Protein AF-0000000081049269 (afdb_homodimer)

Radius of gyration: 29.62 Å; Cα contacts (8 Å, |Δi|>4): 828; chains: 2; bounding box: 110×77×44 Å

pLDDT: mean 88.41, std 15.61, range [24.98, 98.69]

Nearest PDB structures (foldseek):
  3eb7-assembly3_C  TM=2.448E-01  e=5.607E+00  Bacillus thuringiensis
  3eb7-assembly3_C  TM=2.448E-01  e=5.613E+00  Bacillus thuringiensis

Structure (mmCIF, N/CA/C/O backbone):
data_AF-0000000081049269-model_v1
#
loop_
_entity.id
_entity.type
_entity.pdbx_description
1 polymer 'Uncharacterized protein'
#
loop_
_atom_site.group_PDB
_atom_site.id
_atom_site.type_symbol
_atom_site.label_atom_id
_atom_site.label_alt_id
_atom_site.label_comp_id
_atom_site.label_asym_id
_atom_site.label_entity_id
_atom_site.label_seq_id
_atom_site.pdbx_PDB_ins_code
_atom_site.Cartn_x
_atom_site.Cartn_y
_atom_site.Cartn_z
_atom_site.occupancy
_atom_site.B_iso_or_equiv
_atom_site.auth_seq_id
_atom_site.auth_comp_id
_atom_site.auth_asym_id
_atom_site.auth_atom_id
_atom_site.pdbx_PDB_model_num
ATOM 1 N N . MET A 1 1 ? 17.234 39.75 19.969 1 51.28 1 MET A N 1
ATOM 2 C CA . MET A 1 1 ? 16.5 38.5 19.844 1 51.28 1 MET A CA 1
ATOM 3 C C . MET A 1 1 ? 15.938 38.312 18.438 1 51.28 1 MET A C 1
ATOM 5 O O . MET A 1 1 ? 15.086 39.094 18.016 1 51.28 1 MET A O 1
ATOM 9 N N . GLU A 1 2 ? 16.766 37.875 17.453 1 75.81 2 GLU A N 1
ATOM 10 C CA . GLU A 1 2 ? 16.422 38.25 16.094 1 75.81 2 GLU A CA 1
ATOM 11 C C . GLU A 1 2 ? 15.281 37.375 15.547 1 75.81 2 GLU A C 1
ATOM 13 O O . GLU A 1 2 ? 15.414 36.156 15.453 1 75.81 2 GLU A O 1
ATOM 18 N N . ILE A 1 3 ? 14.07 37.875 15.867 1 86.31 3 ILE A N 1
ATOM 19 C CA . ILE A 1 3 ? 12.875 37.344 15.219 1 86.31 3 ILE A CA 1
ATOM 20 C C . ILE A 1 3 ? 12.922 37.656 13.727 1 86.31 3 ILE A C 1
ATOM 22 O O . ILE A 1 3 ? 13.211 38.781 13.32 1 86.31 3 ILE A O 1
ATOM 26 N N . ASN A 1 4 ? 12.781 36.625 13 1 89.5 4 ASN A N 1
ATOM 27 C CA . ASN A 1 4 ? 12.789 36.75 11.547 1 89.5 4 ASN A CA 1
ATOM 28 C C . ASN A 1 4 ? 11.375 36.875 10.984 1 89.5 4 ASN A C 1
ATOM 30 O O . ASN A 1 4 ? 10.398 36.656 11.695 1 89.5 4 ASN A O 1
ATOM 34 N N . LEU A 1 5 ? 11.273 37.375 9.781 1 90.94 5 LEU A N 1
ATOM 35 C CA . LEU A 1 5 ? 9.992 37.562 9.109 1 90.94 5 LEU A CA 1
ATOM 36 C C . LEU A 1 5 ? 9.188 36.25 9.109 1 90.94 5 LEU A C 1
ATOM 38 O O . LEU A 1 5 ? 7.977 36.281 9.312 1 90.94 5 LEU A O 1
ATOM 42 N N . ILE A 1 6 ? 9.812 35.156 8.914 1 93 6 ILE A N 1
ATOM 43 C CA . ILE A 1 6 ? 9.133 33.875 8.82 1 93 6 ILE A CA 1
ATOM 44 C C . ILE A 1 6 ? 8.453 33.531 10.141 1 93 6 ILE A C 1
ATOM 46 O O . ILE A 1 6 ? 7.367 32.969 10.164 1 93 6 ILE A O 1
ATOM 50 N N . ASN A 1 7 ? 9.062 33.906 11.211 1 95.25 7 ASN A N 1
ATOM 51 C CA . ASN A 1 7 ? 8.484 33.656 12.531 1 95.25 7 ASN A CA 1
ATOM 52 C C . ASN A 1 7 ? 7.18 34.438 12.719 1 95.25 7 ASN A C 1
ATOM 54 O O . ASN A 1 7 ? 6.203 33.875 13.234 1 95.25 7 ASN A O 1
ATOM 58 N N . ILE A 1 8 ? 7.223 35.625 12.281 1 95 8 ILE A N 1
ATOM 59 C CA . ILE A 1 8 ? 6.062 36.5 12.414 1 95 8 ILE A CA 1
ATOM 60 C C . ILE A 1 8 ? 4.934 36 11.508 1 95 8 ILE A C 1
ATOM 62 O O . ILE A 1 8 ? 3.777 35.906 11.938 1 95 8 ILE A O 1
ATOM 66 N N . LEU A 1 9 ? 5.266 35.656 10.305 1 95.81 9 LEU A N 1
ATOM 67 C CA . LEU A 1 9 ? 4.27 35.188 9.359 1 95.81 9 LEU A CA 1
ATOM 68 C C . LEU A 1 9 ? 3.637 33.875 9.859 1 95.81 9 LEU A C 1
ATOM 70 O O . LEU A 1 9 ? 2.422 33.688 9.758 1 95.81 9 LEU A O 1
ATOM 74 N N . ASN A 1 10 ? 4.441 33.031 10.367 1 96.19 10 ASN A N 1
ATOM 75 C CA . ASN A 1 10 ? 3.926 31.781 10.93 1 96.19 10 ASN A CA 1
ATOM 76 C C . ASN A 1 10 ? 2.879 32.062 12.008 1 96.19 10 ASN A C 1
ATOM 78 O O . ASN A 1 10 ? 1.81 31.438 12 1 96.19 10 ASN A O 1
ATOM 82 N N . PHE A 1 11 ? 3.215 32.906 12.852 1 96.44 11 PHE A N 1
ATOM 83 C CA . PHE A 1 11 ? 2.314 33.219 13.953 1 96.44 11 PHE A CA 1
ATOM 84 C C . PHE A 1 11 ? 1.029 33.875 13.445 1 96.44 11 PHE A C 1
ATOM 86 O O . PHE A 1 11 ? -0.069 33.469 13.828 1 96.44 11 PHE A O 1
ATOM 93 N N . ILE A 1 12 ? 1.147 34.812 12.594 1 97.19 12 ILE A N 1
ATOM 94 C CA . ILE A 1 12 ? 0.002 35.562 12.086 1 97.19 12 ILE A CA 1
ATOM 95 C C . ILE A 1 12 ? -0.929 34.625 11.328 1 97.19 12 ILE A C 1
ATOM 97 O O . ILE A 1 12 ? -2.141 34.625 11.547 1 97.19 12 ILE A O 1
ATOM 101 N N . PHE A 1 13 ? -0.384 33.844 10.484 1 97.25 13 PHE A N 1
ATOM 102 C CA . PHE A 1 13 ? -1.217 33 9.641 1 97.25 13 PHE A CA 1
ATOM 103 C C . PHE A 1 13 ? -1.801 31.828 10.445 1 97.25 13 PHE A C 1
ATOM 105 O O . PHE A 1 13 ? -2.887 31.344 10.133 1 97.25 13 PHE A O 1
ATOM 112 N N . TYR A 1 14 ? -1.098 31.406 11.5 1 97.5 14 TYR A N 1
ATOM 113 C CA . TYR A 1 14 ? -1.711 30.453 12.414 1 97.5 14 TYR A CA 1
ATOM 114 C C . TYR A 1 14 ? -2.959 31.031 13.062 1 97.5 14 TYR A C 1
ATOM 116 O O . TYR A 1 14 ? -3.998 30.375 13.125 1 97.5 14 TYR A O 1
ATOM 124 N N . VAL A 1 15 ? -2.832 32.25 13.531 1 96.56 15 VAL A N 1
ATOM 125 C CA . VAL A 1 15 ? -3.939 32.906 14.203 1 96.56 15 VAL A CA 1
ATOM 126 C C . VAL A 1 15 ? -5.102 33.094 13.234 1 96.56 15 VAL A C 1
ATOM 128 O O . VAL A 1 15 ? -6.254 32.812 13.57 1 96.56 15 VAL A O 1
ATOM 131 N N . ILE A 1 16 ? -4.84 33.531 12.062 1 96.19 16 ILE A N 1
ATOM 132 C CA . ILE A 1 16 ? -5.867 33.719 11.039 1 96.19 16 ILE A CA 1
ATOM 133 C C . ILE A 1 16 ? -6.551 32.375 10.766 1 96.19 16 ILE A C 1
ATOM 135 O O . ILE A 1 16 ? -7.781 32.312 10.656 1 96.19 16 ILE A O 1
ATOM 139 N N . ASN A 1 17 ? -5.758 31.328 10.641 1 95.94 17 ASN A N 1
ATOM 140 C CA . ASN A 1 17 ? -6.289 30 10.375 1 95.94 17 ASN A CA 1
ATOM 141 C C . ASN A 1 17 ? -7.234 29.547 11.484 1 95.94 17 ASN A C 1
ATOM 143 O O . ASN A 1 17 ? -8.305 29 11.211 1 95.94 17 ASN A O 1
ATOM 147 N N . ILE A 1 18 ? -6.855 29.781 12.711 1 94.62 18 ILE A N 1
ATOM 148 C CA . ILE A 1 18 ? -7.672 29.375 13.852 1 94.62 18 ILE A CA 1
ATOM 149 C C . ILE A 1 18 ? -8.992 30.141 13.836 1 94.62 18 ILE A C 1
ATOM 151 O O . ILE A 1 18 ? -10.055 29.562 14.07 1 94.62 18 ILE A O 1
ATOM 155 N N . ILE A 1 19 ? -8.914 31.375 13.578 1 93.5 19 ILE A N 1
ATOM 156 C CA . ILE A 1 19 ? -10.094 32.219 13.578 1 93.5 19 ILE A CA 1
ATOM 157 C C . ILE A 1 19 ? -11.062 31.766 12.484 1 93.5 19 ILE A C 1
ATOM 159 O O . ILE A 1 19 ? -12.258 31.594 12.734 1 93.5 19 ILE A O 1
ATOM 163 N N . ILE A 1 20 ? -10.57 31.5 11.359 1 91.62 20 ILE A N 1
ATOM 164 C CA . ILE A 1 20 ? -11.414 31.125 10.227 1 91.62 20 ILE A CA 1
ATOM 165 C C . ILE A 1 20 ? -11.945 29.703 10.422 1 91.62 20 ILE A C 1
ATOM 167 O O . ILE A 1 20 ? -13.133 29.453 10.227 1 91.62 20 ILE A O 1
ATOM 171 N N . THR A 1 21 ? -11.086 28.797 10.805 1 90.38 21 THR A N 1
ATOM 172 C CA . THR A 1 21 ? -11.469 27.406 10.961 1 90.38 21 THR A CA 1
ATOM 173 C C . THR A 1 21 ? -12.484 27.25 12.094 1 90.38 21 THR A C 1
ATOM 175 O O . THR A 1 21 ? -13.477 26.531 11.953 1 90.38 21 THR A O 1
ATOM 178 N N . TYR A 1 22 ? -12.242 27.906 13.148 1 86.62 22 TYR A N 1
ATOM 179 C CA . TYR A 1 22 ? -13.172 27.828 14.266 1 86.62 22 TYR A CA 1
ATOM 180 C C . TYR A 1 22 ? -14.43 28.641 13.992 1 86.62 22 TYR A C 1
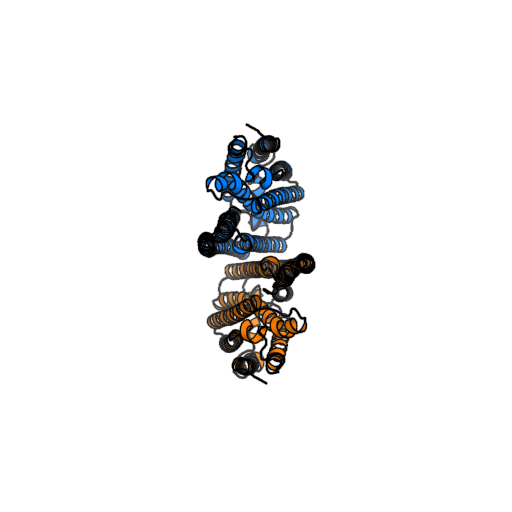ATOM 182 O O . TYR A 1 22 ? -15.547 28.172 14.242 1 86.62 22 TYR A O 1
ATOM 190 N N . GLY A 1 23 ? -14.266 29.812 13.539 1 85.88 23 GLY A N 1
ATOM 191 C CA . GLY A 1 23 ? -15.398 30.688 13.297 1 85.88 23 GLY A CA 1
ATOM 192 C C . GLY A 1 23 ? -16.359 30.141 12.266 1 85.88 23 GLY A C 1
ATOM 193 O O . GLY A 1 23 ? -17.562 30.031 12.531 1 85.88 23 GLY A O 1
ATOM 194 N N . ILE A 1 24 ? -15.844 29.703 11.211 1 80.25 24 ILE A N 1
ATOM 195 C CA . ILE A 1 24 ? -16.672 29.25 10.102 1 80.25 24 ILE A CA 1
ATOM 196 C C . ILE A 1 24 ? -16.906 27.75 10.211 1 80.25 24 ILE A C 1
ATOM 198 O O . ILE A 1 24 ? -18.031 27.266 9.992 1 80.25 24 ILE A O 1
ATOM 202 N N . GLY A 1 25 ? -16 27.047 10.625 1 77.44 25 GLY A N 1
ATOM 203 C CA . GLY A 1 25 ? -16.062 25.594 10.609 1 77.44 25 GLY A CA 1
ATOM 204 C C . GLY A 1 25 ? -16.797 25.016 11.805 1 77.44 25 GLY A C 1
ATOM 205 O O . GLY A 1 25 ? -17.297 23.875 11.75 1 77.44 25 GLY A O 1
ATOM 206 N N . ASN A 1 26 ? -16.859 25.781 12.906 1 79.06 26 ASN A N 1
ATOM 207 C CA . ASN A 1 26 ? -17.406 25.188 14.125 1 79.06 26 ASN A CA 1
ATOM 208 C C . ASN A 1 26 ? -18.422 26.109 14.781 1 79.06 26 ASN A C 1
ATOM 210 O O . ASN A 1 26 ? -19.469 25.656 15.258 1 79.06 26 ASN A O 1
ATOM 214 N N . ALA A 1 27 ? -18.141 27.469 14.758 1 78.94 27 ALA A N 1
ATOM 215 C CA . ALA A 1 27 ? -18.953 28.406 15.531 1 78.94 27 ALA A CA 1
ATOM 216 C C . ALA A 1 27 ? -20.125 28.922 14.711 1 78.94 27 ALA A C 1
ATOM 218 O O . ALA A 1 27 ? -20.969 29.672 15.219 1 78.94 27 ALA A O 1
ATOM 219 N N . GLY A 1 28 ? -20.219 28.641 13.438 1 78.5 28 GLY A N 1
ATOM 220 C CA . GLY A 1 28 ? -21.375 28.969 12.617 1 78.5 28 GLY A CA 1
ATOM 221 C C . GLY A 1 28 ? -21.406 30.422 12.188 1 78.5 28 GLY A C 1
ATOM 222 O O . GLY A 1 28 ? -22.484 30.969 11.922 1 78.5 28 GLY A O 1
ATOM 223 N N . TRP A 1 29 ? -20.266 31.031 12.172 1 82.75 29 TRP A N 1
ATOM 224 C CA . TRP A 1 29 ? -20.203 32.469 11.867 1 82.75 29 TRP A CA 1
ATOM 225 C C . TRP A 1 29 ? -20.75 32.75 10.477 1 82.75 29 TRP A C 1
ATOM 227 O O . TRP A 1 29 ? -21.281 33.844 10.227 1 82.75 29 TRP A O 1
ATOM 237 N N . ALA A 1 30 ? -20.734 31.828 9.562 1 82.31 30 ALA A N 1
ATOM 238 C CA . ALA A 1 30 ? -21.188 32.062 8.195 1 82.31 30 ALA A CA 1
ATOM 239 C C . ALA A 1 30 ? -22.578 31.438 7.973 1 82.31 30 ALA A C 1
ATOM 241 O O . ALA A 1 30 ? -23.062 31.375 6.84 1 82.31 30 ALA A O 1
ATOM 242 N N . ASN A 1 31 ? -23.266 31.016 9.008 1 85.12 31 ASN A N 1
ATOM 243 C CA . ASN A 1 31 ? -24.562 30.375 8.93 1 85.12 31 ASN A CA 1
ATOM 244 C C . ASN A 1 31 ? -24.531 29.141 8.047 1 85.12 31 ASN A C 1
ATOM 246 O O . ASN A 1 31 ? -25.422 28.922 7.227 1 85.12 31 ASN A O 1
ATOM 250 N N . THR A 1 32 ? -23.453 28.562 8.047 1 82.5 32 THR A N 1
ATOM 251 C CA . THR A 1 32 ? -23.25 27.297 7.348 1 82.5 32 THR A CA 1
ATOM 252 C C . THR A 1 32 ? -23.125 26.141 8.336 1 82.5 32 THR A C 1
ATOM 254 O O . THR A 1 32 ? -22.859 26.359 9.523 1 82.5 32 THR A O 1
ATOM 257 N N . PRO A 1 33 ? -23.453 24.922 7.945 1 79.75 33 PRO A N 1
ATOM 258 C CA . PRO A 1 33 ? -23.25 23.781 8.844 1 79.75 33 PRO A CA 1
ATOM 259 C C . PRO A 1 33 ? -21.797 23.625 9.281 1 79.75 33 PRO A C 1
ATOM 261 O O . PRO A 1 33 ? -20.891 24.062 8.57 1 79.75 33 PRO A O 1
ATOM 264 N N . ASP A 1 34 ? -21.609 23.078 10.398 1 78.69 34 ASP A N 1
ATOM 265 C CA . ASP A 1 34 ? -20.25 22.859 10.875 1 78.69 34 ASP A CA 1
ATOM 266 C C . ASP A 1 34 ? -19.641 21.625 10.211 1 78.69 34 ASP A C 1
ATOM 268 O O . ASP A 1 34 ? -20.312 20.906 9.469 1 78.69 34 ASP A O 1
ATOM 272 N N . ASN A 1 35 ? -18.328 21.391 10.414 1 76.88 35 ASN A N 1
ATOM 273 C CA . ASN A 1 35 ? -17.578 20.328 9.75 1 76.88 35 ASN A CA 1
ATOM 274 C C . ASN A 1 35 ? -18.141 18.953 10.086 1 76.88 35 ASN A C 1
ATOM 276 O O . ASN A 1 35 ? -18.188 18.078 9.227 1 76.88 35 ASN A O 1
ATOM 280 N N . GLY A 1 36 ? -18.531 18.766 11.266 1 75.25 36 GLY A N 1
ATOM 281 C CA . GLY A 1 36 ? -19.109 17.5 11.664 1 75.25 36 GLY A CA 1
ATOM 282 C C . GLY A 1 36 ? -20.422 17.188 10.961 1 75.25 36 GLY A C 1
ATOM 283 O O . GLY A 1 36 ? -20.641 16.078 10.5 1 75.25 36 GLY A O 1
ATOM 284 N N . GLU A 1 37 ? -21.297 18.203 10.852 1 79 37 GLU A N 1
ATOM 285 C CA . GLU A 1 37 ? -22.578 18.078 10.172 1 79 37 GLU A CA 1
ATOM 286 C C . GLU A 1 37 ? -22.391 17.75 8.688 1 79 37 GLU A C 1
ATOM 288 O O . GLU A 1 37 ? -23.109 16.922 8.133 1 79 37 GLU A O 1
ATOM 293 N N . LEU A 1 38 ? -21.438 18.438 8.172 1 80.69 38 LEU A N 1
ATOM 294 C CA . LEU A 1 38 ? -21.188 18.219 6.754 1 80.69 38 LEU A CA 1
ATOM 295 C C . LEU A 1 38 ? -20.594 16.844 6.512 1 80.69 38 LEU A C 1
ATOM 297 O O . LEU A 1 38 ? -20.891 16.203 5.5 1 80.69 38 LEU A O 1
ATOM 301 N N . SER A 1 39 ? -19.797 16.406 7.414 1 78.88 39 SER A N 1
ATOM 302 C CA . SER A 1 39 ? -19.234 15.055 7.32 1 78.88 39 SER A CA 1
ATOM 303 C C . SER A 1 39 ? -20.328 13.992 7.41 1 78.88 39 SER A C 1
ATOM 305 O O . SER A 1 39 ? -20.25 12.961 6.746 1 78.88 39 SER A O 1
ATOM 307 N N . GLU A 1 40 ? -21.344 14.289 8.148 1 79.31 40 GLU A N 1
ATOM 308 C CA . GLU A 1 40 ? -22.484 13.375 8.281 1 79.31 40 GLU A CA 1
ATOM 309 C C . GLU A 1 40 ? -23.359 13.406 7.039 1 79.31 40 GLU A C 1
ATOM 311 O O . GLU A 1 40 ? -23.953 12.383 6.668 1 79.31 40 GLU A O 1
ATOM 316 N N . LYS A 1 41 ? -23.438 14.531 6.48 1 84.62 41 LYS A N 1
ATOM 317 C CA . LYS A 1 41 ? -24.25 14.688 5.277 1 84.62 41 LYS A CA 1
ATOM 318 C C . LYS A 1 41 ? -23.641 13.922 4.102 1 84.62 41 LYS A C 1
ATOM 320 O O . LYS A 1 41 ? -24.375 13.32 3.311 1 84.62 41 LYS A O 1
ATOM 325 N N . TYR A 1 42 ? -22.328 13.906 4.008 1 90.06 42 TYR A N 1
ATOM 326 C CA . TYR A 1 42 ? -21.625 13.266 2.896 1 90.06 42 TYR A CA 1
ATOM 327 C C . TYR A 1 42 ? -20.938 11.984 3.35 1 90.06 42 TYR A C 1
ATOM 329 O O . TYR A 1 42 ? -19.75 11.781 3.068 1 90.06 42 TYR A O 1
ATOM 337 N N . GLN A 1 43 ? -21.719 11.148 3.949 1 92.19 43 GLN A N 1
ATOM 338 C CA . GLN A 1 43 ? -21.172 9.906 4.488 1 92.19 43 GLN A CA 1
ATOM 339 C C . GLN A 1 43 ? -20.609 9.023 3.379 1 92.19 43 GLN A C 1
ATOM 341 O O . GLN A 1 43 ? -21.203 8.906 2.309 1 92.19 43 GLN A O 1
ATOM 346 N N . THR A 1 44 ? -19.469 8.508 3.643 1 95.38 44 THR A N 1
ATOM 347 C CA . THR A 1 44 ? -18.828 7.562 2.73 1 95.38 44 THR A CA 1
ATOM 348 C C . THR A 1 44 ? -18.484 6.258 3.449 1 95.38 44 THR A C 1
ATOM 350 O O . THR A 1 44 ? -18.625 6.164 4.672 1 95.38 44 THR A O 1
ATOM 353 N N . LEU A 1 45 ? -18 5.301 2.713 1 95.81 45 LEU A N 1
ATOM 354 C CA . LEU A 1 45 ? -17.609 4.012 3.275 1 95.81 45 LEU A CA 1
ATOM 355 C C . LEU A 1 45 ? -16.391 4.148 4.168 1 95.81 45 LEU A C 1
ATOM 357 O O . LEU A 1 45 ? -16.109 3.268 4.984 1 95.81 45 LEU A O 1
ATOM 361 N N . ILE A 1 46 ? -15.672 5.281 3.979 1 96.94 46 ILE A N 1
ATOM 362 C CA . ILE A 1 46 ? -14.438 5.375 4.758 1 96.94 46 ILE A CA 1
ATOM 363 C C . ILE A 1 46 ? -14.492 6.609 5.652 1 96.94 46 ILE A C 1
ATOM 365 O O . ILE A 1 46 ? -13.445 7.133 6.055 1 96.94 46 ILE A O 1
ATOM 369 N N . THR A 1 47 ? -15.656 7.16 5.926 1 95.31 47 THR A N 1
ATOM 370 C CA . THR A 1 47 ? -15.805 8.242 6.898 1 95.31 47 THR A CA 1
ATOM 371 C C . THR A 1 47 ? -15.555 7.73 8.312 1 95.31 47 THR A C 1
ATOM 373 O O . THR A 1 47 ? -16.219 6.801 8.773 1 95.31 47 THR A O 1
ATOM 376 N N . PRO A 1 48 ? -14.617 8.312 8.953 1 94.5 48 PRO A N 1
ATOM 377 C CA . PRO A 1 48 ? -14.398 7.895 10.344 1 94.5 48 PRO A CA 1
ATOM 378 C C . PRO A 1 48 ? -15.484 8.406 11.289 1 94.5 48 PRO A C 1
ATOM 380 O O . PRO A 1 48 ? -16.172 9.375 10.977 1 94.5 48 PRO A O 1
ATOM 383 N N . ASN A 1 49 ? -15.547 7.699 12.383 1 93.38 49 ASN A N 1
ATOM 384 C CA . ASN A 1 49 ? -16.438 8.141 13.461 1 93.38 49 ASN A CA 1
ATOM 385 C C . ASN A 1 49 ? -16.109 9.57 13.883 1 93.38 49 ASN A C 1
ATOM 387 O O . ASN A 1 49 ? -14.969 10.016 13.805 1 93.38 49 ASN A O 1
ATOM 391 N N . GLY A 1 50 ? -17.125 10.305 14.391 1 89.56 50 GLY A N 1
ATOM 392 C CA . GLY A 1 50 ? -16.969 11.688 14.805 1 89.56 50 GLY A CA 1
ATOM 393 C C . GLY A 1 50 ? -15.852 11.883 15.812 1 89.56 50 GLY A C 1
ATOM 394 O O . GLY A 1 50 ? -15.164 12.906 15.805 1 89.56 50 GLY A O 1
ATOM 395 N N . SER A 1 51 ? -15.57 10.914 16.594 1 91.25 51 SER A N 1
ATOM 396 C CA . SER A 1 51 ? -14.531 10.984 17.609 1 91.25 51 SER A CA 1
ATOM 397 C C . SER A 1 51 ? -13.148 11.117 16.984 1 91.25 51 SER A C 1
ATOM 399 O O . SER A 1 51 ? -12.219 11.641 17.609 1 91.25 51 SER A O 1
ATOM 401 N N . ALA A 1 52 ? -13.016 10.641 15.773 1 92.38 52 ALA A N 1
ATOM 402 C CA . ALA A 1 52 ? -11.727 10.719 15.086 1 92.38 52 ALA A CA 1
ATOM 403 C C . ALA A 1 52 ? -11.312 12.172 14.859 1 92.38 52 ALA A C 1
ATOM 405 O O . ALA A 1 52 ? -10.117 12.484 14.836 1 92.38 52 ALA A O 1
ATOM 406 N N . PHE A 1 53 ? -12.242 13.086 14.812 1 89.31 53 PHE A N 1
ATOM 407 C CA . PHE A 1 53 ? -11.984 14.477 14.469 1 89.31 53 PHE A CA 1
ATOM 408 C C . PHE A 1 53 ? -11.469 15.25 15.68 1 89.31 53 PHE A C 1
ATOM 410 O O . PHE A 1 53 ? -10.961 16.359 15.539 1 89.31 53 PHE A O 1
ATOM 417 N N . SER A 1 54 ? -11.508 14.633 16.812 1 91.12 54 SER A N 1
ATOM 418 C CA . SER A 1 54 ? -10.883 15.242 17.984 1 91.12 54 SER A CA 1
ATOM 419 C C . SER A 1 54 ? -9.391 15.461 17.766 1 91.12 54 SER A C 1
ATOM 421 O O . SER A 1 54 ? -8.766 16.25 18.469 1 91.12 54 SER A O 1
ATOM 423 N N . ILE A 1 55 ? -8.859 14.781 16.781 1 94 55 ILE A N 1
ATOM 424 C CA . ILE A 1 55 ? -7.438 14.898 16.469 1 94 55 ILE A CA 1
ATOM 425 C C . ILE A 1 55 ? -7.117 16.344 16.062 1 94 55 ILE A C 1
ATOM 427 O O . ILE A 1 55 ? -5.984 16.797 16.219 1 94 55 ILE A O 1
ATOM 431 N N . TRP A 1 56 ? -8.086 17.094 15.547 1 92.94 56 TRP A N 1
ATOM 432 C CA . TRP A 1 56 ? -7.891 18.5 15.188 1 92.94 56 TRP A CA 1
ATOM 433 C C . TRP A 1 56 ? -7.496 19.312 16.406 1 92.94 56 TRP A C 1
ATOM 435 O O . TRP A 1 56 ? -6.688 20.234 16.312 1 92.94 56 TRP A O 1
ATOM 445 N N . GLY A 1 57 ? -8.125 18.969 17.531 1 93.44 57 GLY A N 1
ATOM 446 C CA . GLY A 1 57 ? -7.727 19.641 18.75 1 93.44 57 GLY A CA 1
ATOM 447 C C . GLY A 1 57 ? -6.25 19.469 19.062 1 93.44 57 GLY A C 1
ATOM 448 O O . GLY A 1 57 ? -5.57 20.438 19.406 1 93.44 57 GLY A O 1
ATOM 449 N N . LEU A 1 58 ? -5.773 18.219 18.953 1 96.38 58 LEU A N 1
ATOM 450 C CA . LEU A 1 58 ? -4.363 17.922 19.172 1 96.38 58 LEU A CA 1
ATOM 451 C C . LEU A 1 58 ? -3.488 18.688 18.188 1 96.38 58 LEU A C 1
ATOM 453 O O . LEU A 1 58 ? -2.463 19.266 18.562 1 96.38 58 LEU A O 1
ATOM 457 N N . ILE A 1 59 ? -3.902 18.719 16.938 1 97.25 59 ILE A N 1
ATOM 458 C CA . ILE A 1 59 ? -3.143 19.359 15.875 1 97.25 59 ILE A CA 1
ATOM 459 C C . ILE A 1 59 ? -3.047 20.859 16.141 1 97.25 59 ILE A C 1
ATOM 461 O O . ILE A 1 59 ? -1.95 21.422 16.156 1 97.25 59 ILE A O 1
ATOM 465 N N . PHE A 1 60 ? -4.121 21.516 16.484 1 96.38 60 PHE A N 1
ATOM 466 C CA . PHE A 1 60 ? -4.145 22.969 16.641 1 96.38 60 PHE A CA 1
ATOM 467 C C . PHE A 1 60 ? -3.406 23.391 17.906 1 96.38 60 PHE A C 1
ATOM 469 O O . PHE A 1 60 ? -2.742 24.422 17.938 1 96.38 60 PHE A O 1
ATOM 476 N N . VAL A 1 61 ? -3.535 22.578 18.938 1 97.19 61 VAL A N 1
ATOM 477 C CA . VAL A 1 61 ? -2.812 22.891 20.172 1 97.19 61 VAL A CA 1
ATOM 478 C C . VAL A 1 61 ? -1.311 22.75 19.938 1 97.19 61 VAL A C 1
ATOM 480 O O . VAL A 1 61 ? -0.532 23.641 20.312 1 97.19 61 VAL A O 1
ATOM 483 N N . ALA A 1 62 ? -0.888 21.641 19.312 1 97.94 62 ALA A N 1
ATOM 484 C CA . ALA A 1 62 ? 0.528 21.422 19.031 1 97.94 62 ALA A CA 1
ATOM 485 C C . ALA A 1 62 ? 1.088 22.531 18.141 1 97.94 62 ALA A C 1
ATOM 487 O O . ALA A 1 62 ? 2.182 23.031 18.391 1 97.94 62 ALA A O 1
ATOM 488 N N . GLU A 1 63 ? 0.353 22.891 17.172 1 98 63 GLU A N 1
ATOM 489 C CA . GLU A 1 63 ? 0.787 23.953 16.25 1 98 63 GLU A CA 1
ATOM 490 C C . GLU A 1 63 ? 0.795 25.312 16.938 1 98 63 GLU A C 1
ATOM 492 O O . GLU A 1 63 ? 1.622 26.172 16.625 1 98 63 GLU A O 1
ATOM 497 N N . GLY A 1 64 ? -0.121 25.516 17.844 1 97.88 64 GLY A N 1
ATOM 498 C CA . GLY A 1 64 ? -0.113 26.75 18.609 1 97.88 64 GLY A CA 1
ATOM 499 C C . GLY A 1 64 ? 1.121 26.891 19.484 1 97.88 64 GLY A C 1
ATOM 500 O O . GLY A 1 64 ? 1.717 27.969 19.547 1 97.88 64 GLY A O 1
ATOM 501 N N . ILE A 1 65 ? 1.463 25.797 20.125 1 97.62 65 ILE A N 1
ATOM 502 C CA . ILE A 1 65 ? 2.668 25.797 20.953 1 97.62 65 ILE A CA 1
ATOM 503 C C . ILE A 1 65 ? 3.887 26.094 20.078 1 97.62 65 ILE A C 1
ATOM 505 O O . ILE A 1 65 ? 4.754 26.891 20.469 1 97.62 65 ILE A O 1
ATOM 509 N N . PHE A 1 66 ? 3.918 25.547 18.906 1 97.56 66 PHE A N 1
ATOM 510 C CA . PHE A 1 66 ? 4.996 25.844 17.969 1 97.56 66 PHE A CA 1
ATOM 511 C C . PHE A 1 66 ? 5.016 27.312 17.594 1 97.56 66 PHE A C 1
ATOM 513 O O . PHE A 1 66 ? 6.078 27.938 17.578 1 97.56 66 PHE A O 1
ATOM 520 N N . ALA A 1 67 ? 3.805 27.812 17.25 1 96.94 67 ALA A N 1
ATOM 521 C CA . ALA A 1 67 ? 3.682 29.188 16.812 1 96.94 67 ALA A CA 1
ATOM 522 C C . ALA A 1 67 ? 4.238 30.156 17.844 1 96.94 67 ALA A C 1
ATOM 524 O O . ALA A 1 67 ? 4.875 31.156 17.5 1 96.94 67 ALA A O 1
ATOM 525 N N . VAL A 1 68 ? 4.074 29.875 19.078 1 96.19 68 VAL A N 1
ATOM 526 C CA . VAL A 1 68 ? 4.555 30.719 20.156 1 96.19 68 VAL A CA 1
ATOM 527 C C . VAL A 1 68 ? 6.035 30.453 20.406 1 96.19 68 VAL A C 1
ATOM 529 O O . VAL A 1 68 ? 6.832 31.375 20.547 1 96.19 68 VAL A O 1
ATOM 532 N N . ALA A 1 69 ? 6.426 29.219 20.406 1 94.19 69 ALA A N 1
ATOM 533 C CA . ALA A 1 69 ? 7.785 28.812 20.734 1 94.19 69 ALA A CA 1
ATOM 534 C C . ALA A 1 69 ? 8.797 29.391 19.766 1 94.19 69 ALA A C 1
ATOM 536 O O . ALA A 1 69 ? 9.883 29.812 20.156 1 94.19 69 ALA A O 1
ATOM 537 N N . GLN A 1 70 ? 8.414 29.375 18.562 1 93.69 70 GLN A N 1
ATOM 538 C CA . GLN A 1 70 ? 9.383 29.797 17.547 1 93.69 70 GLN A CA 1
ATOM 539 C C . GLN A 1 70 ? 9.602 31.297 17.594 1 93.69 70 GLN A C 1
ATOM 541 O O . GLN A 1 70 ? 10.484 31.828 16.906 1 93.69 70 GLN A O 1
ATOM 546 N N . LEU A 1 71 ? 8.82 32.062 18.438 1 93 71 LEU A N 1
ATOM 547 C CA . LEU A 1 71 ? 9.023 33.5 18.641 1 93 71 LEU A CA 1
ATOM 548 C C . LEU A 1 71 ? 10.117 33.75 19.672 1 93 71 LEU A C 1
ATOM 550 O O . LEU A 1 71 ? 10.625 34.875 19.781 1 93 71 LEU A O 1
ATOM 554 N N . PHE A 1 72 ? 10.516 32.75 20.391 1 91.88 72 PHE A N 1
ATOM 555 C CA . PHE A 1 72 ? 11.547 32.906 21.406 1 91.88 72 PHE A CA 1
ATOM 556 C C . PHE A 1 72 ? 12.93 32.688 20.797 1 91.88 72 PHE A C 1
ATOM 558 O O . PHE A 1 72 ? 13.102 31.891 19.875 1 91.88 72 PHE A O 1
ATOM 565 N N . PRO A 1 73 ? 13.938 33.312 21.391 1 88.69 73 PRO A N 1
ATOM 566 C CA . PRO A 1 73 ? 15.297 33.281 20.844 1 88.69 73 PRO A CA 1
ATOM 567 C C . PRO A 1 73 ? 15.859 31.859 20.766 1 88.69 73 PRO A C 1
ATOM 569 O O . PRO A 1 73 ? 16.672 31.562 19.875 1 88.69 73 PRO A O 1
ATOM 572 N N . LYS A 1 74 ? 15.414 31.062 21.562 1 87.31 74 LYS A N 1
ATOM 573 C CA . LYS A 1 74 ? 15.906 29.688 21.594 1 87.31 74 LYS A CA 1
ATOM 574 C C . LYS A 1 74 ? 15.555 28.938 20.312 1 87.31 74 LYS A C 1
ATOM 576 O O . LYS A 1 74 ? 16.297 28.047 19.891 1 87.31 74 LYS A O 1
ATOM 581 N N . PHE A 1 75 ? 14.453 29.359 19.719 1 90.75 75 PHE A N 1
ATOM 582 C CA . PHE A 1 75 ? 13.961 28.562 18.609 1 90.75 75 PHE A CA 1
ATOM 583 C C . PHE A 1 75 ? 13.828 29.406 17.344 1 90.75 75 PHE A C 1
ATOM 585 O O . PHE A 1 75 ? 13.711 28.859 16.25 1 90.75 75 PHE A O 1
ATOM 592 N N . SER A 1 76 ? 13.883 30.703 17.469 1 89.88 76 SER A N 1
ATOM 593 C CA . SER A 1 76 ? 13.578 31.609 16.375 1 89.88 76 SER A CA 1
ATOM 594 C C . SER A 1 76 ? 14.555 31.438 15.219 1 89.88 76 SER A C 1
ATOM 596 O O . SER A 1 76 ? 14.18 31.578 14.055 1 89.88 76 SER A O 1
ATOM 598 N N . ASN A 1 77 ? 15.758 30.969 15.531 1 90.88 77 ASN A N 1
ATOM 599 C CA . ASN A 1 77 ? 16.766 30.859 14.484 1 90.88 77 ASN A CA 1
ATOM 600 C C . ASN A 1 77 ? 17.203 29.422 14.281 1 90.88 77 ASN A C 1
ATOM 602 O O . ASN A 1 77 ? 18.219 29.156 13.625 1 90.88 77 ASN A O 1
ATOM 606 N N . GLU A 1 78 ? 16.422 28.578 14.805 1 91.88 78 GLU A N 1
ATOM 607 C CA . GLU A 1 78 ? 16.75 27.172 14.641 1 91.88 78 GLU A CA 1
ATOM 608 C C . GLU A 1 78 ? 16.625 26.734 13.188 1 91.88 78 GLU A C 1
ATOM 610 O O . GLU A 1 78 ? 15.688 27.125 12.5 1 91.88 78 GLU A O 1
ATOM 615 N N . LYS A 1 79 ? 17.578 25.922 12.781 1 93 79 LYS A N 1
ATOM 616 C CA . LYS A 1 79 ? 17.594 25.438 11.406 1 93 79 LYS A CA 1
ATOM 617 C C . LYS A 1 79 ? 16.297 24.688 11.086 1 93 79 LYS A C 1
ATOM 619 O O . LYS A 1 79 ? 15.773 24.797 9.969 1 93 79 LYS A O 1
ATOM 624 N N . MET A 1 80 ? 15.844 24.031 12.031 1 93.56 80 MET A N 1
ATOM 625 C CA . MET A 1 80 ? 14.625 23.25 11.852 1 93.56 80 MET A CA 1
ATOM 626 C C . MET A 1 80 ? 13.438 24.156 11.531 1 93.56 80 MET A C 1
ATOM 628 O O . MET A 1 80 ? 12.484 23.719 10.883 1 93.56 80 MET A O 1
ATOM 632 N N . VAL A 1 81 ? 13.508 25.328 11.961 1 93.25 81 VAL A N 1
ATOM 633 C CA . VAL A 1 81 ? 12.445 26.297 11.688 1 93.25 81 VAL A CA 1
ATOM 634 C C . VAL A 1 81 ? 12.75 27.062 10.398 1 93.25 81 VAL A C 1
ATOM 636 O O . VAL A 1 81 ? 11.953 27.047 9.461 1 93.25 81 VAL A O 1
ATOM 639 N N . MET A 1 82 ? 13.938 27.594 10.297 1 92.56 82 MET A N 1
ATOM 640 C CA . MET A 1 82 ? 14.312 28.5 9.211 1 92.56 82 MET A CA 1
ATOM 641 C C . MET A 1 82 ? 14.484 27.734 7.906 1 92.56 82 MET A C 1
ATOM 643 O O . MET A 1 82 ? 14.102 28.219 6.84 1 92.56 82 MET A O 1
ATOM 647 N N . GLU A 1 83 ? 14.945 26.516 7.996 1 93.12 83 GLU A N 1
ATOM 648 C CA . GLU A 1 83 ? 15.203 25.734 6.801 1 93.12 83 GLU A CA 1
ATOM 649 C C . GLU A 1 83 ? 14.227 24.562 6.688 1 93.12 83 GLU A C 1
ATOM 651 O O . GLU A 1 83 ? 14.016 24.031 5.598 1 93.12 83 GLU A O 1
ATOM 656 N N . GLY A 1 84 ? 13.68 24.188 7.797 1 94.06 84 GLY A N 1
ATOM 657 C CA . GLY A 1 84 ? 12.758 23.078 7.824 1 94.06 84 GLY A CA 1
ATOM 658 C C . GLY A 1 84 ? 11.328 23.469 7.52 1 94.06 84 GLY A C 1
ATOM 659 O O . GLY A 1 84 ? 10.742 23.016 6.535 1 94.06 84 GLY A O 1
ATOM 660 N N . VAL A 1 85 ? 10.859 24.328 8.258 1 94.25 85 VAL A N 1
ATOM 661 C CA . VAL A 1 85 ? 9.469 24.766 8.117 1 94.25 85 VAL A CA 1
ATOM 662 C C . VAL A 1 85 ? 9.344 25.703 6.922 1 94.25 85 VAL A C 1
ATOM 664 O O . VAL A 1 85 ? 8.477 25.516 6.059 1 94.25 85 VAL A O 1
ATOM 667 N N . LYS A 1 86 ? 10.25 26.625 6.789 1 92.56 86 LYS A N 1
ATOM 668 C CA . LYS A 1 86 ? 10.234 27.641 5.73 1 92.56 86 LYS A CA 1
ATOM 669 C C . LYS A 1 86 ? 8.859 28.297 5.613 1 92.56 86 LYS A C 1
ATOM 671 O O . LYS A 1 86 ? 8.234 28.625 6.621 1 92.56 86 LYS A O 1
ATOM 676 N N . TYR A 1 87 ? 8.43 28.578 4.375 1 96 87 TYR A N 1
ATOM 677 C CA . TYR A 1 87 ? 7.145 29.234 4.172 1 96 87 TYR A CA 1
ATOM 678 C C . TYR A 1 87 ? 6.043 28.219 3.928 1 96 87 TYR A C 1
ATOM 680 O O . TYR A 1 87 ? 4.902 28.578 3.625 1 96 87 TYR A O 1
ATOM 688 N N . TRP A 1 88 ? 6.316 27 4.129 1 97.81 88 TRP A N 1
ATOM 689 C CA . TRP A 1 88 ? 5.363 25.938 3.818 1 97.81 88 TRP A CA 1
ATOM 690 C C . TRP A 1 88 ? 4.18 25.969 4.777 1 97.81 88 TRP A C 1
ATOM 692 O O . TRP A 1 88 ? 3.043 25.688 4.383 1 97.81 88 TRP A O 1
ATOM 702 N N . TRP A 1 89 ? 4.492 26.281 6.039 1 98 89 TRP A N 1
ATOM 703 C CA . TRP A 1 89 ? 3.412 26.281 7.023 1 98 89 TRP A CA 1
ATOM 704 C C . TRP A 1 89 ? 2.461 27.453 6.785 1 98 89 TRP A C 1
ATOM 706 O O . TRP A 1 89 ? 1.251 27.328 6.984 1 98 89 TRP A O 1
ATOM 716 N N . VAL A 1 90 ? 3.012 28.531 6.332 1 97.88 90 VAL A N 1
ATOM 717 C CA . VAL A 1 90 ? 2.191 29.688 5.965 1 97.88 90 VAL A CA 1
ATOM 718 C C . VAL A 1 90 ? 1.233 29.297 4.84 1 97.88 90 VAL A C 1
ATOM 720 O O . VAL A 1 90 ? 0.036 29.578 4.91 1 97.88 90 VAL A O 1
ATOM 723 N N . LEU A 1 91 ? 1.736 28.625 3.873 1 98.19 91 LEU A N 1
ATOM 724 C CA . LEU A 1 91 ? 0.911 28.172 2.76 1 98.19 91 LEU A CA 1
ATOM 725 C C . LEU A 1 91 ? -0.167 27.203 3.242 1 98.19 91 LEU A C 1
ATOM 727 O O . LEU A 1 91 ? -1.319 27.297 2.812 1 98.19 91 LEU A O 1
ATOM 731 N N . ALA A 1 92 ? 0.191 26.297 4.098 1 98.38 92 ALA A N 1
ATOM 732 C CA . ALA A 1 92 ? -0.769 25.344 4.641 1 98.38 92 ALA A CA 1
ATOM 733 C C . ALA A 1 92 ? -1.92 26.062 5.344 1 98.38 92 ALA A C 1
ATOM 735 O O . ALA A 1 92 ? -3.084 25.672 5.184 1 98.38 92 ALA A O 1
ATOM 736 N N . CYS A 1 93 ? -1.567 27.094 6.066 1 98.19 93 CYS A N 1
ATOM 737 C CA . CYS A 1 93 ? -2.584 27.859 6.785 1 98.19 93 CYS A CA 1
ATOM 738 C C . CYS A 1 93 ? -3.514 28.578 5.809 1 98.19 93 CYS A C 1
ATOM 740 O O . CYS A 1 93 ? -4.73 28.594 6.004 1 98.19 93 CYS A O 1
ATOM 742 N N . ILE A 1 94 ? -2.941 29.125 4.789 1 97.94 94 ILE A N 1
ATOM 743 C CA . ILE A 1 94 ? -3.734 29.844 3.793 1 97.94 94 ILE A CA 1
ATOM 744 C C . ILE A 1 94 ? -4.695 28.875 3.109 1 97.94 94 ILE A C 1
ATOM 746 O O . ILE A 1 94 ? -5.887 29.141 2.986 1 97.94 94 ILE A O 1
ATOM 750 N N . PHE A 1 95 ? -4.184 27.734 2.719 1 98.38 95 PHE A N 1
ATOM 751 C CA . PHE A 1 95 ? -5.004 26.75 2.025 1 98.38 95 PHE A CA 1
ATOM 752 C C . PHE A 1 95 ? -6.043 26.156 2.967 1 98.38 95 PHE A C 1
ATOM 754 O O . PHE A 1 95 ? -7.145 25.797 2.541 1 98.38 95 PHE A O 1
ATOM 761 N N . GLN A 1 96 ? -5.727 26.062 4.223 1 97.56 96 GLN A N 1
ATOM 762 C CA . GLN A 1 96 ? -6.691 25.547 5.188 1 97.56 96 GLN A CA 1
ATOM 763 C C . GLN A 1 96 ? -7.875 26.5 5.348 1 97.56 96 GLN A C 1
ATOM 765 O O . GLN A 1 96 ? -9.016 26.047 5.5 1 97.56 96 GLN A O 1
ATOM 770 N N . CYS A 1 97 ? -7.551 27.766 5.316 1 96.38 97 CYS A N 1
ATOM 771 C CA . CYS A 1 97 ? -8.633 28.75 5.305 1 96.38 97 CYS A CA 1
ATOM 772 C C . CYS A 1 97 ? -9.516 28.562 4.078 1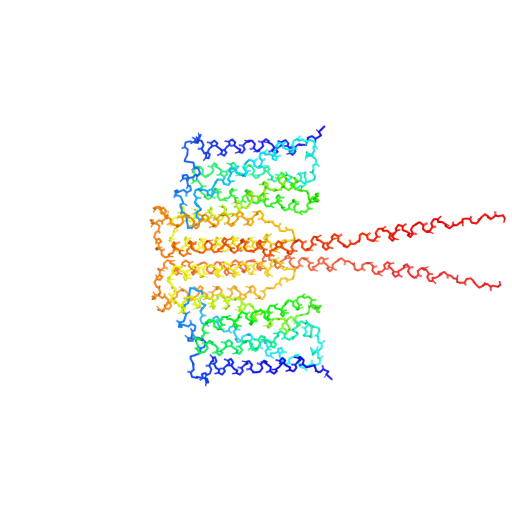 96.38 97 CYS A C 1
ATOM 774 O O . CYS A 1 97 ? -10.742 28.562 4.188 1 96.38 97 CYS A O 1
ATOM 776 N N . GLY A 1 98 ? -8.883 28.406 2.988 1 96.69 98 GLY A N 1
ATOM 777 C CA . GLY A 1 98 ? -9.625 28.156 1.764 1 96.69 98 GLY A CA 1
ATOM 778 C C . GLY A 1 98 ? -10.477 26.906 1.825 1 96.69 98 GLY A C 1
ATOM 779 O O . GLY A 1 98 ? -11.625 26.906 1.369 1 96.69 98 GLY A O 1
ATOM 780 N N . TRP A 1 99 ? -9.945 25.828 2.355 1 96.38 99 TRP A N 1
ATOM 781 C CA . TRP A 1 99 ? -10.688 24.578 2.498 1 96.38 99 TRP A CA 1
ATOM 782 C C . TRP A 1 99 ? -11.922 24.781 3.365 1 96.38 99 TRP A C 1
ATOM 784 O O . TRP A 1 99 ? -13.008 24.312 3.02 1 96.38 99 TRP A O 1
ATOM 794 N N . THR A 1 100 ? -11.727 25.469 4.48 1 93.88 100 THR A N 1
ATOM 795 C CA . THR A 1 100 ? -12.812 25.719 5.422 1 93.88 100 THR A CA 1
ATOM 796 C C . THR A 1 100 ? -13.969 26.438 4.738 1 93.88 100 THR A C 1
ATOM 798 O O . THR A 1 100 ? -15.133 26.062 4.898 1 93.88 100 THR A O 1
ATOM 801 N N . ILE A 1 101 ? -13.664 27.391 3.969 1 93.19 101 ILE A N 1
ATOM 802 C CA . ILE A 1 101 ? -14.68 28.188 3.279 1 93.19 101 ILE A CA 1
ATOM 803 C C . ILE A 1 101 ? -15.352 27.328 2.207 1 93.19 101 ILE A C 1
ATOM 805 O O . ILE A 1 101 ? -16.578 27.281 2.137 1 93.19 101 ILE A O 1
ATOM 809 N N . ALA A 1 102 ? -14.578 26.641 1.47 1 94.31 102 ALA A N 1
ATOM 810 C CA . ALA A 1 102 ? -15.125 25.812 0.391 1 94.31 102 ALA A CA 1
ATOM 811 C C . ALA A 1 102 ? -16.016 24.719 0.942 1 94.31 102 ALA A C 1
ATOM 813 O O . ALA A 1 102 ? -17.094 24.438 0.391 1 94.31 102 ALA A O 1
ATOM 814 N N . PHE A 1 103 ? -15.625 24.109 1.99 1 91.31 103 PHE A N 1
ATOM 815 C CA . PHE A 1 103 ? -16.375 23 2.574 1 91.31 103 PHE A CA 1
ATOM 816 C C . PHE A 1 103 ? -17.656 23.516 3.24 1 91.31 103 PHE A C 1
ATOM 818 O O . PHE A 1 103 ? -18.719 22.906 3.107 1 91.31 103 PHE A O 1
ATOM 825 N N . ALA A 1 104 ? -17.547 24.625 3.91 1 89.62 104 ALA A N 1
ATOM 826 C CA . ALA A 1 104 ? -18.703 25.219 4.586 1 89.62 104 ALA A CA 1
ATOM 827 C C . ALA A 1 104 ? -19.781 25.594 3.584 1 89.62 104 ALA A C 1
ATOM 829 O O . ALA A 1 104 ? -20.984 25.453 3.873 1 89.62 104 ALA A O 1
ATOM 830 N N . PHE A 1 105 ? -19.391 26 2.398 1 91.88 105 PHE A N 1
ATOM 831 C CA . PHE A 1 105 ? -20.359 26.391 1.383 1 91.88 105 PHE A CA 1
ATOM 832 C C . PHE A 1 105 ? -20.672 25.234 0.444 1 91.88 105 PHE A C 1
ATOM 834 O O . PHE A 1 105 ? -21.297 25.422 -0.604 1 91.88 105 PHE A O 1
ATOM 841 N N . GLU A 1 106 ? -20.156 24.078 0.741 1 92.81 106 GLU A N 1
ATOM 842 C CA . GLU A 1 106 ? -20.453 22.797 0.108 1 92.81 106 GLU A CA 1
ATOM 843 C C . GLU A 1 106 ? -20 22.797 -1.352 1 92.81 106 GLU A C 1
ATOM 845 O O . GLU A 1 106 ? -20.688 22.234 -2.213 1 92.81 106 GLU A O 1
ATOM 850 N N . VAL A 1 107 ? -18.969 23.547 -1.601 1 94.81 107 VAL A N 1
ATOM 851 C CA . VAL A 1 107 ? -18.266 23.375 -2.867 1 94.81 107 VAL A CA 1
ATOM 852 C C . VAL A 1 107 ? -17.219 22.266 -2.736 1 94.81 107 VAL A C 1
ATOM 854 O O . VAL A 1 107 ? -16.031 22.547 -2.58 1 94.81 107 VAL A O 1
ATOM 857 N N . ILE A 1 108 ? -17.625 21.078 -2.922 1 94.75 108 ILE A N 1
ATOM 858 C CA . ILE A 1 108 ? -16.906 19.891 -2.48 1 94.75 108 ILE A CA 1
ATOM 859 C C . ILE A 1 108 ? -15.672 19.688 -3.357 1 94.75 108 ILE A C 1
ATOM 861 O O . ILE A 1 108 ? -14.594 19.375 -2.852 1 94.75 108 ILE A O 1
ATOM 865 N N . TRP A 1 109 ? -15.828 19.828 -4.688 1 95.81 109 TRP A N 1
ATOM 866 C CA . TRP A 1 109 ? -14.672 19.641 -5.559 1 95.81 109 TRP A CA 1
ATOM 867 C C . TRP A 1 109 ? -13.578 20.641 -5.242 1 95.81 109 TRP A C 1
ATOM 869 O O . TRP A 1 109 ? -12.391 20.328 -5.297 1 95.81 109 TRP A O 1
ATOM 879 N N . LEU A 1 110 ? -13.93 21.891 -4.902 1 96.75 110 LEU A N 1
ATOM 880 C CA . LEU A 1 110 ? -12.969 22.922 -4.543 1 96.75 110 LEU A CA 1
ATOM 881 C C . LEU A 1 110 ? -12.328 22.625 -3.189 1 96.75 110 LEU A C 1
ATOM 883 O O . LEU A 1 110 ? -11.141 22.891 -2.99 1 96.75 110 LEU A O 1
ATOM 887 N N . SER A 1 111 ? -13.109 22.078 -2.266 1 96.25 111 SER A N 1
ATOM 888 C CA . SER A 1 111 ? -12.555 21.672 -0.976 1 96.25 111 SER A CA 1
ATOM 889 C C . SER A 1 111 ? -11.477 20.609 -1.143 1 96.25 111 SER A C 1
ATOM 891 O O . SER A 1 111 ? -10.477 20.609 -0.422 1 96.25 111 SER A O 1
ATOM 893 N N . LEU A 1 112 ? -11.672 19.719 -2.111 1 97.5 112 LEU A N 1
ATOM 894 C CA . LEU A 1 112 ? -10.672 18.688 -2.385 1 97.5 112 LEU A CA 1
ATOM 895 C C . LEU A 1 112 ? -9.375 19.328 -2.893 1 97.5 112 LEU A C 1
ATOM 897 O O . LEU A 1 112 ? -8.281 18.922 -2.479 1 97.5 112 LEU A O 1
ATOM 901 N N . VAL A 1 113 ? -9.516 20.25 -3.764 1 98.25 113 VAL A N 1
ATOM 902 C CA . VAL A 1 113 ? -8.344 20.938 -4.301 1 98.25 113 VAL A CA 1
ATOM 903 C C . VAL A 1 113 ? -7.559 21.594 -3.16 1 98.25 113 VAL A C 1
ATOM 905 O O . VAL A 1 113 ? -6.344 21.406 -3.053 1 98.25 113 VAL A O 1
ATOM 908 N N . PHE A 1 114 ? -8.227 22.297 -2.275 1 97.94 114 PHE A N 1
ATOM 909 C CA . PHE A 1 114 ? -7.566 22.938 -1.147 1 97.94 114 PHE A CA 1
ATOM 910 C C . PHE A 1 114 ? -6.965 21.906 -0.205 1 97.94 114 PHE A C 1
ATOM 912 O O . PHE A 1 114 ? -5.875 22.094 0.334 1 97.94 114 PHE A O 1
ATOM 919 N N . MET A 1 115 ? -7.672 20.828 -0.03 1 97.62 115 MET A N 1
ATOM 920 C CA . MET A 1 115 ? -7.176 19.734 0.806 1 97.62 115 MET A CA 1
ATOM 921 C C . MET A 1 115 ? -5.832 19.219 0.296 1 97.62 115 MET A C 1
ATOM 923 O O . MET A 1 115 ? -4.898 19.031 1.077 1 97.62 115 MET A O 1
ATOM 927 N N . LEU A 1 116 ? -5.73 19.062 -0.972 1 98.31 116 LEU A N 1
ATOM 928 C CA . LEU A 1 116 ? -4.504 18.562 -1.577 1 98.31 116 LEU A CA 1
ATOM 929 C C . LEU A 1 116 ? -3.391 19.594 -1.504 1 98.31 116 LEU A C 1
ATOM 931 O O . LEU A 1 116 ? -2.217 19.25 -1.368 1 98.31 116 LEU A O 1
ATOM 935 N N . LEU A 1 117 ? -3.789 20.828 -1.582 1 98.56 117 LEU A N 1
ATOM 936 C CA . LEU A 1 117 ? -2.805 21.906 -1.469 1 98.56 117 LEU A CA 1
ATOM 937 C C . LEU A 1 117 ? -2.254 21.984 -0.049 1 98.56 117 LEU A C 1
ATOM 939 O O . LEU A 1 117 ? -1.059 22.219 0.145 1 98.56 117 LEU A O 1
ATOM 943 N N . ILE A 1 118 ? -3.148 21.859 1 1 98.5 118 ILE A N 1
ATOM 944 C CA . ILE A 1 118 ? -2.678 21.781 2.379 1 98.5 118 ILE A CA 1
ATOM 945 C C . ILE A 1 118 ? -1.708 20.625 2.539 1 98.5 118 ILE A C 1
ATOM 947 O O . ILE A 1 118 ? -0.594 20.797 3.039 1 98.5 118 ILE A O 1
ATOM 951 N N . TRP A 1 119 ? -2.146 19.469 2.02 1 98.5 119 TRP A N 1
ATOM 952 C CA . TRP A 1 119 ? -1.354 18.25 2.139 1 98.5 119 TRP A CA 1
ATOM 953 C C . TRP A 1 119 ? 0.01 18.422 1.479 1 98.5 119 TRP A C 1
ATOM 955 O O . TRP A 1 119 ? 1.037 18.062 2.062 1 98.5 119 TRP A O 1
ATOM 965 N N . SER A 1 120 ? 0.022 19 0.282 1 98.44 120 SER A N 1
ATOM 966 C CA . SER A 1 120 ? 1.271 19.203 -0.444 1 98.44 120 SER A CA 1
ATOM 967 C C . SER A 1 120 ? 2.199 20.156 0.3 1 98.44 120 SER A C 1
ATOM 969 O O . SER A 1 120 ? 3.414 19.953 0.327 1 98.44 120 SER A O 1
ATOM 971 N N . SER A 1 121 ? 1.668 21.188 0.915 1 98.5 121 SER A N 1
ATOM 972 C CA . SER A 1 121 ? 2.453 22.141 1.691 1 98.5 121 SER A CA 1
ATOM 973 C C . SER A 1 121 ? 3.088 21.469 2.908 1 98.5 121 SER A C 1
ATOM 975 O O . SER A 1 121 ? 4.273 21.672 3.186 1 98.5 121 SER A O 1
ATOM 977 N N . LEU A 1 122 ? 2.307 20.656 3.562 1 98.62 122 LEU A N 1
ATOM 978 C CA . LEU A 1 122 ? 2.814 19.969 4.742 1 98.62 122 LEU A CA 1
ATOM 979 C C . LEU A 1 122 ? 3.83 18.906 4.355 1 98.62 122 LEU A C 1
ATOM 981 O O . LEU A 1 122 ? 4.832 18.703 5.051 1 98.62 122 LEU A O 1
ATOM 985 N N . ALA A 1 123 ? 3.568 18.25 3.238 1 97.88 123 ALA A N 1
ATOM 986 C CA . ALA A 1 123 ? 4.523 17.25 2.744 1 97.88 123 ALA A CA 1
ATOM 987 C C . ALA A 1 123 ? 5.855 17.906 2.389 1 97.88 123 ALA A C 1
ATOM 989 O O . ALA A 1 123 ? 6.922 17.375 2.689 1 97.88 123 ALA A O 1
ATOM 990 N N . ALA A 1 124 ? 5.766 19.047 1.766 1 97.75 124 ALA A N 1
ATOM 991 C CA . ALA A 1 124 ? 6.973 19.781 1.427 1 97.75 124 ALA A CA 1
ATOM 992 C C . ALA A 1 124 ? 7.719 20.219 2.684 1 97.75 124 ALA A C 1
ATOM 994 O O . ALA A 1 124 ? 8.953 20.188 2.727 1 97.75 124 ALA A O 1
ATOM 995 N N . LEU A 1 125 ? 6.977 20.609 3.658 1 98.19 125 LEU A N 1
ATOM 996 C CA . LEU A 1 125 ? 7.559 21 4.941 1 98.19 125 LEU A CA 1
ATOM 997 C C . LEU A 1 125 ? 8.305 19.828 5.57 1 98.19 125 LEU A C 1
ATOM 999 O O . LEU A 1 125 ? 9.469 19.969 5.957 1 98.19 125 LEU A O 1
ATOM 1003 N N . LEU A 1 126 ? 7.68 18.688 5.602 1 97.56 126 LEU A N 1
ATOM 1004 C CA . LEU A 1 126 ? 8.297 17.516 6.199 1 97.56 126 LEU A CA 1
ATOM 1005 C C . LEU A 1 126 ? 9.5 17.062 5.387 1 97.56 126 LEU A C 1
ATOM 1007 O O . LEU A 1 126 ? 10.477 16.547 5.949 1 97.56 126 LEU A O 1
ATOM 1011 N N . TYR A 1 127 ? 9.383 17.266 4.137 1 96 127 TYR A N 1
ATOM 1012 C CA . TYR A 1 127 ? 10.508 16.953 3.26 1 96 127 TYR A CA 1
ATOM 1013 C C . TYR A 1 127 ? 11.703 17.844 3.584 1 96 127 TYR A C 1
ATOM 1015 O O . TYR A 1 127 ? 12.836 17.375 3.678 1 96 127 TYR A O 1
ATOM 1023 N N . SER A 1 128 ? 11.445 19.109 3.689 1 96.62 128 SER A N 1
ATOM 1024 C CA . SER A 1 128 ? 12.492 20.062 4.055 1 96.62 128 SER A CA 1
ATOM 1025 C C . SER A 1 128 ? 13.109 19.703 5.406 1 96.62 128 SER A C 1
ATOM 1027 O O . SER A 1 128 ? 14.328 19.719 5.559 1 96.62 128 SER A O 1
ATOM 1029 N N . GLN A 1 129 ? 12.297 19.375 6.344 1 96.5 129 GLN A N 1
ATOM 1030 C CA . GLN A 1 129 ? 12.781 19.031 7.672 1 96.5 129 GLN A CA 1
ATOM 1031 C C . GLN A 1 129 ? 13.602 17.734 7.645 1 96.5 129 GLN A C 1
ATOM 1033 O O . GLN A 1 129 ? 14.555 17.578 8.406 1 96.5 129 GLN A O 1
ATOM 1038 N N . TYR A 1 130 ? 13.164 16.859 6.766 1 94.12 130 TYR A N 1
ATOM 1039 C CA . TYR A 1 130 ? 13.82 15.562 6.637 1 94.12 130 TYR A CA 1
ATOM 1040 C C . TYR A 1 130 ? 15.289 15.727 6.27 1 94.12 130 TYR A C 1
ATOM 1042 O O . TYR A 1 130 ? 16.141 14.961 6.73 1 94.12 130 TYR A O 1
ATOM 1050 N N . TYR A 1 131 ? 15.633 16.75 5.555 1 93.69 131 TYR A N 1
ATOM 1051 C CA . TYR A 1 131 ? 17 16.938 5.07 1 93.69 131 TYR A CA 1
ATOM 1052 C C . TYR A 1 131 ? 17.703 18.031 5.852 1 93.69 131 TYR A C 1
ATOM 1054 O O . TYR A 1 131 ? 18.844 18.406 5.527 1 93.69 131 TYR A O 1
ATOM 1062 N N . THR A 1 132 ? 16.984 18.547 6.82 1 94.38 132 THR A N 1
ATOM 1063 C CA . THR A 1 132 ? 17.609 19.531 7.695 1 94.38 132 THR A CA 1
ATOM 1064 C C . THR A 1 132 ? 18.297 18.859 8.883 1 94.38 132 THR A C 1
ATOM 1066 O O . THR A 1 132 ? 17.75 17.922 9.469 1 94.38 132 THR A O 1
ATOM 1069 N N . GLU A 1 133 ? 19.453 19.328 9.234 1 90.38 133 GLU A N 1
ATOM 1070 C CA . GLU A 1 133 ? 20.203 18.766 10.352 1 90.38 133 GLU A CA 1
ATOM 1071 C C . GLU A 1 133 ? 19.422 18.891 11.656 1 90.38 133 GLU A C 1
ATOM 1073 O O . GLU A 1 133 ? 18.922 19.969 11.992 1 90.38 133 GLU A O 1
ATOM 1078 N N . SER A 1 134 ? 19.359 17.781 12.375 1 89.62 134 SER A N 1
ATOM 1079 C CA . SER A 1 134 ? 18.578 17.734 13.609 1 89.62 134 SER A CA 1
ATOM 1080 C C . SER A 1 134 ? 19.469 17.562 14.82 1 89.62 134 SER A C 1
ATOM 1082 O O . SER A 1 134 ? 20.484 16.859 14.75 1 89.62 134 SER A O 1
ATOM 1084 N N . LYS A 1 135 ? 19.156 18.219 15.867 1 86.75 135 LYS A N 1
ATOM 1085 C CA . LYS A 1 135 ? 19.859 18.031 17.141 1 86.75 135 LYS A CA 1
ATOM 1086 C C . LYS A 1 135 ? 19.469 16.703 17.781 1 86.75 135 LYS A C 1
ATOM 1088 O O . LYS A 1 135 ? 20.156 16.234 18.688 1 86.75 135 LYS A O 1
ATOM 1093 N N . GLY A 1 136 ? 18.391 16.125 17.375 1 86.19 136 GLY A N 1
ATOM 1094 C CA . GLY A 1 136 ? 17.984 14.789 17.797 1 86.19 136 GLY A CA 1
ATOM 1095 C C . GLY A 1 136 ? 17.391 14.766 19.188 1 86.19 136 GLY A C 1
ATOM 1096 O O . GLY A 1 136 ? 17.375 13.727 19.844 1 86.19 136 GLY A O 1
ATOM 1097 N N . THR A 1 137 ? 16.922 15.938 19.672 1 89.81 137 THR A N 1
ATOM 1098 C CA . THR A 1 137 ? 16.359 15.992 21.016 1 89.81 137 THR A CA 1
ATOM 1099 C C . THR A 1 137 ? 14.844 15.773 20.984 1 89.81 137 THR A C 1
ATOM 1101 O O . THR A 1 137 ? 14.203 16.016 19.953 1 89.81 137 THR A O 1
ATOM 1104 N N . LEU A 1 138 ? 14.328 15.336 22.125 1 92.44 138 LEU A N 1
ATOM 1105 C CA . LEU A 1 138 ? 12.891 15.133 22.234 1 92.44 138 LEU A CA 1
ATOM 1106 C C . LEU A 1 138 ? 12.141 16.453 22.125 1 92.44 138 LEU A C 1
ATOM 1108 O O . LEU A 1 138 ? 11.047 16.516 21.562 1 92.44 138 LEU A O 1
ATOM 1112 N N . LEU A 1 139 ? 12.703 17.422 22.672 1 91.31 139 LEU A N 1
ATOM 1113 C CA . LEU A 1 139 ? 12.086 18.734 22.641 1 91.31 139 LEU A CA 1
ATOM 1114 C C . LEU A 1 139 ? 11.945 19.234 21.203 1 91.31 139 LEU A C 1
ATOM 1116 O O . LEU A 1 139 ? 10.914 19.797 20.828 1 91.31 139 LEU A O 1
ATOM 1120 N N . GLU A 1 140 ? 12.992 19.062 20.484 1 91.81 140 GLU A N 1
ATOM 1121 C CA . GLU A 1 140 ? 12.953 19.453 19.078 1 91.81 140 GLU A CA 1
ATOM 1122 C C . GLU A 1 140 ? 11.859 18.688 18.328 1 91.81 140 GLU A C 1
ATOM 1124 O O . GLU A 1 140 ? 11.125 19.281 17.531 1 91.81 140 GLU A O 1
ATOM 1129 N N . PHE A 1 141 ? 11.797 17.438 18.656 1 94.38 141 PHE A N 1
ATOM 1130 C CA . PHE A 1 141 ? 10.805 16.609 17.969 1 94.38 141 PHE A CA 1
ATOM 1131 C C . PHE A 1 141 ? 9.391 17.078 18.297 1 94.38 141 PHE A C 1
ATOM 1133 O O . PHE A 1 141 ? 8.594 17.359 17.406 1 94.38 141 PHE A O 1
ATOM 1140 N N . TRP A 1 142 ? 9.078 17.203 19.516 1 95.38 142 TRP A N 1
ATOM 1141 C CA . TRP A 1 142 ? 7.719 17.484 19.969 1 95.38 142 TRP A CA 1
ATOM 1142 C C . TRP A 1 142 ? 7.305 18.906 19.609 1 95.38 142 TRP A C 1
ATOM 1144 O O . TRP A 1 142 ? 6.137 19.156 19.312 1 95.38 142 TRP A O 1
ATOM 1154 N N . LEU A 1 143 ? 8.242 19.766 19.547 1 94.81 143 LEU A N 1
ATOM 1155 C CA . LEU A 1 143 ? 7.91 21.172 19.359 1 94.81 143 LEU A CA 1
ATOM 1156 C C . LEU A 1 143 ? 7.992 21.578 17.891 1 94.81 143 LEU A C 1
ATOM 1158 O O . LEU A 1 143 ? 7.195 22.391 17.422 1 94.81 143 LEU A O 1
ATOM 1162 N N . LEU A 1 144 ? 9 20.938 17.203 1 94.56 144 LEU A N 1
ATOM 1163 C CA . LEU A 1 144 ? 9.297 21.516 15.898 1 94.56 144 LEU A CA 1
ATOM 1164 C C . LEU A 1 144 ? 8.945 20.547 14.766 1 94.56 144 LEU A C 1
ATOM 1166 O O . LEU A 1 144 ? 8.867 20.953 13.602 1 94.56 144 LEU A O 1
ATOM 1170 N N . ARG A 1 145 ? 8.602 19.281 15.086 1 96.12 145 ARG A N 1
ATOM 1171 C CA . ARG A 1 145 ? 8.359 18.312 14.016 1 96.12 145 ARG A CA 1
ATOM 1172 C C . ARG A 1 145 ? 6.988 17.672 14.164 1 96.12 145 ARG A C 1
ATOM 1174 O O . ARG A 1 145 ? 6.234 17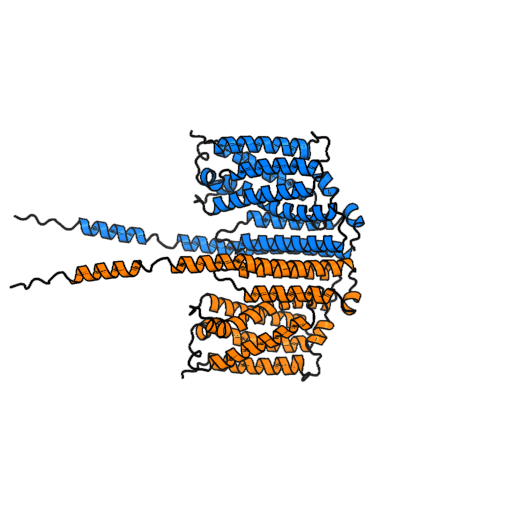.578 13.188 1 96.12 145 ARG A O 1
ATOM 1181 N N . PHE A 1 146 ? 6.656 17.375 15.352 1 97.75 146 PHE A N 1
ATOM 1182 C CA . PHE A 1 146 ? 5.453 16.609 15.656 1 97.75 146 PHE A CA 1
ATOM 1183 C C . PHE A 1 146 ? 4.207 17.328 15.156 1 97.75 146 PHE A C 1
ATOM 1185 O O . PHE A 1 146 ? 3.324 16.719 14.562 1 97.75 146 PHE A O 1
ATOM 1192 N N . PRO A 1 147 ? 4.047 18.594 15.352 1 98.25 147 PRO A N 1
ATOM 1193 C CA . PRO A 1 147 ? 2.811 19.266 14.961 1 98.25 147 PRO A CA 1
ATOM 1194 C C . PRO A 1 147 ? 2.51 19.125 13.469 1 98.25 147 PRO A C 1
ATOM 1196 O O . PRO A 1 147 ? 1.352 18.938 13.086 1 98.25 147 PRO A O 1
ATOM 1199 N N . PHE A 1 148 ? 3.564 19.109 12.719 1 98.44 148 PHE A N 1
ATOM 1200 C CA . PHE A 1 148 ? 3.383 19.078 11.273 1 98.44 148 PHE A CA 1
ATOM 1201 C C . PHE A 1 148 ? 3.217 17.641 10.781 1 98.44 148 PHE A C 1
ATOM 1203 O O . PHE A 1 148 ? 2.469 17.391 9.836 1 98.44 148 PHE A O 1
ATOM 1210 N N . ALA A 1 149 ? 3.828 16.734 11.492 1 98.5 149 ALA A N 1
ATOM 1211 C CA . ALA A 1 149 ? 3.691 15.328 11.133 1 98.5 149 ALA A CA 1
ATOM 1212 C C . ALA A 1 149 ? 2.277 14.828 11.414 1 98.5 149 ALA A C 1
ATOM 1214 O O . ALA A 1 149 ? 1.692 14.117 10.594 1 98.5 149 ALA A O 1
ATOM 1215 N N . VAL A 1 150 ? 1.783 15.18 12.555 1 98.62 150 VAL A N 1
ATOM 1216 C CA . VAL A 1 150 ? 0.439 14.734 12.914 1 98.62 150 VAL A CA 1
ATOM 1217 C C . VAL A 1 150 ? -0.583 15.375 11.977 1 98.62 150 VAL A C 1
ATOM 1219 O O . VAL A 1 150 ? -1.538 14.727 11.555 1 98.62 150 VAL A O 1
ATOM 1222 N N . HIS A 1 151 ? -0.367 16.641 11.672 1 98.69 151 HIS A N 1
ATOM 1223 C CA . HIS A 1 151 ? -1.243 17.344 10.742 1 98.69 151 HIS A CA 1
ATOM 1224 C C . HIS A 1 151 ? -1.197 16.719 9.352 1 98.69 151 HIS A C 1
ATOM 1226 O O . HIS A 1 151 ? -2.24 16.469 8.742 1 98.69 151 HIS A O 1
ATOM 1232 N N . CYS A 1 152 ? -0.04 16.453 8.875 1 98.62 152 CYS A N 1
ATOM 1233 C CA . CYS A 1 152 ? 0.119 15.852 7.559 1 98.62 152 CYS A CA 1
ATOM 1234 C C . CYS A 1 152 ? -0.489 14.453 7.527 1 98.62 152 CYS A C 1
ATOM 1236 O O . CYS A 1 152 ? -1.112 14.062 6.539 1 98.62 152 CYS A O 1
ATOM 1238 N N . GLY A 1 153 ? -0.291 13.695 8.562 1 98.62 153 GLY A N 1
ATOM 1239 C CA . GLY A 1 153 ? -0.906 12.383 8.664 1 98.62 153 GLY A CA 1
ATOM 1240 C C . GLY A 1 153 ? -2.418 12.422 8.555 1 98.62 153 GLY A C 1
ATOM 1241 O O . GLY A 1 153 ? -3.012 11.664 7.785 1 98.62 153 GLY A O 1
ATOM 1242 N N . TRP A 1 154 ? -2.963 13.297 9.242 1 98 154 TRP A N 1
ATOM 1243 C CA . TRP A 1 154 ? -4.418 13.422 9.211 1 98 154 TRP A CA 1
ATOM 1244 C C . TRP A 1 154 ? -4.898 13.883 7.844 1 98 154 TRP A C 1
ATOM 1246 O O . TRP A 1 154 ? -5.91 13.391 7.336 1 98 154 TRP A O 1
ATOM 1256 N N . LEU A 1 155 ? -4.164 14.805 7.27 1 98.19 155 LEU A N 1
ATOM 1257 C CA . LEU A 1 155 ? -4.555 15.289 5.953 1 98.19 155 LEU A CA 1
ATOM 1258 C C . LEU A 1 155 ? -4.41 14.203 4.898 1 98.19 155 LEU A C 1
ATOM 1260 O O . LEU A 1 155 ? -5.121 14.203 3.893 1 98.19 155 LEU A O 1
ATOM 1264 N N . THR A 1 156 ? -3.525 13.281 5.121 1 98.25 156 THR A N 1
ATOM 1265 C CA . THR A 1 156 ? -3.432 12.133 4.234 1 98.25 156 THR A CA 1
ATOM 1266 C C . THR A 1 156 ? -4.727 11.32 4.258 1 98.25 156 THR A C 1
ATOM 1268 O O . THR A 1 156 ? -5.297 11.023 3.209 1 98.25 156 THR A O 1
ATOM 1271 N N . ALA A 1 157 ? -5.191 11.039 5.418 1 97.56 157 ALA A N 1
ATOM 1272 C CA . ALA A 1 157 ? -6.449 10.312 5.57 1 97.56 157 ALA A CA 1
ATOM 1273 C C . ALA A 1 157 ? -7.633 11.148 5.094 1 97.56 157 ALA A C 1
ATOM 1275 O O . ALA A 1 157 ? -8.516 10.648 4.398 1 97.56 157 ALA A O 1
ATOM 1276 N N . ALA A 1 158 ? -7.594 12.406 5.43 1 95.56 158 ALA A N 1
ATOM 1277 C CA . ALA A 1 158 ? -8.688 13.312 5.086 1 95.56 158 ALA A CA 1
ATOM 1278 C C . ALA A 1 158 ? -8.773 13.516 3.578 1 95.56 158 ALA A C 1
ATOM 1280 O O . ALA A 1 158 ? -9.867 13.68 3.029 1 95.56 158 ALA A O 1
ATOM 1281 N N . SER A 1 159 ? -7.629 13.594 2.961 1 97.19 159 SER A N 1
ATOM 1282 C CA . SER A 1 159 ? -7.637 13.742 1.51 1 97.19 159 SER A CA 1
ATOM 1283 C C . SER A 1 159 ? -8.289 12.539 0.836 1 97.19 159 SER A C 1
ATOM 1285 O O . SER A 1 159 ? -9.07 12.695 -0.106 1 97.19 159 SER A O 1
ATOM 1287 N N . ALA A 1 160 ? -7.918 11.336 1.291 1 96.94 160 ALA A N 1
ATOM 1288 C CA . ALA A 1 160 ? -8.586 10.141 0.776 1 96.94 160 ALA A CA 1
ATOM 1289 C C . ALA A 1 160 ? -10.094 10.219 1.007 1 96.94 160 ALA A C 1
ATOM 1291 O O . ALA A 1 160 ? -10.883 9.891 0.116 1 96.94 160 ALA A O 1
ATOM 1292 N N . LEU A 1 161 ? -10.484 10.664 2.186 1 95.5 161 LEU A N 1
ATOM 1293 C CA . LEU A 1 161 ? -11.898 10.82 2.521 1 95.5 161 LEU A CA 1
ATOM 1294 C C . LEU A 1 161 ? -12.57 11.82 1.59 1 95.5 161 LEU A C 1
ATOM 1296 O O . LEU A 1 161 ? -13.672 11.57 1.094 1 95.5 161 LEU A O 1
ATOM 1300 N N . ASN A 1 162 ? -11.883 12.969 1.39 1 96.31 162 ASN A N 1
ATOM 1301 C CA . ASN A 1 162 ? -12.469 14.016 0.563 1 96.31 162 ASN A CA 1
ATOM 1302 C C . ASN A 1 162 ? -12.68 13.547 -0.873 1 96.31 162 ASN A C 1
ATOM 1304 O O . ASN A 1 162 ? -13.641 13.945 -1.529 1 96.31 162 ASN A O 1
ATOM 1308 N N . VAL A 1 163 ? -11.867 12.672 -1.413 1 96.81 163 VAL A N 1
ATOM 1309 C CA . VAL A 1 163 ? -12.07 12.07 -2.725 1 96.81 163 VAL A CA 1
ATOM 1310 C C . VAL A 1 163 ? -13.375 11.281 -2.734 1 96.81 163 VAL A C 1
ATOM 1312 O O . VAL A 1 163 ? -14.172 11.398 -3.67 1 96.81 163 VAL A O 1
ATOM 1315 N N . ASN A 1 164 ? -13.633 10.5 -1.705 1 97.25 164 ASN A N 1
ATOM 1316 C CA . ASN A 1 164 ? -14.859 9.727 -1.597 1 97.25 164 ASN A CA 1
ATOM 1317 C C . ASN A 1 164 ? -16.078 10.625 -1.463 1 97.25 164 ASN A C 1
ATOM 1319 O O . ASN A 1 164 ? -17.156 10.32 -1.998 1 97.25 164 ASN A O 1
ATOM 1323 N N . VAL A 1 165 ? -15.906 11.742 -0.753 1 95.25 165 VAL A N 1
ATOM 1324 C CA . VAL A 1 165 ? -17.016 12.688 -0.573 1 95.25 165 VAL A CA 1
ATOM 1325 C C . VAL A 1 165 ? -17.406 13.289 -1.922 1 95.25 165 VAL A C 1
ATOM 1327 O O . VAL A 1 165 ? -18.594 13.484 -2.197 1 95.25 165 VAL A O 1
ATOM 1330 N N . VAL A 1 166 ? -16.438 13.594 -2.762 1 96.5 166 VAL A N 1
ATOM 1331 C CA . VAL A 1 166 ? -16.719 14.102 -4.098 1 96.5 166 VAL A CA 1
ATOM 1332 C C . VAL A 1 166 ? -17.547 13.078 -4.875 1 96.5 166 VAL A C 1
ATOM 1334 O O . VAL A 1 166 ? -18.5 13.43 -5.559 1 96.5 166 VAL A O 1
ATOM 1337 N N . VAL A 1 167 ? -17.188 11.797 -4.734 1 95.69 167 VAL A N 1
ATOM 1338 C CA . VAL A 1 167 ? -17.859 10.711 -5.434 1 95.69 167 VAL A CA 1
ATOM 1339 C C . VAL A 1 167 ? -19.312 10.617 -4.957 1 95.69 167 VAL A C 1
ATOM 1341 O O . VAL A 1 167 ? -20.219 10.422 -5.766 1 95.69 167 VAL A O 1
ATOM 1344 N N . VAL A 1 168 ? -19.531 10.797 -3.693 1 94 168 VAL A N 1
ATOM 1345 C CA . VAL A 1 168 ? -20.875 10.789 -3.117 1 94 168 VAL A CA 1
ATOM 1346 C C . VAL A 1 168 ? -21.641 12.039 -3.562 1 94 168 VAL A C 1
ATOM 1348 O O . VAL A 1 168 ? -22.812 11.961 -3.916 1 94 168 VAL A O 1
ATOM 1351 N N . ASP A 1 169 ? -20.953 13.156 -3.549 1 93.44 169 ASP A N 1
ATOM 1352 C CA . ASP A 1 169 ? -21.562 14.445 -3.885 1 93.44 169 ASP A CA 1
ATOM 1353 C C . ASP A 1 169 ? -22.109 14.438 -5.309 1 93.44 169 ASP A C 1
ATOM 1355 O O . ASP A 1 169 ? -23.156 15.039 -5.582 1 93.44 169 ASP A O 1
ATOM 1359 N N . ILE A 1 170 ? -21.422 13.742 -6.211 1 95.06 170 ILE A N 1
ATOM 1360 C CA . ILE A 1 170 ? -21.875 13.727 -7.602 1 95.06 170 ILE A CA 1
ATOM 1361 C C . ILE A 1 170 ? -22.75 12.5 -7.852 1 95.06 170 ILE A C 1
ATOM 1363 O O . ILE A 1 170 ? -22.938 12.094 -9 1 95.06 170 ILE A O 1
ATOM 1367 N N . ASP A 1 171 ? -23.141 11.789 -6.832 1 93.44 171 ASP A N 1
ATOM 1368 C CA . ASP A 1 171 ? -24.172 10.758 -6.797 1 93.44 171 ASP A CA 1
ATOM 1369 C C . ASP A 1 171 ? -23.734 9.523 -7.59 1 93.44 171 ASP A C 1
ATOM 1371 O O . ASP A 1 171 ? -24.5 9 -8.406 1 93.44 171 ASP A O 1
ATOM 1375 N N . GLN A 1 172 ? -22.5 9.164 -7.461 1 94.12 172 GLN A N 1
ATOM 1376 C CA . GLN A 1 172 ? -22.047 7.934 -8.102 1 94.12 172 GLN A CA 1
ATOM 1377 C C . GLN A 1 172 ? -22.703 6.715 -7.465 1 94.12 172 GLN A C 1
ATOM 1379 O O . GLN A 1 172 ? -23.047 6.734 -6.281 1 94.12 172 GLN A O 1
ATOM 1384 N N . PRO A 1 173 ? -22.969 5.676 -8.258 1 94.81 173 PRO A N 1
ATOM 1385 C CA . PRO A 1 173 ? -23.609 4.477 -7.715 1 94.81 173 PRO A CA 1
ATOM 1386 C C . PRO A 1 173 ? -22.766 3.771 -6.668 1 94.81 173 PRO A C 1
ATOM 1388 O O . PRO A 1 173 ? -21.578 4.105 -6.5 1 94.81 173 PRO A O 1
ATOM 1391 N N . ALA A 1 174 ? -23.312 2.818 -6 1 94.25 174 ALA A N 1
ATOM 1392 C CA . ALA A 1 174 ? -22.719 2.145 -4.852 1 94.25 174 ALA A CA 1
ATOM 1393 C C . ALA A 1 174 ? -21.438 1.409 -5.25 1 94.25 174 ALA A C 1
ATOM 1395 O O . ALA A 1 174 ? -20.484 1.34 -4.469 1 94.25 174 ALA A O 1
ATOM 1396 N N . ASP A 1 175 ? -21.375 0.844 -6.418 1 94.81 175 ASP A N 1
ATOM 1397 C CA . ASP A 1 175 ? -20.203 0.088 -6.852 1 94.81 175 ASP A CA 1
ATOM 1398 C C . ASP A 1 175 ? -19 1.001 -7.023 1 94.81 175 ASP A C 1
ATOM 1400 O O . ASP A 1 175 ? -17.891 0.662 -6.594 1 94.81 175 ASP A O 1
ATOM 1404 N N . ILE A 1 176 ? -19.203 2.193 -7.582 1 96.06 176 ILE A N 1
ATOM 1405 C CA . ILE A 1 176 ? -18.125 3.16 -7.758 1 96.06 176 ILE A CA 1
ATOM 1406 C C . ILE A 1 176 ? -17.672 3.684 -6.398 1 96.06 176 ILE A C 1
ATOM 1408 O O . ILE A 1 176 ? -16.484 3.867 -6.164 1 96.06 176 ILE A O 1
ATOM 1412 N N . GLN A 1 177 ? -18.625 3.93 -5.5 1 96.44 177 GLN A N 1
ATOM 1413 C CA . GLN A 1 177 ? -18.297 4.379 -4.152 1 96.44 177 GLN A CA 1
ATOM 1414 C C . GLN A 1 177 ? -17.484 3.33 -3.406 1 96.44 177 GLN A C 1
ATOM 1416 O O . GLN A 1 177 ? -16.516 3.666 -2.707 1 96.44 177 GLN A O 1
ATOM 1421 N N . LEU A 1 178 ? -17.875 2.092 -3.6 1 96.88 178 LEU A N 1
ATOM 1422 C CA . LEU A 1 178 ? -17.125 1.009 -2.979 1 96.88 178 LEU A CA 1
ATOM 1423 C C . LEU A 1 178 ? -15.703 0.938 -3.543 1 96.88 178 LEU A C 1
ATOM 1425 O O . LEU A 1 178 ? -14.734 0.818 -2.789 1 96.88 178 LEU A O 1
ATOM 1429 N N . ALA A 1 179 ? -15.594 1.003 -4.863 1 97.69 179 ALA A N 1
ATOM 1430 C CA . ALA A 1 179 ? -14.273 0.992 -5.488 1 97.69 179 ALA A CA 1
ATOM 1431 C C . ALA A 1 179 ? -13.391 2.096 -4.918 1 97.69 179 ALA A C 1
ATOM 1433 O O . ALA A 1 179 ? -12.227 1.858 -4.594 1 97.69 179 ALA A O 1
ATOM 1434 N N . CYS A 1 180 ? -13.93 3.277 -4.777 1 97.44 180 CYS A N 1
ATOM 1435 C CA . CYS A 1 180 ? -13.188 4.414 -4.246 1 97.44 180 CYS A CA 1
ATOM 1436 C C . CYS A 1 180 ? -12.758 4.16 -2.807 1 97.44 180 CYS A C 1
ATOM 1438 O O . CYS A 1 180 ? -11.633 4.5 -2.42 1 97.44 180 CYS A O 1
ATOM 1440 N N . GLY A 1 181 ? -13.664 3.572 -2.039 1 97.88 181 GLY A N 1
ATOM 1441 C CA . GLY A 1 181 ? -13.32 3.211 -0.674 1 97.88 181 GLY A CA 1
ATOM 1442 C C . GLY A 1 181 ? -12.172 2.223 -0.592 1 97.88 181 GLY A C 1
ATOM 1443 O O . GLY A 1 181 ? -11.242 2.408 0.194 1 97.88 181 GLY A O 1
ATOM 1444 N N . ILE A 1 182 ? -12.195 1.215 -1.411 1 97.88 182 ILE A N 1
ATOM 1445 C CA . ILE A 1 182 ? -11.18 0.173 -1.433 1 97.88 182 ILE A CA 1
ATOM 1446 C C . ILE A 1 182 ? -9.836 0.776 -1.829 1 97.88 182 ILE A C 1
ATOM 1448 O O . ILE A 1 182 ? -8.812 0.513 -1.186 1 97.88 182 ILE A O 1
ATOM 1452 N N . ILE A 1 183 ? -9.859 1.608 -2.834 1 97.5 183 ILE A N 1
ATOM 1453 C CA . ILE A 1 183 ? -8.641 2.256 -3.305 1 97.5 183 ILE A CA 1
ATOM 1454 C C . ILE A 1 183 ? -8.062 3.137 -2.199 1 97.5 183 ILE A C 1
ATOM 1456 O O . ILE A 1 183 ? -6.844 3.182 -2.004 1 97.5 183 ILE A O 1
ATOM 1460 N N . SER A 1 184 ? -8.914 3.82 -1.519 1 98.19 184 SER A N 1
ATOM 1461 C CA . SER A 1 184 ? -8.469 4.688 -0.433 1 98.19 184 SER A CA 1
ATOM 1462 C C . SER A 1 184 ? -7.746 3.893 0.649 1 98.19 184 SER A C 1
ATOM 1464 O O . SER A 1 184 ? -6.676 4.293 1.112 1 98.19 184 SER A O 1
ATOM 1466 N N . LEU A 1 185 ? -8.336 2.723 1.007 1 97.56 185 LEU A N 1
ATOM 1467 C CA . LEU A 1 185 ? -7.688 1.877 2.004 1 97.56 185 LEU A CA 1
ATOM 1468 C C . LEU A 1 185 ? -6.34 1.373 1.5 1 97.56 185 LEU A C 1
ATOM 1470 O O . LEU A 1 185 ? -5.367 1.333 2.254 1 97.56 185 LEU A O 1
ATOM 1474 N N . ALA A 1 186 ? -6.293 1.049 0.239 1 96.88 186 ALA A N 1
ATOM 1475 C CA . ALA A 1 186 ? -5.055 0.561 -0.361 1 96.88 186 ALA A CA 1
ATOM 1476 C C . ALA A 1 186 ? -3.982 1.647 -0.369 1 96.88 186 ALA A C 1
ATOM 1478 O O . ALA A 1 186 ? -2.822 1.387 -0.044 1 96.88 186 ALA A O 1
ATOM 1479 N N . VAL A 1 187 ? -4.367 2.824 -0.675 1 97 187 VAL A N 1
ATOM 1480 C CA . VAL A 1 187 ? -3.434 3.941 -0.761 1 97 187 VAL A CA 1
ATOM 1481 C C . VAL A 1 187 ? -2.93 4.305 0.634 1 97 187 VAL A C 1
ATOM 1483 O O . VAL A 1 187 ? -1.734 4.535 0.83 1 97 187 VAL A O 1
ATOM 1486 N N . LEU A 1 188 ? -3.855 4.355 1.595 1 97.81 188 LEU A N 1
ATOM 1487 C CA . LEU A 1 188 ? -3.455 4.668 2.963 1 97.81 188 LEU A CA 1
ATOM 1488 C C . LEU A 1 188 ? -2.467 3.631 3.488 1 97.81 188 LEU A C 1
ATOM 1490 O O . LEU A 1 188 ? -1.485 3.98 4.148 1 97.81 188 LEU A O 1
ATOM 1494 N N . HIS A 1 189 ? -2.748 2.412 3.133 1 97.5 189 HIS A N 1
ATOM 1495 C CA . HIS A 1 189 ? -1.827 1.356 3.537 1 97.5 189 HIS A CA 1
ATOM 1496 C C . HIS A 1 189 ? -0.469 1.524 2.863 1 97.5 189 HIS A C 1
ATOM 1498 O O . HIS A 1 189 ? 0.571 1.405 3.516 1 97.5 189 HIS A O 1
ATOM 1504 N N . ALA A 1 190 ? -0.451 1.796 1.602 1 97.06 190 ALA A N 1
ATOM 1505 C CA . ALA A 1 190 ? 0.795 1.967 0.859 1 97.06 190 ALA A CA 1
ATOM 1506 C C . ALA A 1 190 ? 1.619 3.119 1.427 1 97.06 190 ALA A C 1
ATOM 1508 O O . ALA A 1 190 ? 2.842 3.014 1.553 1 97.06 190 ALA A O 1
ATOM 1509 N N . ILE A 1 191 ? 0.952 4.184 1.793 1 97.12 191 ILE A N 1
ATOM 1510 C CA . ILE A 1 191 ? 1.642 5.336 2.361 1 97.12 191 ILE A CA 1
ATOM 1511 C C . ILE A 1 191 ? 2.254 4.961 3.709 1 97.12 191 ILE A C 1
ATOM 1513 O O . ILE A 1 191 ? 3.377 5.363 4.02 1 97.12 191 ILE A O 1
ATOM 1517 N N . SER A 1 192 ? 1.519 4.164 4.5 1 97.5 192 SER A N 1
ATOM 1518 C CA . SER A 1 192 ? 2.053 3.729 5.785 1 97.5 192 SER A CA 1
ATOM 1519 C C . SER A 1 192 ? 3.314 2.891 5.605 1 97.5 192 SER A C 1
ATOM 1521 O O . SER A 1 192 ? 4.273 3.031 6.363 1 97.5 192 SER A O 1
ATOM 1523 N N . VAL A 1 193 ? 3.326 2.043 4.605 1 95.38 193 VAL A N 1
ATOM 1524 C CA . VAL A 1 193 ? 4.5 1.224 4.324 1 95.38 193 VAL A CA 1
ATOM 1525 C C . VAL A 1 193 ? 5.676 2.119 3.934 1 95.38 193 VAL A C 1
ATOM 1527 O O . VAL A 1 193 ? 6.801 1.914 4.395 1 95.38 193 VAL A O 1
ATOM 1530 N N . TRP A 1 194 ? 5.395 3.131 3.199 1 94.62 194 TRP A N 1
ATOM 1531 C CA . TRP A 1 194 ? 6.438 4.039 2.729 1 94.62 194 TRP A CA 1
ATOM 1532 C C . TRP A 1 194 ? 7.051 4.812 3.889 1 94.62 194 TRP A C 1
ATOM 1534 O O . TRP A 1 194 ? 8.273 4.863 4.035 1 94.62 194 TRP A O 1
ATOM 1544 N N . VAL A 1 195 ? 6.25 5.316 4.77 1 96.31 195 VAL A N 1
ATOM 1545 C CA . VAL A 1 195 ? 6.766 6.211 5.801 1 96.31 195 VAL A CA 1
ATOM 1546 C C . VAL A 1 195 ? 7.465 5.398 6.887 1 96.31 195 VAL A C 1
ATOM 1548 O O . VAL A 1 195 ? 8.328 5.918 7.602 1 96.31 195 VAL A O 1
ATOM 1551 N N . VAL A 1 196 ? 7.121 4.125 6.988 1 96.19 196 VAL A N 1
ATOM 1552 C CA . VAL A 1 196 ? 7.695 3.303 8.047 1 96.19 196 VAL A CA 1
ATOM 1553 C C . VAL A 1 196 ? 8.953 2.6 7.531 1 96.19 196 VAL A C 1
ATOM 1555 O O . VAL A 1 196 ? 9.961 2.539 8.227 1 96.19 196 VAL A O 1
ATOM 1558 N N . PHE A 1 197 ? 8.891 2.156 6.266 1 92.44 197 PHE A N 1
ATOM 1559 C CA . PHE A 1 197 ? 9.977 1.306 5.793 1 92.44 197 PHE A CA 1
ATOM 1560 C C . PHE A 1 197 ? 10.734 1.975 4.652 1 92.44 197 PHE A C 1
ATOM 1562 O O . PHE A 1 197 ? 11.898 1.66 4.406 1 92.44 197 PHE A O 1
ATOM 1569 N N . GLY A 1 198 ? 10.117 2.811 3.943 1 90.25 198 GLY A N 1
ATOM 1570 C CA . GLY A 1 198 ? 10.719 3.406 2.764 1 90.25 198 GLY A CA 1
ATOM 1571 C C . GLY A 1 198 ? 11.711 4.512 3.09 1 90.25 198 GLY A C 1
ATOM 1572 O O . GLY A 1 198 ? 12.648 4.754 2.332 1 90.25 198 GLY A O 1
ATOM 1573 N N . LEU A 1 199 ? 11.469 5.137 4.18 1 90.56 199 LEU A N 1
ATOM 1574 C CA . LEU A 1 199 ? 12.336 6.238 4.594 1 90.56 199 LEU A CA 1
ATOM 1575 C C . LEU A 1 199 ? 13.477 5.73 5.473 1 90.56 199 LEU A C 1
ATOM 1577 O O . LEU A 1 199 ? 13.297 4.793 6.25 1 90.56 199 LEU A O 1
ATOM 1581 N N . GLN A 1 200 ? 14.625 6.359 5.289 1 88.38 200 GLN A N 1
ATOM 1582 C CA . GLN A 1 200 ? 15.734 6.047 6.184 1 88.38 200 GLN A CA 1
ATOM 1583 C C . GLN A 1 200 ? 15.383 6.379 7.633 1 88.38 200 GLN A C 1
ATOM 1585 O O . GLN A 1 200 ? 15.609 5.57 8.531 1 88.38 200 GLN A O 1
ATOM 1590 N N . LYS A 1 201 ? 14.875 7.578 7.852 1 91.88 201 LYS A N 1
ATOM 1591 C CA . LYS A 1 201 ? 14.297 7.973 9.133 1 91.88 201 LYS A CA 1
ATOM 1592 C C . LYS A 1 201 ? 12.773 7.852 9.102 1 91.88 201 LYS A C 1
ATOM 1594 O O . LYS A 1 201 ? 12.086 8.719 8.547 1 91.88 201 LYS A O 1
ATOM 1599 N N . PRO A 1 202 ? 12.266 6.836 9.672 1 94.56 202 PRO A N 1
ATOM 1600 C CA . PRO A 1 202 ? 10.82 6.598 9.594 1 94.56 202 PRO A CA 1
ATOM 1601 C C . PRO A 1 202 ? 10 7.703 10.25 1 94.56 202 PRO A C 1
ATOM 1603 O O . PRO A 1 202 ? 10.484 8.367 11.172 1 94.56 202 PRO A O 1
ATOM 1606 N N . ASN A 1 203 ? 8.828 7.914 9.766 1 96.81 203 ASN A N 1
ATOM 1607 C CA . ASN A 1 203 ? 7.863 8.805 10.391 1 96.81 203 ASN A CA 1
ATOM 1608 C C . ASN A 1 203 ? 6.738 8.023 11.07 1 96.81 203 ASN A C 1
ATOM 1610 O O . ASN A 1 203 ? 5.684 7.805 10.469 1 96.81 203 ASN A O 1
ATOM 1614 N N . TYR A 1 204 ? 6.863 7.691 12.25 1 97 204 TYR A N 1
ATOM 1615 C CA . TYR A 1 204 ? 5.91 6.867 12.984 1 97 204 TYR A CA 1
ATOM 1616 C C . TYR A 1 204 ? 4.641 7.652 13.297 1 97 204 TYR A C 1
ATOM 1618 O O . TYR A 1 204 ? 3.561 7.07 13.422 1 97 204 TYR A O 1
ATOM 1626 N N . THR A 1 205 ? 4.797 8.977 13.383 1 98.19 205 THR A N 1
ATOM 1627 C CA . THR A 1 205 ? 3.646 9.82 13.688 1 98.19 205 THR A CA 1
ATOM 1628 C C . THR A 1 205 ? 2.578 9.688 12.602 1 98.19 205 THR A C 1
ATOM 1630 O O . THR A 1 205 ? 1.41 9.438 12.906 1 98.19 205 THR A O 1
ATOM 1633 N N . ILE A 1 206 ? 3.008 9.797 11.367 1 98.56 206 ILE A N 1
ATOM 1634 C CA . ILE A 1 206 ? 2.068 9.688 10.25 1 98.56 206 ILE A CA 1
ATOM 1635 C C . ILE A 1 206 ? 1.43 8.305 10.25 1 98.56 206 ILE A C 1
ATOM 1637 O O . ILE A 1 206 ? 0.217 8.172 10.062 1 98.56 206 ILE A O 1
ATOM 1641 N N . ALA A 1 207 ? 2.18 7.312 10.492 1 98.44 207 ALA A N 1
ATOM 1642 C CA . ALA A 1 207 ? 1.676 5.941 10.5 1 98.44 207 ALA A CA 1
ATOM 1643 C C . ALA A 1 207 ? 0.626 5.746 11.594 1 98.44 207 ALA A C 1
ATOM 1645 O O . ALA A 1 207 ? -0.413 5.125 11.359 1 98.44 207 ALA A O 1
ATOM 1646 N N . VAL A 1 208 ? 0.848 6.273 12.719 1 98.56 208 VAL A N 1
ATOM 1647 C CA . VAL A 1 208 ? -0.085 6.141 13.828 1 98.56 208 VAL A CA 1
ATOM 1648 C C . VAL A 1 208 ? -1.395 6.852 13.492 1 98.56 208 VAL A C 1
ATOM 1650 O O . VAL A 1 208 ? -2.477 6.34 13.797 1 98.56 208 VAL A O 1
ATOM 1653 N N . VAL A 1 209 ? -1.269 7.996 12.883 1 98.69 209 VAL A N 1
ATOM 1654 C CA . VAL A 1 209 ? -2.457 8.758 12.516 1 98.69 209 VAL A CA 1
ATOM 1655 C C . VAL A 1 209 ? -3.273 7.98 11.492 1 98.69 209 VAL A C 1
ATOM 1657 O O . VAL A 1 209 ? -4.504 7.961 11.555 1 98.69 209 VAL A O 1
ATOM 1660 N N . LEU A 1 210 ? -2.586 7.324 10.555 1 98.69 210 LEU A N 1
ATOM 1661 C CA . LEU A 1 210 ? -3.285 6.531 9.555 1 98.69 210 LEU A CA 1
ATOM 1662 C C . LEU A 1 210 ? -3.973 5.328 10.195 1 98.69 210 LEU A C 1
ATOM 1664 O O . LEU A 1 210 ? -5.082 4.961 9.805 1 98.69 210 LEU A O 1
ATOM 1668 N N . ALA A 1 211 ? -3.32 4.75 11.188 1 98.69 211 ALA A N 1
ATOM 1669 C CA . ALA A 1 211 ? -3.953 3.67 11.938 1 98.69 211 ALA A CA 1
ATOM 1670 C C . ALA A 1 211 ? -5.176 4.176 12.695 1 98.69 211 ALA A C 1
ATOM 1672 O O . ALA A 1 211 ? -6.215 3.51 12.727 1 98.69 211 ALA A O 1
ATOM 1673 N N . TRP A 1 212 ? -5.047 5.359 13.266 1 98.19 212 TRP A N 1
ATOM 1674 C CA . TRP A 1 212 ? -6.137 6.035 13.969 1 98.19 212 TRP A CA 1
ATOM 1675 C C . TRP A 1 212 ? -7.336 6.23 13.047 1 98.19 212 TRP A C 1
ATOM 1677 O O . TRP A 1 212 ? -8.469 5.895 13.406 1 98.19 212 TRP A O 1
ATOM 1687 N N . ALA A 1 213 ? -7.094 6.738 11.883 1 97.88 213 ALA A N 1
ATOM 1688 C CA . ALA A 1 213 ? -8.164 6.996 10.922 1 97.88 213 ALA A CA 1
ATOM 1689 C C . ALA A 1 213 ? -8.883 5.707 10.539 1 97.88 213 ALA A C 1
ATOM 1691 O O . ALA A 1 213 ? -10.109 5.648 10.547 1 97.88 213 ALA A O 1
ATOM 1692 N N . ASN A 1 214 ? -8.117 4.652 10.281 1 98.56 214 ASN A N 1
ATOM 1693 C CA . ASN A 1 214 ? -8.703 3.371 9.891 1 98.56 214 ASN A CA 1
ATOM 1694 C C . ASN A 1 214 ? -9.5 2.748 11.031 1 98.56 214 ASN A C 1
ATOM 1696 O O . ASN A 1 214 ? -10.555 2.148 10.805 1 98.56 214 ASN A O 1
ATOM 1700 N N . TYR A 1 215 ? -9 2.883 12.203 1 98.44 215 TYR A N 1
ATOM 1701 C CA . TYR A 1 215 ? -9.711 2.359 13.367 1 98.44 215 TYR A CA 1
ATOM 1702 C C . TYR A 1 215 ? -11.078 3.016 13.508 1 98.44 215 TYR A C 1
ATOM 1704 O O . TYR A 1 215 ? -12.07 2.34 13.789 1 98.44 215 TYR A O 1
ATOM 1712 N N . PHE A 1 216 ? -11.125 4.258 13.258 1 97.31 216 PHE A N 1
ATOM 1713 C CA . PHE A 1 216 ? -12.383 4.957 13.484 1 97.31 216 PHE A CA 1
ATOM 1714 C C . PHE A 1 216 ? -13.32 4.785 12.289 1 97.31 216 PHE A C 1
ATOM 1716 O O . PHE A 1 216 ? -14.516 5.062 12.391 1 97.31 216 PHE A O 1
ATOM 1723 N N . ILE A 1 217 ? -12.789 4.391 11.117 1 97.5 217 ILE A N 1
ATOM 1724 C CA . ILE A 1 217 ? -13.664 3.908 10.047 1 97.5 217 ILE A CA 1
ATOM 1725 C C . ILE A 1 217 ? -14.383 2.643 10.508 1 97.5 217 ILE A C 1
ATOM 1727 O O . ILE A 1 217 ? -15.602 2.512 10.32 1 97.5 217 ILE A O 1
ATOM 1731 N N . TYR A 1 218 ? -13.648 1.761 11.125 1 98.25 218 TYR A N 1
ATOM 1732 C CA . TYR A 1 218 ? -14.195 0.532 11.68 1 98.25 218 TYR A CA 1
ATOM 1733 C C . TYR A 1 218 ? -15.297 0.838 12.695 1 98.25 218 TYR A C 1
ATOM 1735 O O . TYR A 1 218 ? -16.359 0.214 12.672 1 98.25 218 TYR A O 1
ATOM 1743 N N . VAL A 1 219 ? -15.039 1.816 13.57 1 97.31 219 VAL A N 1
ATOM 1744 C CA . VAL A 1 219 ? -15.992 2.178 14.609 1 97.31 219 VAL A CA 1
ATOM 1745 C C . VAL A 1 219 ? -17.266 2.746 13.977 1 97.31 219 VAL A C 1
ATOM 1747 O O . VAL A 1 219 ? -18.375 2.41 14.391 1 97.31 219 VAL A O 1
ATOM 1750 N N . GLU A 1 220 ? -17.125 3.559 12.969 1 95.5 220 GLU A N 1
ATOM 1751 C CA . GLU A 1 220 ? -18.266 4.195 12.32 1 95.5 220 GLU A CA 1
ATOM 1752 C C . GLU A 1 220 ? -19.172 3.162 11.648 1 95.5 220 GLU A C 1
ATOM 1754 O O . GLU A 1 220 ? -20.391 3.254 11.719 1 95.5 220 GLU A O 1
ATOM 1759 N N . LEU A 1 221 ? -18.594 2.143 11.039 1 96.31 221 LEU A N 1
ATOM 1760 C CA . LEU A 1 221 ? -19.344 1.181 10.227 1 96.31 221 LEU A CA 1
ATOM 1761 C C . LEU A 1 221 ? -19.984 0.118 11.109 1 96.31 221 LEU A C 1
ATOM 1763 O O . LEU A 1 221 ? -20.734 -0.737 10.617 1 96.31 221 LEU A O 1
ATOM 1767 N N . GLU A 1 222 ? -19.734 0.177 12.43 1 94.75 222 GLU A N 1
ATOM 1768 C CA . GLU A 1 222 ? -20.453 -0.685 13.359 1 94.75 222 GLU A CA 1
ATOM 1769 C C . GLU A 1 222 ? -21.922 -0.294 13.453 1 94.75 222 GLU A C 1
ATOM 1771 O O . GLU A 1 222 ? -22.797 -1.159 13.57 1 94.75 222 GLU A O 1
ATOM 1776 N N . GLU A 1 223 ? -22.188 1 13.398 1 92.44 223 GLU A N 1
ATOM 1777 C CA . GLU A 1 223 ? -23.531 1.572 13.344 1 92.44 223 GLU A CA 1
ATOM 1778 C C . GLU A 1 223 ? -23.625 2.633 12.25 1 92.44 223 GLU A C 1
ATOM 1780 O O . GLU A 1 223 ? -23.703 3.828 12.539 1 92.44 223 GLU A O 1
ATOM 1785 N N . PRO A 1 224 ? -23.75 2.057 11.031 1 89.25 224 PRO A N 1
ATOM 1786 C CA . PRO A 1 224 ? -23.766 3.016 9.922 1 89.25 224 PRO A CA 1
ATOM 1787 C C . PRO A 1 224 ? -24.969 3.965 9.984 1 89.25 224 PRO A C 1
ATOM 1789 O O . PRO A 1 224 ? -26.047 3.566 10.406 1 89.25 224 PRO A O 1
ATOM 1792 N N . LYS A 1 225 ? -24.75 5.164 9.633 1 86.75 225 LYS A N 1
ATOM 1793 C CA . LYS A 1 225 ? -25.797 6.168 9.586 1 86.75 225 LYS A CA 1
ATOM 1794 C C . LYS A 1 225 ? -26.797 5.867 8.469 1 86.75 225 LYS A C 1
ATOM 1796 O O . LYS A 1 225 ? -26.469 5.164 7.512 1 86.75 225 LYS A O 1
ATOM 1801 N N . GLN A 1 226 ? -27.938 6.453 8.625 1 84.75 226 GLN A N 1
ATOM 1802 C CA . GLN A 1 226 ? -29.016 6.211 7.68 1 84.75 226 GLN A CA 1
ATOM 1803 C C . GLN A 1 226 ? -28.625 6.676 6.277 1 84.75 226 GLN A C 1
ATOM 1805 O O . GLN A 1 226 ? -29 6.043 5.285 1 84.75 226 GLN A O 1
ATOM 1810 N N . THR A 1 227 ? -27.859 7.738 6.238 1 82.31 227 THR A N 1
ATOM 1811 C CA . THR A 1 227 ? -27.438 8.281 4.949 1 82.31 227 THR A CA 1
ATOM 1812 C C . THR A 1 227 ? -26.609 7.254 4.176 1 82.31 227 THR A C 1
ATOM 1814 O O . THR A 1 227 ? -26.719 7.16 2.951 1 82.31 227 THR A O 1
ATOM 1817 N N . LEU A 1 228 ? -25.844 6.48 4.832 1 85.56 228 LEU A N 1
ATOM 1818 C CA . LEU A 1 228 ? -25.031 5.449 4.203 1 85.56 228 LEU A CA 1
ATOM 1819 C C . LEU A 1 228 ? -25.875 4.246 3.814 1 85.56 228 LEU A C 1
ATOM 1821 O O . LEU A 1 228 ? -25.703 3.674 2.736 1 85.56 228 LEU A O 1
ATOM 1825 N N . LEU A 1 229 ? -26.812 3.975 4.621 1 83.5 229 LEU A N 1
ATOM 1826 C CA . LEU A 1 229 ? -27.688 2.844 4.363 1 83.5 229 LEU A CA 1
ATOM 1827 C C . LEU A 1 229 ? -28.578 3.107 3.146 1 83.5 229 LEU A C 1
ATOM 1829 O O . LEU A 1 229 ? -28.891 2.184 2.395 1 83.5 229 LEU A O 1
ATOM 1833 N N . ASP A 1 230 ? -28.859 4.34 2.934 1 83.75 230 ASP A N 1
ATOM 1834 C CA . ASP A 1 230 ? -29.719 4.727 1.824 1 83.75 230 ASP A CA 1
ATOM 1835 C C . ASP A 1 230 ? -28.969 4.676 0.496 1 83.75 230 ASP A C 1
ATOM 1837 O O . ASP A 1 230 ? -29.578 4.734 -0.572 1 83.75 230 ASP A O 1
ATOM 1841 N N . SER A 1 231 ? -27.656 4.52 0.587 1 82.94 231 SER A N 1
ATOM 1842 C CA . SER A 1 231 ? -26.844 4.531 -0.622 1 82.94 231 SER A CA 1
ATOM 1843 C C . SER A 1 231 ? -26.891 3.182 -1.333 1 82.94 231 SER A C 1
ATOM 1845 O O . SER A 1 231 ? -26.375 3.043 -2.443 1 82.94 231 SER A O 1
ATOM 1847 N N . GLY A 1 232 ? -27.5 2.135 -0.737 1 84.81 232 GLY A N 1
ATOM 1848 C CA . GLY A 1 232 ? -27.734 0.887 -1.445 1 84.81 232 GLY A CA 1
ATOM 1849 C C . GLY A 1 232 ? -26.703 -0.185 -1.129 1 84.81 232 GLY A C 1
ATOM 1850 O O . GLY A 1 232 ? -26.641 -1.209 -1.812 1 84.81 232 GLY A O 1
ATOM 1851 N N . PHE A 1 233 ? -25.906 0.07 -0.127 1 90.44 233 PHE A N 1
ATOM 1852 C CA . PHE A 1 233 ? -24.922 -0.937 0.229 1 90.44 233 PHE A CA 1
ATOM 1853 C C . PHE A 1 233 ? -25.562 -2.104 0.961 1 90.44 233 PHE A C 1
ATOM 1855 O O . PHE A 1 233 ? -26.469 -1.906 1.781 1 90.44 233 PHE A O 1
ATOM 1862 N N . SER A 1 234 ? -25.109 -3.311 0.569 1 90.88 234 SER A N 1
ATOM 1863 C CA . SER A 1 234 ? -25.531 -4.477 1.334 1 90.88 234 SER A CA 1
ATOM 1864 C C . SER A 1 234 ? -24.891 -4.504 2.713 1 90.88 234 SER A C 1
ATOM 1866 O O . SER A 1 234 ? -23.844 -3.869 2.932 1 90.88 234 SER A O 1
ATOM 1868 N N . SER A 1 235 ? -25.484 -5.195 3.65 1 90.94 235 SER A N 1
ATOM 1869 C CA . SER A 1 235 ? -24.922 -5.355 4.988 1 90.94 235 SER A CA 1
ATOM 1870 C C . SER A 1 235 ? -23.547 -6.016 4.934 1 90.94 235 SER A C 1
ATOM 1872 O O . SER A 1 235 ? -22.656 -5.656 5.699 1 90.94 235 SER A O 1
ATOM 1874 N N . ASP A 1 236 ? -23.359 -6.902 3.982 1 91.94 236 ASP A N 1
ATOM 1875 C CA . ASP A 1 236 ? -22.078 -7.594 3.834 1 91.94 236 ASP A CA 1
ATOM 1876 C C . ASP A 1 236 ? -21 -6.641 3.342 1 91.94 236 ASP A C 1
ATOM 1878 O O . ASP A 1 236 ? -19.828 -6.758 3.738 1 91.94 236 ASP A O 1
ATOM 1882 N N . THR A 1 237 ? -21.406 -5.73 2.496 1 94.44 237 THR A N 1
ATOM 1883 C CA . THR A 1 237 ? -20.453 -4.754 1.999 1 94.44 237 THR A CA 1
ATOM 1884 C C . THR A 1 237 ? -19.969 -3.854 3.129 1 94.44 237 THR A C 1
ATOM 1886 O O . THR A 1 237 ? -18.75 -3.643 3.285 1 94.44 237 THR A O 1
ATOM 1889 N N . LEU A 1 238 ? -20.891 -3.389 3.941 1 95.56 238 LEU A N 1
ATOM 1890 C CA . LEU A 1 238 ? -20.531 -2.51 5.051 1 95.56 238 LEU A CA 1
ATOM 1891 C C . LEU A 1 238 ? -19.641 -3.232 6.059 1 95.56 238 LEU A C 1
ATOM 1893 O O . LEU A 1 238 ? -18.609 -2.705 6.473 1 95.56 238 LEU A O 1
ATOM 1897 N N . SER A 1 239 ? -20.031 -4.445 6.336 1 95.69 239 SER A N 1
ATOM 1898 C CA . SER A 1 239 ? -19.234 -5.223 7.289 1 95.69 239 SER A CA 1
ATOM 1899 C C . SER A 1 239 ? -17.875 -5.594 6.711 1 95.69 239 SER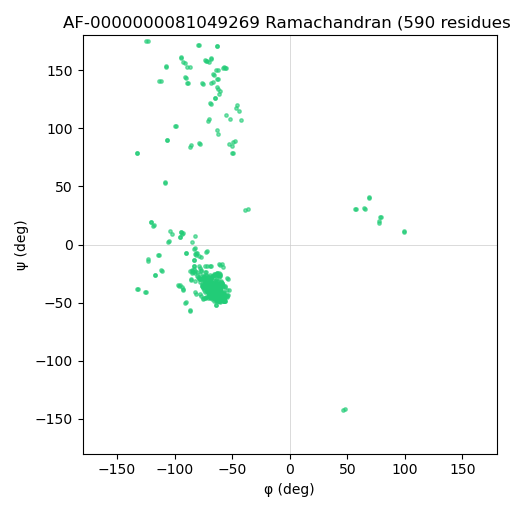 A C 1
ATOM 1901 O O . SER A 1 239 ? -16.875 -5.625 7.43 1 95.69 239 SER A O 1
ATOM 1903 N N . GLY A 1 240 ? -17.828 -5.918 5.438 1 96.44 240 GLY A N 1
ATOM 1904 C CA . GLY A 1 240 ? -16.562 -6.23 4.781 1 96.44 240 GLY A CA 1
ATOM 1905 C C . GLY A 1 240 ? -15.57 -5.086 4.824 1 96.44 240 GLY A C 1
ATOM 1906 O O . GLY A 1 240 ? -14.398 -5.281 5.16 1 96.44 240 GLY A O 1
ATOM 1907 N N . VAL A 1 241 ? -16.047 -3.881 4.516 1 97.38 241 VAL A N 1
ATOM 1908 C CA . VAL A 1 241 ? -15.195 -2.699 4.551 1 97.38 241 VAL A CA 1
ATOM 1909 C C . VAL A 1 241 ? -14.773 -2.406 5.988 1 97.38 241 VAL A C 1
ATOM 1911 O O . VAL A 1 241 ? -13.625 -2.033 6.242 1 97.38 241 VAL A O 1
ATOM 1914 N N . ARG A 1 242 ? -15.727 -2.623 6.898 1 97.69 242 ARG A N 1
ATOM 1915 C CA . ARG A 1 242 ? -15.461 -2.445 8.32 1 97.69 242 ARG A CA 1
ATOM 1916 C C . ARG A 1 242 ? -14.281 -3.311 8.766 1 97.69 242 ARG A C 1
ATOM 1918 O O . ARG A 1 242 ? -13.32 -2.807 9.352 1 97.69 242 ARG A O 1
ATOM 1925 N N . TYR A 1 243 ? -14.297 -4.551 8.406 1 97.5 243 TYR A N 1
ATOM 1926 C CA . TYR A 1 243 ? -13.266 -5.488 8.828 1 97.5 243 TYR A CA 1
ATOM 1927 C C . TYR A 1 243 ? -11.961 -5.227 8.086 1 97.5 243 TYR A C 1
ATOM 1929 O O . TYR A 1 243 ? -10.875 -5.398 8.648 1 97.5 243 TYR A O 1
ATOM 1937 N N . ALA A 1 244 ? -12.055 -4.828 6.887 1 98.12 244 ALA A N 1
ATOM 1938 C CA . ALA A 1 244 ? -10.852 -4.457 6.148 1 98.12 244 ALA A CA 1
ATOM 1939 C C . ALA A 1 244 ? -10.148 -3.27 6.805 1 98.12 244 ALA A C 1
ATOM 1941 O O . ALA A 1 244 ? -8.93 -3.264 6.949 1 98.12 244 ALA A O 1
ATOM 1942 N N . ALA A 1 245 ? -10.938 -2.299 7.207 1 98.38 245 ALA A N 1
ATOM 1943 C CA . ALA A 1 245 ? -10.383 -1.082 7.797 1 98.38 245 ALA A CA 1
ATOM 1944 C C . ALA A 1 245 ? -9.641 -1.391 9.094 1 98.38 245 ALA A C 1
ATOM 1946 O O . ALA A 1 245 ? -8.523 -0.913 9.297 1 98.38 245 ALA A O 1
ATOM 1947 N N . VAL A 1 246 ? -10.203 -2.203 9.938 1 98.06 246 VAL A N 1
ATOM 1948 C CA . VAL A 1 246 ? -9.547 -2.502 11.203 1 98.06 246 VAL A CA 1
ATOM 1949 C C . VAL A 1 246 ? -8.32 -3.377 10.953 1 98.06 246 VAL A C 1
ATOM 1951 O O . VAL A 1 246 ? -7.309 -3.252 11.648 1 98.06 246 VAL A O 1
ATOM 1954 N N . ALA A 1 247 ? -8.406 -4.242 9.984 1 97.62 247 ALA A N 1
ATOM 1955 C CA . ALA A 1 247 ? -7.234 -5.047 9.633 1 97.62 247 ALA A CA 1
ATOM 1956 C C . ALA A 1 247 ? -6.082 -4.16 9.164 1 97.62 247 ALA A C 1
ATOM 1958 O O . ALA A 1 247 ? -4.938 -4.352 9.578 1 97.62 247 ALA A O 1
ATOM 1959 N N . VAL A 1 248 ? -6.426 -3.223 8.312 1 97.31 248 VAL A N 1
ATOM 1960 C CA . VAL A 1 248 ? -5.402 -2.297 7.84 1 97.31 248 VAL A CA 1
ATOM 1961 C C . VAL A 1 248 ? -4.824 -1.519 9.016 1 97.31 248 VAL A C 1
ATOM 1963 O O . VAL A 1 248 ? -3.607 -1.333 9.109 1 97.31 248 VAL A O 1
ATOM 1966 N N . SER A 1 249 ? -5.68 -1.063 9.945 1 98.38 249 SER A N 1
ATOM 1967 C CA . SER A 1 249 ? -5.223 -0.372 11.141 1 98.38 249 SER A CA 1
ATOM 1968 C C . SER A 1 249 ? -4.238 -1.227 11.93 1 98.38 249 SER A C 1
ATOM 1970 O O . SER A 1 249 ? -3.152 -0.764 12.289 1 98.38 249 SER A O 1
ATOM 1972 N N . CYS A 1 250 ? -4.547 -2.484 12.102 1 98.12 250 CYS A N 1
ATOM 1973 C CA . CYS A 1 250 ? -3.701 -3.406 12.852 1 98.12 250 CYS A CA 1
ATOM 1974 C C . CYS A 1 250 ? -2.395 -3.672 12.117 1 98.12 250 CYS A C 1
ATOM 1976 O O . CYS A 1 250 ? -1.331 -3.74 12.734 1 98.12 250 CYS A O 1
ATOM 1978 N N . ILE A 1 251 ? -2.48 -3.799 10.836 1 97.5 251 ILE A N 1
ATOM 1979 C CA . ILE A 1 251 ? -1.293 -4.047 10.023 1 97.5 251 ILE A CA 1
ATOM 1980 C C . ILE A 1 251 ? -0.339 -2.859 10.133 1 97.5 251 ILE A C 1
ATOM 1982 O O . ILE A 1 251 ? 0.875 -3.041 10.258 1 97.5 251 ILE A O 1
ATOM 1986 N N . ILE A 1 252 ? -0.855 -1.685 10.109 1 97.62 252 ILE A N 1
ATOM 1987 C CA . ILE A 1 252 ? -0.029 -0.486 10.219 1 97.62 252 ILE A CA 1
ATOM 1988 C C . ILE A 1 252 ? 0.668 -0.457 11.578 1 97.62 252 ILE A C 1
ATOM 1990 O O . ILE A 1 252 ? 1.866 -0.176 11.656 1 97.62 252 ILE A O 1
ATOM 1994 N N . LEU A 1 253 ? -0.049 -0.797 12.648 1 97.81 253 LEU A N 1
ATOM 1995 C CA . LEU A 1 253 ? 0.545 -0.822 13.984 1 97.81 253 LEU A CA 1
ATOM 1996 C C . LEU A 1 253 ? 1.619 -1.9 14.078 1 97.81 253 LEU A C 1
ATOM 1998 O O . LEU A 1 253 ? 2.662 -1.69 14.703 1 97.81 253 LEU A O 1
ATOM 2002 N N . LEU A 1 254 ? 1.371 -2.979 13.406 1 96.44 254 LEU A N 1
ATOM 2003 C CA . LEU A 1 254 ? 2.359 -4.051 13.383 1 96.44 254 LEU A CA 1
ATOM 2004 C C . LEU A 1 254 ? 3.621 -3.611 12.648 1 96.44 254 LEU A C 1
ATOM 2006 O O . LEU A 1 254 ? 4.734 -3.971 13.039 1 96.44 254 LEU A O 1
ATOM 2010 N N . GLN A 1 255 ? 3.398 -2.883 11.578 1 95.88 255 GLN A N 1
ATOM 2011 C CA . GLN A 1 255 ? 4.535 -2.322 10.859 1 95.88 255 GLN A CA 1
ATOM 2012 C C . GLN A 1 255 ? 5.434 -1.513 11.789 1 95.88 255 GLN A C 1
ATOM 2014 O O . GLN A 1 255 ? 6.66 -1.636 11.742 1 95.88 255 GLN A O 1
ATOM 2019 N N . ILE A 1 256 ? 4.828 -0.737 12.625 1 96 256 ILE A N 1
ATOM 2020 C CA . ILE A 1 256 ? 5.547 0.131 13.547 1 96 256 ILE A CA 1
ATOM 2021 C C . ILE A 1 256 ? 6.332 -0.717 14.547 1 96 256 ILE A C 1
ATOM 2023 O O . ILE A 1 256 ? 7.516 -0.47 14.789 1 96 256 ILE A O 1
ATOM 2027 N N . VAL A 1 257 ? 5.727 -1.761 15.047 1 95.31 257 VAL A N 1
ATOM 2028 C CA . VAL A 1 257 ? 6.332 -2.633 16.047 1 95.31 257 VAL A CA 1
ATOM 2029 C C . VAL A 1 257 ? 7.539 -3.354 15.445 1 95.31 257 VAL A C 1
ATOM 2031 O O . VAL A 1 257 ? 8.562 -3.516 16.109 1 95.31 257 VAL A O 1
ATOM 2034 N N . ILE A 1 258 ? 7.434 -3.672 14.211 1 93.25 258 ILE A N 1
ATOM 2035 C CA . ILE A 1 258 ? 8.492 -4.41 13.531 1 93.25 258 ILE A CA 1
ATOM 2036 C C . ILE A 1 258 ? 9.664 -3.477 13.234 1 93.25 258 ILE A C 1
ATOM 2038 O O . ILE A 1 258 ? 10.828 -3.879 13.328 1 93.25 258 ILE A O 1
ATOM 2042 N N . ARG A 1 259 ? 9.328 -2.279 12.906 1 92.62 259 ARG A N 1
ATOM 2043 C CA . ARG A 1 259 ? 10.344 -1.339 12.445 1 92.62 259 ARG A CA 1
ATOM 2044 C C . ARG A 1 259 ? 11.125 -0.757 13.625 1 92.62 259 ARG A C 1
ATOM 2046 O O . ARG A 1 259 ? 12.312 -0.457 13.5 1 92.62 259 ARG A O 1
ATOM 2053 N N . ILE A 1 260 ? 10.594 -0.629 14.758 1 89.19 260 ILE A N 1
ATOM 2054 C CA . ILE A 1 260 ? 11.164 0.068 15.898 1 89.19 260 ILE A CA 1
ATOM 2055 C C . ILE A 1 260 ? 12.469 -0.61 16.312 1 89.19 260 ILE A C 1
ATOM 2057 O O . ILE A 1 260 ? 13.508 0.047 16.438 1 89.19 260 ILE A O 1
ATOM 2061 N N . PRO A 1 261 ? 12.523 -1.952 16.438 1 85.75 261 PRO A N 1
ATOM 2062 C CA . PRO A 1 261 ? 13.773 -2.588 16.844 1 85.75 261 PRO A CA 1
ATOM 2063 C C . PRO A 1 261 ? 14.891 -2.408 15.812 1 85.75 261 PRO A C 1
ATOM 2065 O O . PRO A 1 261 ? 16.062 -2.248 16.172 1 85.75 261 PRO A O 1
ATOM 2068 N N . THR A 1 262 ? 14.578 -2.41 14.578 1 82.69 262 THR A N 1
ATOM 2069 C CA . THR A 1 262 ? 15.586 -2.242 13.539 1 82.69 262 THR A CA 1
ATOM 2070 C C . THR A 1 262 ? 16.141 -0.824 13.555 1 82.69 262 THR A C 1
ATOM 2072 O O . THR A 1 262 ? 17.328 -0.616 13.281 1 82.69 262 THR A O 1
ATOM 2075 N N . ASP A 1 263 ? 15.305 0.023 13.891 1 80.12 263 ASP A N 1
ATOM 2076 C CA . ASP A 1 263 ? 15.711 1.422 13.969 1 80.12 263 ASP A CA 1
ATOM 2077 C C . ASP A 1 263 ? 16.609 1.667 15.172 1 80.12 263 ASP A C 1
ATOM 2079 O O . ASP A 1 263 ? 17.625 2.371 15.07 1 80.12 263 ASP A O 1
ATOM 2083 N N . ILE A 1 264 ? 16.312 1.083 16.234 1 77.62 264 ILE A N 1
ATOM 2084 C CA . ILE A 1 264 ? 17.109 1.208 17.453 1 77.62 264 ILE A CA 1
ATOM 2085 C C . ILE A 1 264 ? 18.484 0.586 17.234 1 77.62 264 ILE A C 1
ATOM 2087 O O . ILE A 1 264 ? 19.5 1.166 17.625 1 77.62 264 ILE A O 1
ATOM 2091 N N . TYR A 1 265 ? 18.5 -0.539 16.547 1 70.06 265 TYR A N 1
ATOM 2092 C CA . TYR A 1 265 ? 19.75 -1.24 16.281 1 70.06 265 TYR A CA 1
ATOM 2093 C C . TYR A 1 265 ? 20.641 -0.435 15.352 1 70.06 265 TYR A C 1
ATOM 2095 O O . TYR A 1 265 ? 21.844 -0.343 15.562 1 70.06 265 TYR A O 1
ATOM 2103 N N . ALA A 1 266 ? 20.109 0.185 14.43 1 69.5 266 ALA A N 1
ATOM 2104 C CA . ALA A 1 266 ? 20.859 0.979 13.461 1 69.5 266 ALA A CA 1
ATOM 2105 C C . ALA A 1 266 ? 21.469 2.215 14.125 1 69.5 266 ALA A C 1
ATOM 2107 O O . ALA A 1 266 ? 22.609 2.594 13.82 1 69.5 266 ALA A O 1
ATOM 2108 N N . ARG A 1 267 ? 20.828 2.84 15.031 1 66.69 267 ARG A N 1
ATOM 2109 C CA . ARG A 1 267 ? 21.312 4.035 15.719 1 66.69 267 ARG A CA 1
ATOM 2110 C C . ARG A 1 267 ? 22.422 3.691 16.703 1 66.69 267 ARG A C 1
ATOM 2112 O O . ARG A 1 267 ? 23.344 4.477 16.906 1 66.69 267 ARG A O 1
ATOM 2119 N N . LYS A 1 268 ? 22.391 2.498 17.234 1 64.06 268 LYS A N 1
ATOM 2120 C CA . LYS A 1 268 ? 23.406 2.043 18.172 1 64.06 268 LYS A CA 1
ATOM 2121 C C . LYS A 1 268 ? 24.703 1.706 17.438 1 64.06 268 LYS A C 1
ATOM 2123 O O . LYS A 1 268 ? 25.797 2.014 17.922 1 64.06 268 LYS A O 1
ATOM 2128 N N . PHE A 1 269 ? 24.578 1.137 16.25 1 55.03 269 PHE A N 1
ATOM 2129 C CA . PHE A 1 269 ? 25.766 0.747 15.492 1 55.03 269 PHE A CA 1
ATOM 2130 C C . PHE A 1 269 ? 26.453 1.971 14.906 1 55.03 269 PHE A C 1
ATOM 2132 O O . PHE A 1 269 ? 27.688 2.018 14.836 1 55.03 269 PHE A O 1
ATOM 2139 N N . LYS A 1 270 ? 25.75 2.893 14.445 1 56.38 270 LYS A N 1
ATOM 2140 C CA . LYS A 1 270 ? 26.344 4.125 13.93 1 56.38 270 LYS A CA 1
ATOM 2141 C C . LYS A 1 270 ? 27.031 4.91 15.039 1 56.38 270 LYS A C 1
ATOM 2143 O O . LYS A 1 270 ? 28.047 5.562 14.797 1 56.38 270 LYS A O 1
ATOM 2148 N N . LYS A 1 271 ? 26.547 4.871 16.203 1 54.19 271 LYS A N 1
ATOM 2149 C CA . LYS A 1 271 ? 27.188 5.543 17.328 1 54.19 271 LYS A CA 1
ATOM 2150 C C . LYS A 1 271 ? 28.5 4.859 17.703 1 54.19 271 LYS A C 1
ATOM 2152 O O . LYS A 1 271 ? 29.406 5.496 18.25 1 54.19 271 LYS A O 1
ATOM 2157 N N . GLN A 1 272 ? 28.672 3.547 17.422 1 51.94 272 GLN A N 1
ATOM 2158 C CA . GLN A 1 272 ? 29.875 2.801 17.781 1 51.94 272 GLN A CA 1
ATOM 2159 C C . GLN A 1 272 ? 30.938 2.934 16.703 1 51.94 272 GLN A C 1
ATOM 2161 O O . GLN A 1 272 ? 32.094 2.557 16.906 1 51.94 272 GLN A O 1
ATOM 2166 N N . GLU A 1 273 ? 30.656 3.234 15.477 1 49.53 273 GLU A N 1
ATOM 2167 C CA . GLU A 1 273 ? 31.75 3.461 14.531 1 49.53 273 GLU A CA 1
ATOM 2168 C C . GLU A 1 273 ? 32.594 4.664 14.938 1 49.53 273 GLU A C 1
ATOM 2170 O O . GLU A 1 273 ? 32.062 5.773 15.086 1 49.53 273 GLU A O 1
ATOM 2175 N N . PRO A 1 274 ? 33.781 4.582 15.609 1 45.97 274 PRO A N 1
ATOM 2176 C CA . PRO A 1 274 ? 34.719 5.602 16.094 1 45.97 274 PRO A CA 1
ATOM 2177 C C . PRO A 1 274 ? 35.031 6.668 15.047 1 45.97 274 PRO A C 1
ATOM 2179 O O . PRO A 1 274 ? 35.094 6.363 13.852 1 45.97 274 PRO A O 1
ATOM 2182 N N . GLN A 1 275 ? 34.719 7.973 15.219 1 44.81 275 GLN A N 1
ATOM 2183 C CA . GLN A 1 275 ? 35.375 9.094 14.555 1 44.81 275 GLN A CA 1
ATOM 2184 C C . GLN A 1 275 ? 36.875 8.852 14.383 1 44.81 275 GLN A C 1
ATOM 2186 O O . GLN A 1 275 ? 37.688 9.484 15.055 1 44.81 275 GLN A O 1
ATOM 2191 N N . GLN A 1 276 ? 37.344 7.742 14.234 1 43.62 276 GLN A N 1
ATOM 2192 C CA . GLN A 1 276 ? 38.781 7.48 14.125 1 43.62 276 GLN A CA 1
ATOM 2193 C C . GLN A 1 276 ? 39.406 8.25 12.961 1 43.62 276 GLN A C 1
ATOM 2195 O O . GLN A 1 276 ? 40.625 8.43 12.906 1 43.62 276 GLN A O 1
ATOM 2200 N N . SER A 1 277 ? 38.656 8.711 12.008 1 45.34 277 SER A N 1
ATOM 2201 C CA . SER A 1 277 ? 39.406 9.305 10.898 1 45.34 277 SER A CA 1
ATOM 2202 C C . SER A 1 277 ? 40 10.656 11.289 1 45.34 277 SER A C 1
ATOM 2204 O O . SER A 1 277 ? 41 11.078 10.734 1 45.34 277 SER A O 1
ATOM 2206 N N . ASP A 1 278 ? 39.406 11.328 12.289 1 43.62 278 ASP A N 1
ATOM 2207 C CA . ASP A 1 278 ? 39.938 12.664 12.57 1 43.62 278 ASP A CA 1
ATOM 2208 C C . ASP A 1 278 ? 41.188 12.586 13.477 1 43.62 278 ASP A C 1
ATOM 2210 O O . ASP A 1 278 ? 41.969 13.523 13.508 1 43.62 278 ASP A O 1
ATOM 2214 N N . GLU A 1 279 ? 41.406 11.5 14.234 1 42.19 279 GLU A N 1
ATOM 2215 C CA . GLU A 1 279 ? 42.562 11.445 15.141 1 42.19 279 GLU A CA 1
ATOM 2216 C C . GLU A 1 279 ? 43.812 10.984 14.406 1 42.19 279 GLU A C 1
ATOM 2218 O O . GLU A 1 279 ? 44.938 11.281 14.836 1 42.19 279 GLU A O 1
ATOM 2223 N N . VAL A 1 280 ? 43.656 10.211 13.258 1 47.88 280 VAL A N 1
ATOM 2224 C CA . VAL A 1 280 ? 44.844 9.789 12.523 1 47.88 280 VAL A CA 1
ATOM 2225 C C . VAL A 1 280 ? 45.375 10.953 11.703 1 47.88 280 VAL A C 1
ATOM 2227 O O . VAL A 1 280 ? 46.594 11.078 11.523 1 47.88 280 VAL A O 1
ATOM 2230 N N . THR A 1 281 ? 44.469 11.805 11.305 1 44.72 281 THR A N 1
ATOM 2231 C CA . THR A 1 281 ? 44.938 12.945 10.516 1 44.72 281 THR A CA 1
ATOM 2232 C C . THR A 1 281 ? 45.562 14 11.422 1 44.72 281 THR A C 1
ATOM 2234 O O . THR A 1 281 ? 46.531 14.664 11.031 1 44.72 281 THR A O 1
ATOM 2237 N N . ASN A 1 282 ? 45.094 13.953 12.656 1 45.75 282 ASN A N 1
ATOM 2238 C CA . ASN A 1 282 ? 45.656 14.938 13.57 1 45.75 282 ASN A CA 1
ATOM 2239 C C . ASN A 1 282 ? 47 14.484 14.125 1 45.75 282 ASN A C 1
ATOM 2241 O O . ASN A 1 282 ? 47.844 15.312 14.523 1 45.75 282 ASN A O 1
ATOM 2245 N N . LYS A 1 283 ? 47.156 13.141 14.266 1 47.62 283 LYS A N 1
ATOM 2246 C CA . LYS A 1 283 ? 48.438 12.68 14.758 1 47.62 283 LYS A CA 1
ATOM 2247 C C . LYS A 1 283 ? 49.5 12.773 13.68 1 47.62 283 LYS A C 1
ATOM 2249 O O . LYS A 1 283 ? 50.719 12.719 13.977 1 47.62 283 LYS A O 1
ATOM 2254 N N . LYS A 1 284 ? 49.094 12.695 12.43 1 49.53 284 LYS A N 1
ATOM 2255 C CA . LYS A 1 284 ? 50.062 12.828 11.352 1 49.53 284 LYS A CA 1
ATOM 2256 C C . LYS A 1 284 ? 50.594 14.258 11.266 1 49.53 284 LYS A C 1
ATOM 2258 O O . LYS A 1 284 ? 51.75 14.484 10.984 1 49.53 284 LYS A O 1
ATOM 2263 N N . ASP A 1 285 ? 49.781 15.203 11.523 1 46.66 285 ASP A N 1
ATOM 2264 C CA . ASP A 1 285 ? 50.188 16.609 11.484 1 46.66 285 ASP A CA 1
ATOM 2265 C C . ASP A 1 285 ? 51.094 16.938 12.664 1 46.66 285 ASP A C 1
ATOM 2267 O O . ASP A 1 285 ? 52.031 17.719 12.523 1 46.66 285 ASP A O 1
ATOM 2271 N N . GLU A 1 286 ? 50.844 16.25 13.836 1 49.22 286 GLU A N 1
ATOM 2272 C CA . GLU A 1 286 ? 51.656 16.562 15 1 49.22 286 GLU A CA 1
ATOM 2273 C C . GLU A 1 286 ? 53.062 15.984 14.852 1 49.22 286 GLU A C 1
ATOM 2275 O O . GLU A 1 286 ? 54.031 16.531 15.406 1 49.22 286 GLU A O 1
ATOM 2280 N N . LYS A 1 287 ? 53.188 14.883 14.195 1 50.12 287 LYS A N 1
ATOM 2281 C CA . LYS A 1 287 ? 54.5 14.281 14.039 1 50.12 287 LYS A CA 1
ATOM 2282 C C . LYS A 1 287 ? 55.344 15.055 13.016 1 50.12 287 LYS A C 1
ATOM 2284 O O . LYS A 1 287 ? 56.562 14.859 12.922 1 50.12 287 LYS A O 1
ATOM 2289 N N . GLN A 1 288 ? 54.719 15.664 11.984 1 47.03 288 GLN A N 1
ATOM 2290 C CA . GLN A 1 288 ? 55.5 16.406 10.992 1 47.03 288 GLN A CA 1
ATOM 2291 C C . GLN A 1 288 ? 56.094 17.672 11.602 1 47.03 288 GLN A C 1
ATOM 2293 O O . GLN A 1 288 ? 57.125 18.172 11.133 1 47.03 288 GLN A O 1
ATOM 2298 N N . GLU A 1 289 ? 55.438 18.312 12.609 1 47.81 289 GLU A N 1
ATOM 2299 C CA . GLU A 1 289 ? 55.938 19.578 13.148 1 47.81 289 GLU A CA 1
ATOM 2300 C C . GLU A 1 289 ? 57.094 19.359 14.094 1 47.81 289 GLU A C 1
ATOM 2302 O O . GLU A 1 289 ? 57.812 20.312 14.461 1 47.81 289 GLU A O 1
ATOM 2307 N N . GLY A 1 290 ? 57.281 18.094 14.672 1 44.41 290 GLY A N 1
ATOM 2308 C CA . GLY A 1 290 ? 58.344 17.891 15.656 1 44.41 290 GLY A CA 1
ATOM 2309 C C . GLY A 1 290 ? 59.688 17.656 15.039 1 44.41 290 GLY A C 1
ATOM 2310 O O . GLY A 1 290 ? 60.625 17.172 15.711 1 44.41 290 GLY A O 1
ATOM 2311 N N . ALA A 1 291 ? 59.812 17.797 13.703 1 48.19 291 ALA A N 1
ATOM 2312 C CA . ALA A 1 291 ? 61.125 17.562 13.164 1 48.19 291 ALA A CA 1
ATOM 2313 C C . ALA A 1 291 ? 62.094 18.703 13.547 1 48.19 291 ALA A C 1
ATOM 2315 O O . ALA A 1 291 ? 61.781 19.875 13.312 1 48.19 291 ALA A O 1
ATOM 2316 N N . PRO A 1 292 ? 63 18.422 14.469 1 42.56 292 PRO A N 1
ATOM 2317 C CA . PRO A 1 292 ? 63.938 19.422 14.961 1 42.56 292 PRO A CA 1
ATOM 2318 C C . PRO A 1 292 ? 64.688 20.125 13.836 1 42.56 292 PRO A C 1
ATOM 2320 O O . PRO A 1 292 ? 65.062 19.484 12.836 1 42.56 292 PRO A O 1
ATOM 2323 N N . VAL A 1 293 ? 64.5 21.344 13.469 1 45.47 293 VAL A N 1
ATOM 2324 C CA . VAL A 1 293 ? 65.312 22.219 12.664 1 45.47 293 VAL A CA 1
ATOM 2325 C C . VAL A 1 293 ? 66.75 22.203 13.18 1 45.47 293 VAL A C 1
ATOM 2327 O O . VAL A 1 293 ? 67 22.469 14.359 1 45.47 293 VAL A O 1
ATOM 2330 N N . GLY A 1 294 ? 67.562 21.281 12.703 1 39.78 294 GLY A N 1
ATOM 2331 C CA . GLY A 1 294 ? 69 21.219 12.961 1 39.78 294 GLY A CA 1
ATOM 2332 C C . GLY A 1 294 ? 69.688 22.578 12.891 1 39.78 294 GLY A C 1
ATOM 2333 O O . GLY A 1 294 ? 69.375 23.375 11.992 1 39.78 294 GLY A O 1
ATOM 2334 N N . ASP A 1 295 ? 70.062 23.109 14.023 1 36.34 295 ASP A N 1
ATOM 2335 C CA . ASP A 1 295 ? 70.938 24.266 14.219 1 36.34 295 ASP A CA 1
ATOM 2336 C C . ASP A 1 295 ? 72.25 24.125 13.391 1 36.34 295 ASP A C 1
ATOM 2338 O O . ASP A 1 295 ? 72.938 23.125 13.5 1 36.34 295 ASP A O 1
ATOM 2342 N N . ASP A 1 296 ? 72.25 24.5 12.164 1 30.78 296 ASP A N 1
ATOM 2343 C CA . ASP A 1 296 ? 73.5 24.734 11.461 1 30.78 296 ASP A CA 1
ATOM 2344 C C . ASP A 1 296 ? 74.438 25.625 12.281 1 30.78 296 ASP A C 1
ATOM 2346 O O . ASP A 1 296 ? 74.062 26.781 12.562 1 30.78 296 ASP A O 1
ATOM 2350 N N . VAL A 1 297 ? 75.125 25.031 13.289 1 24.98 297 VAL A N 1
ATOM 2351 C CA . VAL A 1 297 ? 76.5 25.594 13.492 1 24.98 297 VAL A CA 1
ATOM 2352 C C . VAL A 1 297 ? 77.375 25.25 12.297 1 24.98 297 VAL A C 1
ATOM 2354 O O . VAL A 1 297 ? 77.312 24.141 11.758 1 24.98 297 VAL A O 1
ATOM 2357 N N . MET B 1 1 ? 35.719 -26.969 -17.531 1 51.97 1 MET B N 1
ATOM 2358 C CA . MET B 1 1 ? 34.5 -26.188 -17.5 1 51.97 1 MET B CA 1
ATOM 2359 C C . MET B 1 1 ? 33.781 -26.328 -16.141 1 51.97 1 MET B C 1
ATOM 2361 O O . MET B 1 1 ? 33.406 -27.438 -15.758 1 51.97 1 MET B O 1
ATOM 2365 N N . GLU B 1 2 ? 34.188 -25.578 -15.102 1 76.25 2 GLU B N 1
ATOM 2366 C CA . GLU B 1 2 ? 33.938 -26.109 -13.766 1 76.25 2 GLU B CA 1
ATOM 2367 C C . GLU B 1 2 ? 32.469 -25.891 -13.352 1 76.25 2 GLU B C 1
ATOM 2369 O O . GLU B 1 2 ? 32 -24.75 -13.266 1 76.25 2 GLU B O 1
ATOM 2374 N N . ILE B 1 3 ? 31.688 -26.906 -13.773 1 86.44 3 ILE B N 1
ATOM 2375 C CA . ILE B 1 3 ? 30.328 -27.016 -13.25 1 86.44 3 ILE B CA 1
ATOM 2376 C C . ILE B 1 3 ? 30.375 -27.297 -11.758 1 86.44 3 ILE B C 1
ATOM 2378 O O . ILE B 1 3 ? 31.125 -28.172 -11.305 1 86.44 3 ILE B O 1
ATOM 2382 N N . ASN B 1 4 ? 29.703 -26.469 -11.07 1 89.5 4 ASN B N 1
ATOM 2383 C CA . ASN B 1 4 ? 29.625 -26.609 -9.625 1 89.5 4 ASN B CA 1
ATOM 2384 C C . ASN B 1 4 ? 28.391 -27.391 -9.195 1 89.5 4 ASN B C 1
ATOM 2386 O O . ASN B 1 4 ? 27.484 -27.625 -10.008 1 89.5 4 ASN B O 1
ATOM 2390 N N . LEU B 1 5 ? 28.391 -27.891 -8.008 1 91 5 LEU B N 1
ATOM 2391 C CA . LEU B 1 5 ? 27.281 -28.672 -7.453 1 91 5 LEU B CA 1
ATOM 2392 C C . LEU B 1 5 ? 25.969 -27.891 -7.555 1 91 5 LEU B C 1
ATOM 2394 O O . LEU B 1 5 ? 24.938 -28.469 -7.879 1 91 5 LEU B O 1
ATOM 2398 N N . ILE B 1 6 ? 25.984 -26.641 -7.332 1 93.06 6 ILE B N 1
ATOM 2399 C CA . ILE B 1 6 ? 24.781 -25.812 -7.332 1 93.06 6 ILE B CA 1
ATOM 2400 C C . ILE B 1 6 ? 24.156 -25.812 -8.727 1 93.06 6 ILE B C 1
ATOM 2402 O O . ILE B 1 6 ? 22.938 -25.797 -8.859 1 93.06 6 ILE B O 1
ATOM 2406 N N . ASN B 1 7 ? 24.984 -25.812 -9.711 1 95.12 7 ASN B N 1
ATOM 2407 C CA . ASN B 1 7 ? 24.484 -25.844 -11.078 1 95.12 7 ASN B CA 1
ATOM 2408 C C . ASN B 1 7 ? 23.719 -27.125 -11.383 1 95.12 7 ASN B C 1
ATOM 2410 O O . ASN B 1 7 ? 22.656 -27.078 -12.008 1 95.12 7 ASN B O 1
ATOM 2414 N N . ILE B 1 8 ? 24.266 -28.172 -10.914 1 94.94 8 ILE B N 1
ATOM 2415 C CA . ILE B 1 8 ? 23.672 -29.469 -11.141 1 94.94 8 ILE B CA 1
ATOM 2416 C C . ILE B 1 8 ? 22.359 -29.578 -10.367 1 94.94 8 ILE B C 1
ATOM 2418 O O . ILE B 1 8 ? 21.344 -30.047 -10.906 1 94.94 8 ILE B O 1
ATOM 2422 N N . LEU B 1 9 ? 22.375 -29.172 -9.156 1 95.88 9 LEU B N 1
ATOM 2423 C CA . LEU B 1 9 ? 21.172 -29.219 -8.328 1 95.88 9 LEU B CA 1
ATOM 2424 C C . LEU B 1 9 ? 20.062 -28.359 -8.922 1 95.88 9 LEU B C 1
ATOM 2426 O O . LEU B 1 9 ? 18.891 -28.766 -8.945 1 95.88 9 LEU B O 1
ATOM 2430 N N . ASN B 1 10 ? 20.438 -27.219 -9.367 1 96.19 10 ASN B N 1
ATOM 2431 C CA . ASN B 1 10 ? 19.453 -26.344 -10 1 96.19 10 ASN B CA 1
ATOM 2432 C C . ASN B 1 10 ? 18.766 -27.031 -11.172 1 96.19 10 ASN B C 1
ATOM 2434 O O . ASN B 1 10 ? 17.531 -26.984 -11.289 1 96.19 10 ASN B O 1
ATOM 2438 N N . PHE B 1 11 ? 19.547 -27.625 -11.953 1 96.44 11 PHE B N 1
ATOM 2439 C CA . PHE B 1 11 ? 19 -28.281 -13.133 1 96.44 11 PHE B CA 1
ATOM 2440 C C . PHE B 1 11 ? 18.125 -29.469 -12.734 1 96.44 11 PHE B C 1
ATOM 2442 O O . PHE B 1 11 ? 17 -29.609 -13.234 1 96.44 11 PHE B O 1
ATOM 2449 N N . ILE B 1 12 ? 18.578 -30.266 -11.852 1 97.19 12 ILE B N 1
ATOM 2450 C CA . ILE B 1 12 ? 17.875 -31.469 -11.438 1 97.19 12 ILE B CA 1
ATOM 2451 C C . ILE B 1 12 ? 16.547 -31.094 -10.797 1 97.19 12 ILE B C 1
ATOM 2453 O O . ILE B 1 12 ? 15.5 -31.656 -11.141 1 97.19 12 ILE B O 1
ATOM 2457 N N . PHE B 1 13 ? 16.578 -30.156 -9.93 1 97.31 13 PHE B N 1
ATOM 2458 C CA . PHE B 1 13 ? 15.367 -29.812 -9.195 1 97.31 13 PHE B CA 1
ATOM 2459 C C . PHE B 1 13 ? 14.398 -29.047 -10.07 1 97.31 13 PHE B C 1
ATOM 2461 O O . PHE B 1 13 ? 13.18 -29.125 -9.883 1 97.31 13 PHE B O 1
ATOM 2468 N N . TYR B 1 14 ? 14.922 -28.312 -11.062 1 97.38 14 TYR B N 1
ATOM 2469 C CA . TYR B 1 14 ? 14.023 -27.734 -12.047 1 97.38 14 TYR B CA 1
ATOM 2470 C C . TYR B 1 14 ?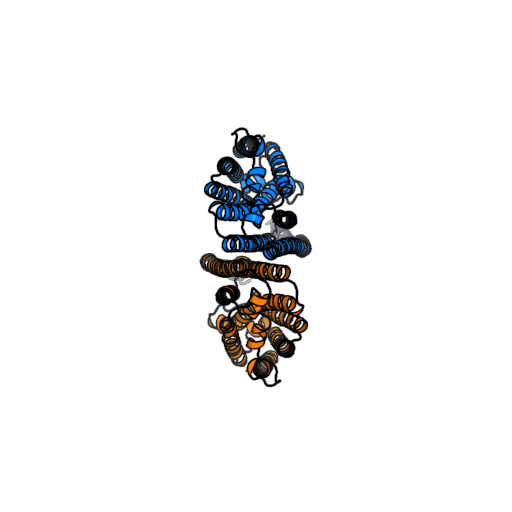 13.258 -28.812 -12.805 1 97.38 14 TYR B C 1
ATOM 2472 O O . TYR B 1 14 ? 12.047 -28.703 -12.992 1 97.38 14 TYR B O 1
ATOM 2480 N N . VAL B 1 15 ? 13.984 -29.812 -13.234 1 96.62 15 VAL B N 1
ATOM 2481 C CA . VAL B 1 15 ? 13.383 -30.906 -13.992 1 96.62 15 VAL B CA 1
ATOM 2482 C C . VAL B 1 15 ? 12.359 -31.641 -13.133 1 96.62 15 VAL B C 1
ATOM 2484 O O . VAL B 1 15 ? 11.25 -31.922 -13.594 1 96.62 15 VAL B O 1
ATOM 2487 N N . ILE B 1 16 ? 12.68 -31.922 -11.938 1 96.19 16 ILE B N 1
ATOM 2488 C CA . ILE B 1 16 ? 11.758 -32.594 -11.016 1 96.19 16 ILE B CA 1
ATOM 2489 C C . ILE B 1 16 ? 10.508 -31.734 -10.844 1 96.19 16 ILE B C 1
ATOM 2491 O O . ILE B 1 16 ? 9.383 -32.25 -10.859 1 96.19 16 ILE B O 1
ATOM 2495 N N . ASN B 1 17 ? 10.711 -30.438 -10.664 1 95.94 17 ASN B N 1
ATOM 2496 C CA . ASN B 1 17 ? 9.594 -29.516 -10.484 1 95.94 17 ASN B CA 1
ATOM 2497 C C . ASN B 1 17 ? 8.664 -29.531 -11.695 1 95.94 17 ASN B C 1
ATOM 2499 O O . ASN B 1 17 ? 7.441 -29.562 -11.539 1 95.94 17 ASN B O 1
ATOM 2503 N N . ILE B 1 18 ? 9.227 -29.531 -12.867 1 94.69 18 ILE B N 1
ATOM 2504 C CA . ILE B 1 18 ? 8.43 -29.531 -14.094 1 94.69 18 ILE B CA 1
ATOM 2505 C C . ILE B 1 18 ? 7.629 -30.828 -14.195 1 94.69 18 ILE B C 1
ATOM 2507 O O . ILE B 1 18 ? 6.445 -30.797 -14.547 1 94.69 18 ILE B O 1
ATOM 2511 N N . ILE B 1 19 ? 8.25 -31.875 -13.898 1 93.56 19 ILE B N 1
ATOM 2512 C CA . ILE B 1 19 ? 7.605 -33.188 -13.992 1 93.56 19 ILE B CA 1
ATOM 2513 C C . ILE B 1 19 ? 6.438 -33.25 -13.016 1 93.56 19 ILE B C 1
ATOM 2515 O O . ILE B 1 19 ? 5.328 -33.656 -13.383 1 93.56 19 ILE B O 1
ATOM 2519 N N . ILE B 1 20 ? 6.633 -32.812 -11.859 1 91.56 20 ILE B N 1
ATOM 2520 C CA . ILE B 1 20 ? 5.609 -32.906 -10.828 1 91.56 20 ILE B CA 1
ATOM 2521 C C . ILE B 1 20 ? 4.5 -31.891 -11.102 1 91.56 20 ILE B C 1
ATOM 2523 O O . ILE B 1 20 ? 3.314 -32.219 -11.031 1 91.56 20 ILE B O 1
ATOM 2527 N N . THR B 1 21 ? 4.875 -30.672 -11.406 1 90.38 21 THR B N 1
ATOM 2528 C CA . THR B 1 21 ? 3.898 -29.609 -11.633 1 90.38 21 THR B CA 1
ATOM 2529 C C . THR B 1 21 ? 3.047 -29.922 -12.867 1 90.38 21 THR B C 1
ATOM 2531 O O . THR B 1 21 ? 1.825 -29.75 -12.836 1 90.38 21 THR B O 1
ATOM 2534 N N . TYR B 1 22 ? 3.674 -30.375 -13.883 1 86.62 22 TYR B N 1
ATOM 2535 C CA . TYR B 1 22 ? 2.924 -30.719 -15.086 1 86.62 22 TYR B CA 1
ATOM 2536 C C . TYR B 1 22 ? 2.17 -32.031 -14.914 1 86.62 22 TYR B C 1
ATOM 2538 O O . TYR B 1 22 ? 0.998 -32.125 -15.281 1 86.62 22 TYR B O 1
ATOM 2546 N N . GLY B 1 23 ? 2.828 -33 -14.406 1 85.69 23 GLY B N 1
ATOM 2547 C CA . GLY B 1 23 ? 2.225 -34.312 -14.258 1 85.69 23 GLY B CA 1
ATOM 2548 C C . GLY B 1 23 ? 1.021 -34.312 -13.336 1 85.69 23 GLY B C 1
ATOM 2549 O O . GLY B 1 23 ? -0.06 -34.75 -13.711 1 85.69 23 GLY B O 1
ATOM 2550 N N . ILE B 1 24 ? 1.176 -33.688 -12.258 1 80 24 ILE B N 1
ATOM 2551 C CA . ILE B 1 24 ? 0.127 -33.719 -11.242 1 80 24 ILE B CA 1
ATOM 2552 C C . ILE B 1 24 ? -0.771 -32.5 -11.398 1 80 24 ILE B C 1
ATOM 2554 O O . ILE B 1 24 ? -1.996 -32.594 -11.297 1 80 24 ILE B O 1
ATOM 2558 N N . GLY B 1 25 ? -0.258 -31.422 -11.758 1 77.31 25 GLY B N 1
ATOM 2559 C CA . GLY B 1 25 ? -0.998 -30.172 -11.781 1 77.31 25 GLY B CA 1
ATOM 2560 C C . GLY B 1 25 ? -1.793 -29.969 -13.055 1 77.31 25 GLY B C 1
ATOM 2561 O O . GLY B 1 25 ? -2.758 -29.203 -13.078 1 77.31 25 GLY B O 1
ATOM 2562 N N . ASN B 1 26 ? -1.382 -30.641 -14.141 1 78.94 26 ASN B N 1
ATOM 2563 C CA . ASN B 1 26 ? -2.021 -30.359 -15.422 1 78.94 26 ASN B CA 1
ATOM 2564 C C . ASN B 1 26 ? -2.428 -31.625 -16.156 1 78.94 26 ASN B C 1
ATOM 2566 O O . ASN B 1 26 ? -3.516 -31.703 -16.719 1 78.94 26 ASN B O 1
ATOM 2570 N N . ALA B 1 27 ? -1.536 -32.719 -16.062 1 78.88 27 ALA B N 1
ATOM 2571 C CA . ALA B 1 27 ? -1.735 -33.906 -16.891 1 78.88 27 ALA B CA 1
ATOM 2572 C C . ALA B 1 27 ? -2.607 -34.906 -16.172 1 78.88 27 ALA B C 1
ATOM 2574 O O . ALA B 1 27 ? -2.951 -35.969 -16.75 1 78.88 27 ALA B O 1
ATOM 2575 N N . GLY B 1 28 ? -2.957 -34.719 -14.93 1 78.5 28 GLY B N 1
ATOM 2576 C CA . GLY B 1 28 ? -3.904 -35.562 -14.227 1 78.5 28 GLY B CA 1
ATOM 2577 C C . GLY B 1 28 ? -3.299 -36.875 -13.766 1 78.5 28 GLY B C 1
ATOM 2578 O O . GLY B 1 28 ? -4.012 -37.875 -13.578 1 78.5 28 GLY B O 1
ATOM 2579 N N . TRP B 1 29 ? -2 -36.906 -13.602 1 82.88 29 TRP B N 1
ATOM 2580 C CA . TRP B 1 29 ? -1.306 -38.156 -13.25 1 82.88 29 TRP B CA 1
ATOM 2581 C C . TRP B 1 29 ? -1.802 -38.688 -11.914 1 82.88 29 TRP B C 1
ATOM 2583 O O . TRP B 1 29 ? -1.787 -39.906 -11.688 1 82.88 29 TRP B O 1
ATOM 2593 N N . ALA B 1 30 ? -2.297 -37.875 -11.039 1 82.44 30 ALA B N 1
ATOM 2594 C CA . ALA B 1 30 ? -2.732 -38.312 -9.711 1 82.44 30 ALA B CA 1
ATOM 2595 C C . ALA B 1 30 ? -4.254 -38.438 -9.641 1 82.44 30 ALA B C 1
ATOM 2597 O O . ALA B 1 30 ? -4.82 -38.625 -8.562 1 82.44 30 ALA B O 1
ATOM 2598 N N . ASN B 1 31 ? -4.949 -38.344 -10.742 1 85.25 31 ASN B N 1
ATOM 2599 C CA . ASN B 1 31 ? -6.406 -38.375 -10.812 1 85.25 31 ASN B CA 1
ATOM 2600 C C . ASN B 1 31 ? -7.039 -37.281 -9.961 1 85.25 31 ASN B C 1
ATOM 2602 O O . ASN B 1 31 ? -8.008 -37.531 -9.242 1 85.25 31 ASN B O 1
ATOM 2606 N N . THR B 1 32 ? -6.355 -36.281 -9.867 1 82.62 32 THR B N 1
ATOM 2607 C CA . THR B 1 32 ? -6.82 -35.094 -9.18 1 82.62 32 THR B CA 1
ATOM 2608 C C . THR B 1 32 ? -7.152 -34 -10.188 1 82.62 32 THR B C 1
ATOM 2610 O O . THR B 1 32 ? -6.707 -34.031 -11.336 1 82.62 32 THR B O 1
ATOM 2613 N N . PRO B 1 33 ? -8.078 -33.094 -9.844 1 79.38 33 PRO B N 1
ATOM 2614 C CA . PRO B 1 33 ? -8.344 -31.969 -10.75 1 79.38 33 PRO B CA 1
ATOM 2615 C C . PRO B 1 33 ? -7.102 -31.141 -11.047 1 79.38 33 PRO B C 1
ATOM 2617 O O . PRO B 1 33 ? -6.172 -31.109 -10.234 1 79.38 33 PRO B O 1
ATOM 2620 N N . ASP B 1 34 ? -7.078 -30.531 -12.164 1 78.69 34 ASP B N 1
ATOM 2621 C CA . ASP B 1 34 ? -5.945 -29.672 -12.508 1 78.69 34 ASP B CA 1
ATOM 2622 C C . ASP B 1 34 ? -6.051 -28.328 -11.812 1 78.69 34 ASP B C 1
ATOM 2624 O O . ASP B 1 34 ? -7.055 -28.031 -11.164 1 78.69 34 ASP B O 1
ATOM 2628 N N . ASN B 1 35 ? -4.992 -27.516 -11.898 1 76.75 35 ASN B N 1
ATOM 2629 C CA . ASN B 1 35 ? -4.891 -26.234 -11.188 1 76.75 35 ASN B CA 1
ATOM 2630 C C . ASN B 1 35 ? -5.996 -25.266 -11.609 1 76.75 35 ASN B C 1
ATOM 2632 O O . ASN B 1 35 ? -6.531 -24.531 -10.773 1 76.75 35 ASN B O 1
ATOM 2636 N N . GLY B 1 36 ? -6.32 -25.25 -12.82 1 75.19 36 GLY B N 1
ATOM 2637 C CA . GLY B 1 36 ? -7.391 -24.406 -13.312 1 75.19 36 GLY B CA 1
ATOM 2638 C C . GLY B 1 36 ? -8.75 -24.766 -12.75 1 75.19 36 GLY B C 1
ATOM 2639 O O . GLY B 1 36 ? -9.516 -23.891 -12.336 1 75.19 36 GLY B O 1
ATOM 2640 N N . GLU B 1 37 ? -9.062 -26.078 -12.68 1 78.94 37 GLU B N 1
ATOM 2641 C CA . GLU B 1 37 ? -10.312 -26.578 -12.125 1 78.94 37 GLU B CA 1
ATOM 2642 C C . GLU B 1 37 ? -10.438 -26.234 -10.641 1 78.94 37 GLU B C 1
ATOM 2644 O O . GLU B 1 37 ? -11.508 -25.844 -10.172 1 78.94 37 GLU B O 1
ATOM 2649 N N . LEU B 1 38 ? -9.336 -26.406 -10.039 1 80.69 38 LEU B N 1
ATOM 2650 C CA . LEU B 1 38 ? -9.352 -26.141 -8.602 1 80.69 38 LEU B CA 1
ATOM 2651 C C . LEU B 1 38 ? -9.492 -24.641 -8.336 1 80.69 38 LEU B C 1
ATOM 2653 O O . LEU B 1 38 ? -10.148 -24.234 -7.371 1 80.69 38 LEU B O 1
ATOM 2657 N N . SER B 1 39 ? -8.914 -23.859 -9.172 1 78.81 39 SER B N 1
ATOM 2658 C CA . SER B 1 39 ? -9.062 -22.422 -9.047 1 78.81 39 SER B CA 1
ATOM 2659 C C . SER B 1 39 ? -10.508 -21.984 -9.273 1 78.81 39 SER B C 1
ATOM 2661 O O . SER B 1 39 ? -10.984 -21.047 -8.625 1 78.81 39 SER B O 1
ATOM 2663 N N . GLU B 1 40 ? -11.195 -22.703 -10.094 1 79.31 40 GLU B N 1
ATOM 2664 C CA . GLU B 1 40 ? -12.602 -22.422 -10.359 1 79.31 40 GLU B CA 1
ATOM 2665 C C . GLU B 1 40 ? -13.484 -22.891 -9.211 1 79.31 40 GLU B C 1
ATOM 2667 O O . GLU B 1 40 ? -14.516 -22.281 -8.914 1 79.31 40 GLU B O 1
ATOM 2672 N N . LYS B 1 41 ? -13.07 -23.938 -8.633 1 84.5 41 LYS B N 1
ATOM 2673 C CA . LYS B 1 41 ? -13.828 -24.484 -7.512 1 84.5 41 LYS B CA 1
ATOM 2674 C C . LYS B 1 41 ? -13.766 -23.547 -6.305 1 84.5 41 LYS B C 1
ATOM 2676 O O . LYS B 1 41 ? -14.766 -23.375 -5.602 1 84.5 41 LYS B O 1
ATOM 2681 N N . TYR B 1 42 ? -12.617 -22.922 -6.09 1 90.06 42 TYR B N 1
ATOM 2682 C CA . TYR B 1 42 ? -12.406 -22.062 -4.934 1 90.06 42 TYR B CA 1
ATOM 2683 C C . TYR B 1 42 ? -12.352 -20.594 -5.348 1 90.06 42 TYR B C 1
ATOM 2685 O O . TYR B 1 42 ? -11.438 -19.859 -4.957 1 90.06 42 TYR B O 1
ATOM 2693 N N . GLN B 1 43 ? -13.367 -20.219 -6.047 1 92.12 43 GLN B N 1
ATOM 2694 C CA . GLN B 1 43 ? -13.422 -18.844 -6.566 1 92.12 43 GLN B CA 1
ATOM 2695 C C . GLN B 1 43 ? -13.453 -17.828 -5.43 1 92.12 43 GLN B C 1
ATOM 2697 O O . GLN B 1 43 ? -14.141 -18.031 -4.426 1 92.12 43 GLN B O 1
ATOM 2702 N N . THR B 1 44 ? -12.648 -16.844 -5.586 1 95.31 44 THR B N 1
ATOM 2703 C CA . THR B 1 44 ? -12.617 -15.727 -4.641 1 95.31 44 THR B CA 1
ATOM 2704 C C . THR B 1 44 ? -12.867 -14.398 -5.355 1 95.31 44 THR B C 1
ATOM 2706 O O . THR B 1 44 ? -12.906 -14.352 -6.586 1 95.31 44 THR B O 1
ATOM 2709 N N . LEU B 1 45 ? -12.961 -13.336 -4.602 1 95.75 45 LEU B N 1
ATOM 2710 C CA . LEU B 1 45 ? -13.18 -12.008 -5.156 1 95.75 45 LEU B CA 1
ATOM 2711 C C . LEU B 1 45 ? -11.945 -11.531 -5.922 1 95.75 45 LEU B C 1
ATOM 2713 O O . LEU B 1 45 ? -12.031 -10.602 -6.727 1 95.75 45 LEU B O 1
ATOM 2717 N N . ILE B 1 46 ? -10.812 -12.195 -5.633 1 96.94 46 ILE B N 1
ATOM 2718 C CA . ILE B 1 46 ? -9.609 -11.688 -6.281 1 96.94 46 ILE B CA 1
ATOM 2719 C C . ILE B 1 46 ? -8.984 -12.773 -7.152 1 96.94 46 ILE B C 1
ATOM 2721 O O . ILE B 1 46 ? -7.789 -12.734 -7.445 1 96.94 46 ILE B O 1
ATOM 2725 N N . THR B 1 47 ? -9.719 -13.797 -7.523 1 95.25 47 THR B N 1
ATOM 2726 C CA . THR B 1 47 ? -9.258 -14.805 -8.477 1 95.25 47 THR B CA 1
ATOM 2727 C C . THR B 1 47 ? -9.133 -14.195 -9.875 1 95.25 47 THR B C 1
ATOM 2729 O O . THR B 1 47 ? -10.102 -13.672 -10.422 1 95.25 47 THR B O 1
ATOM 2732 N N . PRO B 1 48 ? -7.969 -14.258 -10.398 1 94.44 48 PRO B N 1
ATOM 2733 C CA . PRO B 1 48 ? -7.832 -13.758 -11.773 1 94.44 48 PRO B CA 1
ATOM 2734 C C . PRO B 1 48 ? -8.453 -14.688 -12.805 1 94.44 48 PRO B C 1
ATOM 2736 O O . PRO B 1 48 ? -8.641 -15.875 -12.539 1 94.44 48 PRO B O 1
ATOM 2739 N N . ASN B 1 49 ? -8.742 -14.062 -13.922 1 93.31 49 ASN B N 1
ATOM 2740 C CA . ASN B 1 49 ? -9.203 -14.844 -15.062 1 93.31 49 ASN B CA 1
ATOM 2741 C C . ASN B 1 49 ? -8.219 -15.953 -15.422 1 93.31 49 ASN B C 1
ATOM 2743 O O . ASN B 1 49 ? -7.016 -15.805 -15.211 1 93.31 49 ASN B O 1
ATOM 2747 N N . GLY B 1 50 ? -8.711 -17.062 -16 1 89.5 50 GLY B N 1
ATOM 2748 C CA . GLY B 1 50 ? -7.887 -18.203 -16.375 1 89.5 50 GLY B CA 1
ATOM 2749 C C . GLY B 1 50 ? -6.715 -17.828 -17.266 1 89.5 50 GLY B C 1
ATOM 2750 O O . GLY B 1 50 ? -5.637 -18.422 -17.156 1 89.5 50 GLY B O 1
ATOM 2751 N N . SER B 1 51 ? -6.844 -16.812 -18.047 1 91.19 51 SER B N 1
ATOM 2752 C CA . SER B 1 51 ? -5.797 -16.359 -18.953 1 91.19 51 SER B CA 1
ATOM 2753 C C . SER B 1 51 ? -4.578 -15.852 -18.188 1 91.19 51 SER B C 1
ATOM 2755 O O . SER B 1 51 ? -3.461 -15.875 -18.703 1 91.19 51 SER B O 1
ATOM 2757 N N . ALA B 1 52 ? -4.816 -15.398 -16.969 1 92.25 52 ALA B N 1
ATOM 2758 C CA . ALA B 1 52 ? -3.715 -14.891 -16.156 1 92.25 52 ALA B CA 1
ATOM 2759 C C . ALA B 1 52 ? -2.693 -15.984 -15.859 1 92.25 52 ALA B C 1
ATOM 2761 O O . ALA B 1 52 ? -1.503 -15.703 -15.703 1 92.25 52 ALA B O 1
ATOM 2762 N N . PHE B 1 53 ? -3.09 -17.234 -15.891 1 89.06 53 PHE B N 1
ATOM 2763 C CA . PHE B 1 53 ? -2.248 -18.359 -15.492 1 89.06 53 PHE B CA 1
ATOM 2764 C C . PHE B 1 53 ? -1.315 -18.766 -16.625 1 89.06 53 PHE B C 1
ATOM 2766 O O . PHE B 1 53 ? -0.365 -19.516 -16.406 1 89.06 53 PHE B O 1
ATOM 2773 N N . SER B 1 54 ? -1.526 -18.188 -17.766 1 91.19 54 SER B N 1
ATOM 2774 C CA . SER B 1 54 ? -0.581 -18.406 -18.859 1 91.19 54 SER B CA 1
ATOM 2775 C C . SER B 1 54 ? 0.812 -17.906 -18.484 1 91.19 54 SER B C 1
ATOM 2777 O O . SER B 1 54 ? 1.803 -18.312 -19.109 1 91.19 54 SER B O 1
ATOM 2779 N N . ILE B 1 55 ? 0.871 -17.094 -17.453 1 94 55 ILE B N 1
ATOM 2780 C CA . ILE B 1 55 ? 2.145 -16.547 -17 1 94 55 ILE B CA 1
ATOM 2781 C C . ILE B 1 55 ? 3.055 -17.688 -16.531 1 94 55 ILE B C 1
ATOM 2783 O O . ILE B 1 55 ? 4.281 -17.562 -16.578 1 94 55 ILE B O 1
ATOM 2787 N N . TRP B 1 56 ? 2.496 -18.812 -16.109 1 92.88 56 TRP B N 1
ATOM 2788 C CA . TRP B 1 56 ? 3.285 -19.969 -15.703 1 92.88 56 TRP B CA 1
ATOM 2789 C C . TRP B 1 56 ? 4.133 -20.484 -16.859 1 92.88 56 TRP B C 1
ATOM 2791 O O . TRP B 1 56 ? 5.266 -20.938 -16.656 1 92.88 56 TRP B O 1
ATOM 2801 N N . GLY B 1 57 ? 3.523 -20.438 -18.031 1 93.62 57 GLY B N 1
ATOM 2802 C CA . GLY B 1 57 ? 4.309 -20.812 -19.203 1 93.62 57 GLY B CA 1
ATOM 2803 C C . GLY B 1 57 ? 5.559 -19.969 -19.375 1 93.62 57 GLY B C 1
ATOM 2804 O O . GLY B 1 57 ? 6.641 -20.5 -19.625 1 93.62 57 GLY B O 1
ATOM 2805 N N . LEU B 1 58 ? 5.383 -18.641 -19.234 1 96.44 58 LEU B N 1
ATOM 2806 C CA . LEU B 1 58 ? 6.512 -17.719 -19.328 1 96.44 58 LEU B CA 1
ATOM 2807 C C . LEU B 1 58 ? 7.543 -18.016 -18.25 1 96.44 58 LEU B C 1
ATOM 2809 O O . LEU B 1 58 ? 8.75 -18.031 -18.516 1 96.44 58 LEU B O 1
ATOM 2813 N N . ILE B 1 59 ? 7.062 -18.25 -17.047 1 97.31 59 ILE B N 1
ATOM 2814 C CA . ILE B 1 59 ? 7.926 -18.5 -15.906 1 97.31 59 ILE B CA 1
ATOM 2815 C C . ILE B 1 59 ? 8.734 -19.781 -16.125 1 97.31 59 ILE B C 1
ATOM 2817 O O . ILE B 1 59 ? 9.961 -19.766 -16.031 1 97.31 59 ILE B O 1
ATOM 2821 N N . PHE B 1 60 ? 8.133 -20.859 -16.547 1 96.44 60 PHE B N 1
ATOM 2822 C CA . PHE B 1 60 ? 8.797 -22.156 -16.672 1 96.44 60 PHE B CA 1
ATOM 2823 C C . PHE B 1 60 ? 9.766 -22.141 -17.844 1 96.44 60 PHE B C 1
ATOM 2825 O O . PHE B 1 60 ? 10.836 -22.75 -17.781 1 96.44 60 PHE B O 1
ATOM 2832 N N . VAL B 1 61 ? 9.367 -21.469 -18.906 1 97.31 61 VAL B N 1
ATOM 2833 C CA . VAL B 1 61 ? 10.266 -21.375 -20.062 1 97.31 61 VAL B CA 1
ATOM 2834 C C . VAL B 1 61 ? 11.5 -20.562 -19.672 1 97.31 61 VAL B C 1
ATOM 2836 O O . VAL B 1 61 ? 12.633 -20.969 -19.953 1 97.31 61 VAL B O 1
ATOM 2839 N N . ALA B 1 62 ? 11.305 -19.391 -19.047 1 97.94 62 ALA B N 1
ATOM 2840 C CA . ALA B 1 62 ? 12.422 -18.547 -18.625 1 97.94 62 ALA B CA 1
ATOM 2841 C C . ALA B 1 62 ? 13.344 -19.281 -17.656 1 97.94 62 ALA B C 1
ATOM 2843 O O . ALA B 1 62 ? 14.562 -19.219 -17.781 1 97.94 62 ALA B O 1
ATOM 2844 N N . GLU B 1 63 ? 12.758 -19.969 -16.75 1 98 63 GLU B N 1
ATOM 2845 C CA . GLU B 1 63 ? 13.539 -20.719 -15.773 1 98 63 GLU B CA 1
ATOM 2846 C C . GLU B 1 63 ? 14.25 -21.906 -16.422 1 98 63 GLU B C 1
ATOM 2848 O O . GLU B 1 63 ? 15.344 -22.297 -16 1 98 63 GLU B O 1
ATOM 2853 N N . GLY B 1 64 ? 13.633 -22.5 -17.406 1 97.88 64 GLY B N 1
ATOM 2854 C CA . GLY B 1 64 ? 14.289 -23.562 -18.156 1 97.88 64 GLY B CA 1
ATOM 2855 C C . GLY B 1 64 ? 15.531 -23.109 -18.891 1 97.88 64 GLY B C 1
ATOM 2856 O O . GLY B 1 64 ? 16.562 -23.781 -18.875 1 97.88 64 GLY B O 1
ATOM 2857 N N . ILE B 1 65 ? 15.375 -21.953 -19.516 1 97.69 65 ILE B N 1
ATOM 2858 C CA . ILE B 1 65 ? 16.516 -21.375 -20.219 1 97.69 65 ILE B CA 1
ATOM 2859 C C . ILE B 1 65 ? 17.656 -21.094 -19.219 1 97.69 65 ILE B C 1
ATOM 2861 O O . ILE B 1 65 ? 18.812 -21.375 -19.5 1 97.69 65 ILE B O 1
ATOM 2865 N N . PHE B 1 66 ? 17.312 -20.625 -18.062 1 97.69 66 PHE B N 1
ATOM 2866 C CA . PHE B 1 66 ? 18.297 -20.406 -17.016 1 97.69 66 PHE B CA 1
ATOM 2867 C C . PHE B 1 66 ? 18.969 -21.719 -16.609 1 97.69 66 PHE B C 1
ATOM 2869 O O . PHE B 1 66 ? 20.188 -21.781 -16.469 1 97.69 66 PHE B O 1
ATOM 2876 N N . ALA B 1 67 ? 18.078 -22.734 -16.391 1 97 67 ALA B N 1
ATOM 2877 C CA . ALA B 1 67 ? 18.562 -24.031 -15.93 1 97 67 ALA B CA 1
ATOM 2878 C C . ALA B 1 67 ? 19.609 -24.594 -16.891 1 97 67 ALA B C 1
ATOM 2880 O O . ALA B 1 67 ? 20.594 -25.203 -16.453 1 97 67 ALA B O 1
ATOM 2881 N N . VAL B 1 68 ? 19.453 -24.375 -18.125 1 96.19 68 VAL B N 1
ATOM 2882 C CA . VAL B 1 68 ? 20.375 -24.875 -19.125 1 96.19 68 VAL B CA 1
ATOM 2883 C C . VAL B 1 68 ? 21.578 -23.953 -19.25 1 96.19 68 VAL B C 1
ATOM 2885 O O . VAL B 1 68 ? 22.719 -24.406 -19.266 1 96.19 68 VAL B O 1
ATOM 2888 N N . ALA B 1 69 ? 21.344 -22.672 -19.219 1 94.25 69 ALA B N 1
ATOM 2889 C CA . ALA B 1 69 ? 22.391 -21.672 -19.438 1 94.25 69 ALA B CA 1
ATOM 2890 C C . ALA B 1 69 ? 23.453 -21.75 -18.359 1 94.25 69 ALA B C 1
ATOM 2892 O O . ALA B 1 69 ? 24.656 -21.609 -18.625 1 94.25 69 ALA B O 1
ATOM 2893 N N . GLN B 1 70 ? 23 -21.938 -17.188 1 93.69 70 GLN B N 1
ATOM 2894 C CA . GLN B 1 70 ? 23.953 -21.891 -16.094 1 93.69 70 GLN B CA 1
ATOM 2895 C C . GLN B 1 70 ? 24.859 -23.109 -16.078 1 93.69 70 GLN B C 1
ATOM 2897 O O . GLN B 1 70 ? 25.812 -23.188 -15.289 1 93.69 70 GLN B O 1
ATOM 2902 N N . LEU B 1 71 ? 24.625 -24.141 -16.969 1 93 71 LEU B N 1
ATOM 2903 C CA . LEU B 1 71 ? 25.484 -25.312 -17.109 1 93 71 LEU B CA 1
ATOM 2904 C C . LEU B 1 71 ? 26.656 -25 -18.031 1 93 71 LEU B C 1
ATOM 2906 O O . LEU B 1 71 ? 27.641 -25.75 -18.062 1 93 71 LEU B O 1
ATOM 2910 N N . PHE B 1 72 ? 26.578 -23.922 -18.734 1 91.94 72 PHE B N 1
ATOM 2911 C CA . PHE B 1 72 ? 27.656 -23.547 -19.641 1 91.94 72 PHE B CA 1
ATOM 2912 C C . PHE B 1 72 ? 28.719 -22.75 -18.906 1 91.94 72 PHE B C 1
ATOM 2914 O O . PHE B 1 72 ? 28.422 -21.969 -18 1 91.94 72 PHE B O 1
ATOM 2921 N N . PRO B 1 73 ? 29.969 -22.812 -19.375 1 88.75 73 PRO B N 1
ATOM 2922 C CA . PRO B 1 73 ? 31.094 -22.156 -18.703 1 88.75 73 PRO B CA 1
ATOM 2923 C C . PRO B 1 73 ? 30.938 -20.641 -18.609 1 88.75 73 PRO B C 1
ATOM 2925 O O . PRO B 1 73 ? 31.438 -20.016 -17.656 1 88.75 73 PRO B O 1
ATOM 2928 N N . LYS B 1 74 ? 30.219 -20.141 -19.453 1 87.38 74 LYS B N 1
ATOM 2929 C CA . LYS B 1 74 ? 30.031 -18.688 -19.484 1 87.38 74 LYS B CA 1
ATOM 2930 C C . LYS B 1 74 ? 29.25 -18.219 -18.266 1 87.38 74 LYS B C 1
ATOM 2932 O O . LYS B 1 74 ? 29.453 -17.094 -17.781 1 87.38 74 LYS B O 1
ATOM 2937 N N . PHE B 1 75 ? 28.422 -19.125 -17.781 1 90.88 75 PHE B N 1
ATOM 2938 C CA . PHE B 1 75 ? 27.516 -18.672 -16.734 1 90.88 75 PHE B CA 1
ATOM 2939 C C . PHE B 1 75 ? 27.656 -19.5 -15.469 1 90.88 75 PHE B C 1
ATOM 2941 O O . PHE B 1 75 ? 27.203 -19.094 -14.398 1 90.88 75 PHE B O 1
ATOM 2948 N N . SER B 1 76 ? 28.344 -20.609 -15.562 1 90 76 SER B N 1
ATOM 2949 C CA . SER B 1 76 ? 28.375 -21.578 -14.469 1 90 76 SER B CA 1
ATOM 2950 C C . SER B 1 76 ? 29.047 -20.984 -13.234 1 90 76 SER B C 1
ATOM 2952 O O . SER B 1 76 ? 28.672 -21.312 -12.102 1 90 76 SER B O 1
ATOM 2954 N N . ASN B 1 77 ? 29.906 -20.016 -13.445 1 90.81 77 ASN B N 1
ATOM 2955 C CA . ASN B 1 77 ? 30.641 -19.469 -12.305 1 90.81 77 ASN B CA 1
ATOM 2956 C C . ASN B 1 77 ? 30.344 -18 -12.094 1 90.81 77 ASN B C 1
ATOM 2958 O O . ASN B 1 77 ? 31.047 -17.312 -11.352 1 90.81 77 ASN B O 1
ATOM 2962 N N . GLU B 1 78 ? 29.297 -17.625 -12.703 1 91.81 78 GLU B N 1
ATOM 2963 C CA . GLU B 1 78 ? 28.922 -16.219 -12.547 1 91.81 78 GLU B CA 1
ATOM 2964 C C . GLU B 1 78 ? 28.469 -15.93 -11.117 1 91.81 78 GLU B C 1
ATOM 2966 O O . GLU B 1 78 ? 27.766 -16.734 -10.508 1 91.81 78 GLU B O 1
ATOM 2971 N N . LYS B 1 79 ? 28.891 -14.797 -10.641 1 93 79 LYS B N 1
ATOM 2972 C CA . LYS B 1 79 ? 28.547 -14.391 -9.281 1 93 79 LYS B CA 1
ATOM 2973 C C . LYS B 1 79 ? 27.031 -14.336 -9.102 1 93 79 LYS B C 1
ATOM 2975 O O . LYS B 1 79 ? 26.516 -14.695 -8.047 1 93 79 LYS B O 1
ATOM 2980 N N . MET B 1 80 ? 26.422 -13.922 -10.102 1 93.56 80 MET B N 1
ATOM 2981 C CA . MET B 1 80 ? 24.969 -13.805 -10.062 1 93.56 80 MET B CA 1
ATOM 2982 C C . MET B 1 80 ? 24.312 -15.164 -9.836 1 93.56 80 MET B C 1
ATOM 2984 O O . MET B 1 80 ? 23.203 -15.25 -9.297 1 93.56 80 MET B O 1
ATOM 2988 N N . VAL B 1 81 ? 24.953 -16.188 -10.242 1 93.19 81 VAL B N 1
ATOM 2989 C CA . VAL B 1 81 ? 24.438 -17.531 -10.047 1 93.19 81 VAL B CA 1
ATOM 2990 C C . VAL B 1 81 ? 24.938 -18.094 -8.719 1 93.19 81 VAL B C 1
ATOM 2992 O O . VAL B 1 81 ? 24.141 -18.484 -7.867 1 93.19 81 VAL B O 1
ATOM 2995 N N . MET B 1 82 ? 26.203 -18 -8.469 1 92.62 82 MET B N 1
ATOM 2996 C CA . MET B 1 82 ? 26.859 -18.656 -7.336 1 92.62 82 MET B CA 1
ATOM 2997 C C . MET B 1 82 ? 26.531 -17.922 -6.035 1 92.62 82 MET B C 1
ATOM 2999 O O . MET B 1 82 ? 26.312 -18.562 -5 1 92.62 82 MET B O 1
ATOM 3003 N N . GLU B 1 83 ? 26.391 -16.641 -6.109 1 93.19 83 GLU B N 1
ATOM 3004 C CA . GLU B 1 83 ? 26.141 -15.852 -4.914 1 93.19 83 GLU B CA 1
ATOM 3005 C C . GLU B 1 83 ? 24.719 -15.273 -4.922 1 93.19 83 GLU B C 1
ATOM 3007 O O . GLU B 1 83 ? 24.188 -14.914 -3.871 1 93.19 83 GLU B O 1
ATOM 3012 N N . GLY B 1 84 ? 24.172 -15.172 -6.094 1 94.06 84 GLY B N 1
ATOM 3013 C CA . GLY B 1 84 ? 22.844 -14.609 -6.234 1 94.06 84 GLY B CA 1
ATOM 3014 C C . GLY B 1 84 ? 21.734 -15.633 -6.066 1 94.06 84 GLY B C 1
ATOM 3015 O O . GLY B 1 84 ? 20.906 -15.516 -5.16 1 94.06 84 GLY B O 1
ATOM 3016 N N . VAL B 1 85 ? 21.797 -16.594 -6.824 1 94.38 85 VAL B N 1
ATOM 3017 C CA . VAL B 1 85 ? 20.766 -17.625 -6.809 1 94.38 85 VAL B CA 1
ATOM 3018 C C . VAL B 1 85 ? 20.969 -18.562 -5.613 1 94.38 85 VAL B C 1
ATOM 3020 O O . VAL B 1 85 ? 20.047 -18.797 -4.84 1 94.38 85 VAL B O 1
ATOM 3023 N N . LYS B 1 86 ? 22.188 -18.938 -5.363 1 92.81 86 LYS B N 1
ATOM 3024 C CA . LYS B 1 86 ? 22.547 -19.875 -4.293 1 92.81 86 LYS B CA 1
ATOM 3025 C C . LYS B 1 86 ? 21.625 -21.078 -4.293 1 92.81 86 LYS B C 1
ATOM 3027 O O . LYS B 1 86 ? 21.328 -21.641 -5.352 1 92.81 86 LYS B O 1
ATOM 3032 N N . TYR B 1 87 ? 21.266 -21.578 -3.102 1 96.06 87 TYR B N 1
ATOM 3033 C CA . TYR B 1 87 ? 20.422 -22.766 -3.008 1 96.06 87 TYR B CA 1
ATOM 3034 C C . TYR B 1 87 ? 18.953 -22.375 -2.902 1 96.06 87 TYR B C 1
ATOM 3036 O O . TYR B 1 87 ? 18.094 -23.234 -2.709 1 96.06 87 TYR B O 1
ATOM 3044 N N . TRP B 1 88 ? 18.656 -21.156 -3.107 1 97.81 88 TRP B N 1
ATOM 3045 C CA . TRP B 1 88 ? 17.297 -20.656 -2.914 1 97.81 88 TRP B CA 1
ATOM 3046 C C . TRP B 1 88 ? 16.359 -21.219 -3.986 1 97.81 88 TRP B C 1
ATOM 3048 O O . TRP B 1 88 ? 15.195 -21.516 -3.709 1 97.81 88 TRP B O 1
ATOM 3058 N N . TRP B 1 89 ? 16.891 -21.328 -5.207 1 98 89 TRP B N 1
ATOM 3059 C CA . TRP B 1 89 ? 16.047 -21.812 -6.289 1 98 89 TRP B CA 1
ATOM 3060 C C . TRP B 1 89 ? 15.734 -23.281 -6.121 1 98 89 TRP B C 1
ATOM 3062 O O . TRP B 1 89 ? 14.633 -23.734 -6.445 1 98 89 TRP B O 1
ATOM 3072 N N . VAL B 1 90 ? 16.672 -24.016 -5.586 1 97.88 90 VAL B N 1
ATOM 3073 C CA . VAL B 1 90 ? 16.453 -25.422 -5.273 1 97.88 90 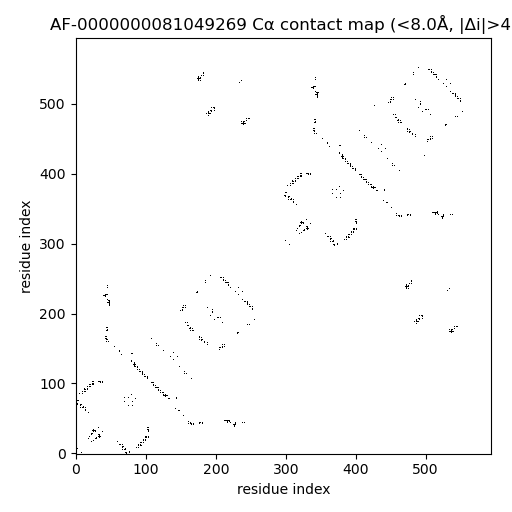VAL B CA 1
ATOM 3074 C C . VAL B 1 90 ? 15.328 -25.547 -4.258 1 97.88 90 VAL B C 1
ATOM 3076 O O . VAL B 1 90 ? 14.406 -26.359 -4.438 1 97.88 90 VAL B O 1
ATOM 3079 N N . LEU B 1 91 ? 15.359 -24.734 -3.262 1 98.19 91 LEU B N 1
ATOM 3080 C CA . LEU B 1 91 ? 14.312 -24.75 -2.244 1 98.19 91 LEU B CA 1
ATOM 3081 C C . LEU B 1 91 ? 12.961 -24.391 -2.85 1 98.19 91 LEU B C 1
ATOM 3083 O O . LEU B 1 91 ? 11.945 -25 -2.535 1 98.19 91 LEU B O 1
ATOM 3087 N N . ALA B 1 92 ? 12.945 -23.375 -3.682 1 98.31 92 ALA B N 1
ATOM 3088 C CA . ALA B 1 92 ? 11.711 -22.969 -4.336 1 98.31 92 ALA B CA 1
ATOM 3089 C C . ALA B 1 92 ? 11.094 -24.125 -5.133 1 98.31 92 ALA B C 1
ATOM 3091 O O . ALA B 1 92 ? 9.883 -24.328 -5.09 1 98.31 92 ALA B O 1
ATOM 3092 N N . CYS B 1 93 ? 11.953 -24.859 -5.801 1 98.19 93 CYS B N 1
ATOM 3093 C CA . CYS B 1 93 ? 11.484 -26 -6.594 1 98.19 93 CYS B CA 1
ATOM 3094 C C . CYS B 1 93 ? 10.906 -27.078 -5.699 1 98.19 93 CYS B C 1
ATOM 3096 O O . CYS B 1 93 ? 9.867 -27.656 -6.012 1 98.19 93 CYS B O 1
ATOM 3098 N N . ILE B 1 94 ? 11.578 -27.344 -4.609 1 97.94 94 ILE B N 1
ATOM 3099 C CA . ILE B 1 94 ? 11.117 -28.359 -3.68 1 97.94 94 ILE B CA 1
ATOM 3100 C C . ILE B 1 94 ? 9.758 -27.969 -3.113 1 97.94 94 ILE B C 1
ATOM 3102 O O . ILE B 1 94 ? 8.82 -28.766 -3.102 1 97.94 94 ILE B O 1
ATOM 3106 N N . PHE B 1 95 ? 9.641 -26.734 -2.707 1 98.38 95 PHE B N 1
ATOM 3107 C CA . PHE B 1 95 ? 8.398 -26.25 -2.121 1 98.38 95 PHE B CA 1
ATOM 3108 C C . PHE B 1 95 ? 7.293 -26.188 -3.174 1 98.38 95 PHE B C 1
ATOM 3110 O O . PHE B 1 95 ? 6.121 -26.406 -2.867 1 98.38 95 PHE B O 1
ATOM 3117 N N . GLN B 1 96 ? 7.66 -25.938 -4.391 1 97.56 96 GLN B N 1
ATOM 3118 C CA . GLN B 1 96 ? 6.668 -25.906 -5.461 1 97.56 96 GLN B CA 1
ATOM 3119 C C . GLN B 1 96 ? 6.082 -27.281 -5.715 1 97.56 96 GLN B C 1
ATOM 3121 O O . GLN B 1 96 ? 4.891 -27.422 -5.996 1 97.56 96 GLN B O 1
ATOM 3126 N N . CYS B 1 97 ? 6.961 -28.266 -5.621 1 96.44 97 CYS B N 1
ATOM 3127 C CA . CYS B 1 97 ? 6.465 -29.625 -5.695 1 96.44 97 CYS B CA 1
ATOM 3128 C C . CYS B 1 97 ? 5.48 -29.922 -4.566 1 96.44 97 CYS B C 1
ATOM 3130 O O . CYS B 1 97 ? 4.414 -30.484 -4.801 1 96.44 97 CYS B O 1
ATOM 3132 N N . GLY B 1 98 ? 5.855 -29.516 -3.428 1 96.62 98 GLY B N 1
ATOM 3133 C CA . GLY B 1 98 ? 4.965 -29.672 -2.289 1 96.62 98 GLY B CA 1
ATOM 3134 C C . GLY B 1 98 ? 3.639 -28.953 -2.463 1 96.62 98 GLY B C 1
ATOM 3135 O O . GLY B 1 98 ? 2.586 -29.5 -2.125 1 96.62 98 GLY B O 1
ATOM 3136 N N . TRP B 1 99 ? 3.66 -27.719 -2.959 1 96.31 99 TRP B N 1
ATOM 3137 C CA . TRP B 1 99 ? 2.441 -26.969 -3.203 1 96.31 99 TRP B CA 1
ATOM 3138 C C . TRP B 1 99 ? 1.532 -27.688 -4.188 1 96.31 99 TRP B C 1
ATOM 3140 O O . TRP B 1 99 ? 0.324 -27.797 -3.965 1 96.31 99 TRP B O 1
ATOM 3150 N N . THR B 1 100 ? 2.143 -28.188 -5.27 1 93.75 100 THR B N 1
ATOM 3151 C CA . THR B 1 100 ? 1.394 -28.891 -6.309 1 93.75 100 THR B CA 1
ATOM 3152 C C . THR B 1 100 ? 0.646 -30.094 -5.727 1 93.75 100 THR B C 1
ATOM 3154 O O . THR B 1 100 ? -0.537 -30.281 -6.012 1 93.75 100 THR B O 1
ATOM 3157 N N . ILE B 1 101 ? 1.279 -30.797 -4.906 1 93.06 101 ILE B N 1
ATOM 3158 C CA . ILE B 1 101 ? 0.688 -32 -4.305 1 93.06 101 ILE B CA 1
ATOM 3159 C C . ILE B 1 101 ? -0.407 -31.578 -3.32 1 93.06 101 ILE B C 1
ATOM 3161 O O . ILE B 1 101 ? -1.522 -32.094 -3.373 1 93.06 101 ILE B O 1
ATOM 3165 N N . ALA B 1 102 ? -0.109 -30.625 -2.52 1 94.25 102 ALA B N 1
ATOM 3166 C CA . ALA B 1 102 ? -1.074 -30.188 -1.517 1 94.25 102 ALA B CA 1
ATOM 3167 C C . ALA B 1 102 ? -2.324 -29.609 -2.176 1 94.25 102 ALA B C 1
ATOM 3169 O O . ALA B 1 102 ? -3.445 -29.875 -1.737 1 94.25 102 ALA B O 1
ATOM 3170 N N . PHE B 1 103 ? -2.16 -28.859 -3.188 1 91.06 103 PHE B N 1
ATOM 3171 C CA . PHE B 1 103 ? -3.281 -28.219 -3.867 1 91.06 103 PHE B CA 1
ATOM 3172 C C . PHE B 1 103 ? -4.102 -29.234 -4.645 1 91.06 103 PHE B C 1
ATOM 3174 O O . PHE B 1 103 ? -5.332 -29.188 -4.633 1 91.06 103 PHE B O 1
ATOM 3181 N N . ALA B 1 104 ? -3.414 -30.172 -5.273 1 89.56 104 ALA B N 1
ATOM 3182 C CA . ALA B 1 104 ? -4.082 -31.219 -6.047 1 89.56 104 ALA B CA 1
ATOM 3183 C C . ALA B 1 104 ? -4.973 -32.062 -5.148 1 89.56 104 ALA B C 1
ATOM 3185 O O . ALA B 1 104 ? -6.059 -32.5 -5.559 1 89.56 104 ALA B O 1
ATOM 3186 N N . PHE B 1 105 ? -4.547 -32.281 -3.928 1 91.88 105 PHE B N 1
ATOM 3187 C CA . PHE B 1 105 ? -5.312 -33.125 -3.004 1 91.88 105 PHE B CA 1
ATOM 3188 C C . PHE B 1 105 ? -6.215 -32.25 -2.125 1 91.88 105 PHE B C 1
ATOM 3190 O O . PHE B 1 105 ? -6.773 -32.75 -1.141 1 91.88 105 PHE B O 1
ATOM 3197 N N . GLU B 1 106 ? -6.266 -31 -2.402 1 92.75 106 GLU B N 1
ATOM 3198 C CA . GLU B 1 106 ? -7.184 -30.016 -1.829 1 92.75 106 GLU B CA 1
ATOM 3199 C C . GLU B 1 106 ? -6.938 -29.844 -0.334 1 92.75 106 GLU B C 1
ATOM 3201 O O . GLU B 1 106 ? -7.883 -29.703 0.443 1 92.75 106 GLU B O 1
ATOM 3206 N N . VAL B 1 107 ? -5.695 -30.016 0.043 1 94.75 107 VAL B N 1
ATOM 3207 C CA . VAL B 1 107 ? -5.277 -29.562 1.369 1 94.75 107 VAL B CA 1
ATOM 3208 C C . VAL B 1 107 ? -4.867 -28.094 1.317 1 94.75 107 VAL B C 1
ATOM 3210 O O . VAL B 1 107 ? -3.676 -27.781 1.291 1 94.75 107 VAL B O 1
ATOM 3213 N N . ILE B 1 108 ? -5.824 -27.25 1.421 1 94.81 108 ILE B N 1
ATOM 3214 C CA . ILE B 1 108 ? -5.703 -25.859 1.025 1 94.81 108 ILE B CA 1
ATOM 3215 C C . ILE B 1 108 ? -4.801 -25.109 2.012 1 94.81 108 ILE B C 1
ATOM 3217 O O . ILE B 1 108 ? -3.938 -24.328 1.606 1 94.81 108 ILE B O 1
ATOM 3221 N N . TRP B 1 109 ? -5.004 -25.344 3.324 1 95.81 109 TRP B N 1
ATOM 3222 C CA . TRP B 1 109 ? -4.164 -24.656 4.301 1 95.81 109 TRP B CA 1
ATOM 3223 C C . TRP B 1 109 ? -2.695 -25.031 4.117 1 95.81 109 TRP B C 1
ATOM 3225 O O . TRP B 1 109 ? -1.807 -24.188 4.281 1 95.81 109 TRP B O 1
ATOM 3235 N N . LEU B 1 110 ? -2.391 -26.281 3.779 1 96.75 110 LEU B N 1
ATOM 3236 C CA . LEU B 1 110 ? -1.027 -26.734 3.539 1 96.75 110 LEU B CA 1
ATOM 3237 C C . LEU B 1 110 ? -0.474 -26.141 2.248 1 96.75 110 LEU B C 1
ATOM 3239 O O . LEU B 1 110 ? 0.71 -25.812 2.172 1 96.75 110 LEU B O 1
ATOM 3243 N N . SER B 1 111 ? -1.317 -26 1.234 1 96.25 111 SER B N 1
ATOM 3244 C CA . SER B 1 111 ? -0.895 -25.359 -0.005 1 96.25 111 SER B CA 1
ATOM 3245 C C . SER B 1 111 ? -0.462 -23.922 0.239 1 96.25 111 SER B C 1
ATOM 3247 O O . SER B 1 111 ? 0.488 -23.438 -0.381 1 96.25 111 SER B O 1
ATOM 3249 N N . LEU B 1 112 ? -1.158 -23.25 1.167 1 97.5 112 LEU B N 1
ATOM 3250 C CA . LEU B 1 112 ? -0.778 -21.875 1.511 1 97.5 112 LEU B CA 1
ATOM 3251 C C . LEU B 1 112 ? 0.603 -21.844 2.156 1 97.5 112 LEU B C 1
ATOM 3253 O O . LEU B 1 112 ? 1.419 -20.969 1.84 1 97.5 112 LEU B O 1
ATOM 3257 N N . VAL B 1 113 ? 0.827 -22.75 3.035 1 98.19 113 VAL B N 1
ATOM 3258 C CA . VAL B 1 113 ? 2.125 -22.828 3.699 1 98.19 113 VAL B CA 1
ATOM 3259 C C . VAL B 1 113 ? 3.229 -23 2.658 1 98.19 113 VAL B C 1
ATOM 3261 O O . VAL B 1 113 ? 4.219 -22.266 2.664 1 98.19 113 VAL B O 1
ATOM 3264 N N . PHE B 1 114 ? 3.059 -23.922 1.726 1 97.94 114 PHE B N 1
ATOM 3265 C CA . PHE B 1 114 ? 4.051 -24.156 0.683 1 97.94 114 PHE B CA 1
ATOM 3266 C C . PHE B 1 114 ? 4.184 -22.938 -0.22 1 97.94 114 PHE B C 1
ATOM 3268 O O . PHE B 1 114 ? 5.289 -22.578 -0.644 1 97.94 114 PHE B O 1
ATOM 3275 N N . MET B 1 115 ? 3.082 -22.312 -0.49 1 97.62 115 MET B N 1
ATOM 3276 C CA . MET B 1 115 ? 3.09 -21.094 -1.298 1 97.62 115 MET B CA 1
ATOM 3277 C C . MET B 1 115 ? 3.982 -20.031 -0.671 1 97.62 115 MET B C 1
ATOM 3279 O O . MET B 1 115 ? 4.793 -19.406 -1.36 1 97.62 115 MET B O 1
ATOM 3283 N N . LEU B 1 116 ? 3.865 -19.859 0.609 1 98.25 116 LEU B N 1
ATOM 3284 C CA . LEU B 1 116 ? 4.648 -18.859 1.321 1 98.25 116 LEU B CA 1
ATOM 3285 C C . LEU B 1 116 ? 6.121 -19.266 1.382 1 98.25 116 LEU B C 1
ATOM 3287 O O . LEU B 1 116 ? 7.004 -18.406 1.355 1 98.25 116 LEU B O 1
ATOM 3291 N N . LEU B 1 117 ? 6.332 -20.547 1.442 1 98.5 117 LEU B N 1
ATOM 3292 C CA . LEU B 1 117 ? 7.707 -21.031 1.453 1 98.5 117 LEU B CA 1
ATOM 3293 C C . LEU B 1 117 ? 8.375 -20.812 0.096 1 98.5 117 LEU B C 1
ATOM 3295 O O . LEU B 1 117 ? 9.547 -20.453 0.026 1 98.5 117 LEU B O 1
ATOM 3299 N N . ILE B 1 118 ? 7.625 -21.094 -1.039 1 98.5 118 ILE B N 1
ATOM 3300 C CA . ILE B 1 118 ? 8.141 -20.781 -2.367 1 98.5 118 ILE B CA 1
ATOM 3301 C C . ILE B 1 118 ? 8.469 -19.281 -2.459 1 98.5 118 ILE B C 1
ATOM 3303 O O . ILE B 1 118 ? 9.578 -18.906 -2.844 1 98.5 118 ILE B O 1
ATOM 3307 N N . TRP B 1 119 ? 7.488 -18.5 -2.016 1 98.5 119 TRP B N 1
ATOM 3308 C CA . TRP B 1 119 ? 7.629 -17.047 -2.086 1 98.5 119 TRP B CA 1
ATOM 3309 C C . TRP B 1 119 ? 8.844 -16.578 -1.293 1 98.5 119 TRP B C 1
ATOM 3311 O O . TRP B 1 119 ? 9.641 -15.773 -1.782 1 98.5 119 TRP B O 1
ATOM 3321 N N . SER B 1 120 ? 9.016 -17.109 -0.078 1 98.44 120 SER B N 1
ATOM 3322 C CA . SER B 1 120 ? 10.133 -16.719 0.771 1 98.44 120 SER B CA 1
ATOM 3323 C C . SER B 1 120 ? 11.469 -17.125 0.145 1 98.44 120 SER B C 1
ATOM 3325 O O . SER B 1 120 ? 12.445 -16.375 0.235 1 98.44 120 SER B O 1
ATOM 3327 N N . SER B 1 121 ? 11.531 -18.25 -0.499 1 98.5 121 SER B N 1
ATOM 3328 C CA . SER B 1 121 ? 12.742 -18.703 -1.172 1 98.5 121 SER B CA 1
ATOM 3329 C C . SER B 1 121 ? 13.109 -17.797 -2.336 1 98.5 121 SER B C 1
ATOM 3331 O O . SER B 1 121 ? 14.266 -17.422 -2.49 1 98.5 121 SER B O 1
ATOM 3333 N N . LEU B 1 122 ? 12.109 -17.422 -3.09 1 98.62 122 LEU B N 1
ATOM 3334 C CA . LEU B 1 122 ? 12.352 -16.547 -4.23 1 98.62 122 LEU B CA 1
ATOM 3335 C C . LEU B 1 122 ? 12.711 -15.148 -3.771 1 98.62 122 LEU B C 1
ATOM 3337 O O . LEU B 1 122 ? 13.57 -14.492 -4.371 1 98.62 122 LEU B O 1
ATOM 3341 N N . ALA B 1 123 ? 12.047 -14.719 -2.691 1 97.81 123 ALA B N 1
ATOM 3342 C CA . ALA B 1 123 ? 12.391 -13.414 -2.127 1 97.81 123 ALA B CA 1
ATOM 3343 C C . ALA B 1 123 ? 13.828 -13.391 -1.631 1 97.81 123 ALA B C 1
ATOM 3345 O O . ALA B 1 123 ? 14.547 -12.414 -1.842 1 97.81 123 ALA B O 1
ATOM 3346 N N . ALA B 1 124 ? 14.219 -14.438 -0.989 1 97.75 124 ALA B N 1
ATOM 3347 C CA . ALA B 1 124 ? 15.594 -14.547 -0.518 1 97.75 124 ALA B CA 1
ATOM 3348 C C . ALA B 1 124 ? 16.578 -14.555 -1.688 1 97.75 124 ALA B C 1
ATOM 3350 O O . ALA B 1 124 ? 17.641 -13.953 -1.612 1 97.75 124 ALA B O 1
ATOM 3351 N N . LEU B 1 125 ? 16.188 -15.219 -2.715 1 98.12 125 LEU B N 1
ATOM 3352 C CA . LEU B 1 125 ? 17 -15.258 -3.926 1 98.12 125 LEU B CA 1
ATOM 3353 C C . LEU B 1 125 ? 17.188 -13.859 -4.508 1 98.12 125 LEU B C 1
ATOM 3355 O O . LEU B 1 125 ? 18.312 -13.438 -4.777 1 98.12 125 LEU B O 1
ATOM 3359 N N . LEU B 1 126 ? 16.109 -13.156 -4.625 1 97.56 126 LEU B N 1
ATOM 3360 C CA . LEU B 1 126 ? 16.172 -11.812 -5.188 1 97.56 126 LEU B CA 1
ATOM 3361 C C . LEU B 1 126 ? 16.938 -10.867 -4.273 1 97.56 126 LEU B C 1
ATOM 3363 O O . LEU B 1 126 ? 17.625 -9.953 -4.75 1 97.56 126 LEU B O 1
ATOM 3367 N N . TYR B 1 127 ? 16.797 -11.125 -3.025 1 95.94 127 TYR B N 1
ATOM 3368 C CA . TYR B 1 127 ? 17.562 -10.352 -2.053 1 95.94 127 TYR B CA 1
ATOM 3369 C C . TYR B 1 127 ? 19.062 -10.578 -2.236 1 95.94 127 TYR B C 1
ATOM 3371 O O . TYR B 1 127 ? 19.844 -9.625 -2.232 1 95.94 127 TYR B O 1
ATOM 3379 N N . SER B 1 128 ? 19.422 -11.812 -2.346 1 96.62 128 SER B N 1
ATOM 3380 C CA . SER B 1 128 ? 20.812 -12.156 -2.586 1 96.62 128 SER B CA 1
ATOM 3381 C C . SER B 1 128 ? 21.328 -11.531 -3.877 1 96.62 128 SER B C 1
ATOM 3383 O O . SER B 1 128 ? 22.422 -10.961 -3.908 1 96.62 128 SER B O 1
ATOM 3385 N N . GLN B 1 129 ? 20.547 -11.586 -4.898 1 96.5 129 GLN B N 1
ATOM 3386 C CA . GLN B 1 129 ? 20.953 -11.023 -6.184 1 96.5 129 GLN B CA 1
ATOM 3387 C C . GLN B 1 129 ? 21.062 -9.5 -6.102 1 96.5 129 GLN B C 1
ATOM 3389 O O . GLN B 1 129 ? 21.906 -8.906 -6.773 1 96.5 129 GLN B O 1
ATOM 3394 N N . TYR B 1 130 ? 20.188 -8.961 -5.285 1 94.12 130 TYR B N 1
ATOM 3395 C CA . TYR B 1 130 ? 20.156 -7.516 -5.121 1 94.12 130 TYR B CA 1
ATOM 3396 C C . TYR B 1 130 ? 21.5 -6.992 -4.613 1 94.12 130 TYR B C 1
ATOM 3398 O O . TYR B 1 130 ? 21.938 -5.91 -5.012 1 94.12 130 TYR B O 1
ATOM 3406 N N . TYR B 1 131 ? 22.203 -7.734 -3.834 1 93.69 131 TYR B N 1
ATOM 3407 C CA . TYR B 1 131 ? 23.453 -7.285 -3.217 1 93.69 131 TYR B CA 1
ATOM 3408 C C . TYR B 1 131 ? 24.656 -7.906 -3.906 1 93.69 131 TYR B C 1
ATOM 3410 O O . TYR B 1 131 ? 25.797 -7.703 -3.479 1 93.69 131 TYR B O 1
ATOM 3418 N N . THR B 1 132 ? 24.344 -8.664 -4.934 1 94.31 132 THR B N 1
ATOM 3419 C CA . THR B 1 132 ? 25.422 -9.234 -5.723 1 94.31 132 THR B CA 1
ATOM 3420 C C . THR B 1 132 ? 25.828 -8.289 -6.855 1 94.31 132 THR B C 1
ATOM 3422 O O . THR B 1 132 ? 24.969 -7.695 -7.508 1 94.31 132 THR B O 1
ATOM 3425 N N . GLU B 1 133 ? 27.125 -8.172 -7.09 1 90.38 133 GLU B N 1
ATOM 3426 C CA . GLU B 1 133 ? 27.641 -7.301 -8.148 1 90.38 133 GLU B CA 1
ATOM 3427 C C . GLU B 1 133 ? 27.141 -7.742 -9.516 1 90.38 133 GLU B C 1
ATOM 3429 O O . GLU B 1 133 ? 27.219 -8.922 -9.867 1 90.38 133 GLU B O 1
ATOM 3434 N N . SER B 1 134 ? 26.609 -6.793 -10.266 1 89.5 134 SER B N 1
ATOM 3435 C CA . SER B 1 134 ? 26.016 -7.078 -11.57 1 89.5 134 SER B CA 1
ATOM 3436 C C . SER B 1 134 ? 26.844 -6.48 -12.695 1 89.5 134 SER B C 1
ATOM 3438 O O . SER B 1 134 ? 27.422 -5.398 -12.547 1 89.5 134 SER B O 1
ATOM 3440 N N . LYS B 1 135 ? 26.969 -7.195 -13.758 1 87.12 135 LYS B N 1
ATOM 3441 C CA . LYS B 1 135 ? 27.609 -6.676 -14.961 1 87.12 135 LYS B CA 1
ATOM 3442 C C . LYS B 1 135 ? 26.734 -5.648 -15.656 1 87.12 135 LYS B C 1
ATOM 3444 O O . LYS B 1 135 ? 27.203 -4.895 -16.516 1 87.12 135 LYS B O 1
ATOM 3449 N N . GLY B 1 136 ? 25.469 -5.633 -15.367 1 85.88 136 GLY B N 1
ATOM 3450 C CA . GLY B 1 136 ? 24.547 -4.625 -15.859 1 85.88 136 GLY B CA 1
ATOM 3451 C C . GLY B 1 136 ? 24.141 -4.84 -17.297 1 85.88 136 GLY B C 1
ATOM 3452 O O . GLY B 1 136 ? 23.719 -3.904 -17.984 1 85.88 136 GLY B O 1
ATOM 3453 N N . THR B 1 137 ? 24.344 -6.086 -17.812 1 89.44 137 THR B N 1
ATOM 3454 C CA . THR B 1 137 ? 24 -6.367 -19.203 1 89.44 137 THR B CA 1
ATOM 3455 C C . THR B 1 137 ? 22.562 -6.871 -19.312 1 89.44 137 THR B C 1
ATOM 3457 O O . THR B 1 137 ? 22 -7.402 -18.344 1 89.44 137 THR B O 1
ATOM 3460 N N . LEU B 1 138 ? 22 -6.684 -20.5 1 92.44 138 LEU B N 1
ATOM 3461 C CA . LEU B 1 138 ? 20.656 -7.164 -20.766 1 92.44 138 LEU B CA 1
ATOM 3462 C C . LEU B 1 138 ? 20.594 -8.688 -20.703 1 92.44 138 LEU B C 1
ATOM 3464 O O . LEU B 1 138 ? 19.594 -9.258 -20.25 1 92.44 138 LEU B O 1
ATOM 3468 N N . LEU B 1 139 ? 21.594 -9.281 -21.156 1 91.12 139 LEU B N 1
ATOM 3469 C CA . LEU B 1 139 ? 21.641 -10.742 -21.156 1 91.12 139 LEU B CA 1
ATOM 3470 C C . LEU B 1 139 ? 21.625 -11.281 -19.734 1 91.12 139 LEU B C 1
ATOM 3472 O O . LEU B 1 139 ? 20.938 -12.266 -19.438 1 91.12 139 LEU B O 1
ATOM 3476 N N . GLU B 1 140 ? 22.406 -10.648 -18.922 1 91.81 140 GLU B N 1
ATOM 3477 C CA . GLU B 1 140 ? 22.422 -11.055 -17.516 1 91.81 140 GLU B CA 1
ATOM 3478 C C . GLU B 1 140 ? 21.031 -10.906 -16.891 1 91.81 140 GLU B C 1
ATOM 3480 O O . GLU B 1 140 ? 20.578 -11.789 -16.156 1 91.81 140 GLU B O 1
ATOM 3485 N N . PHE B 1 141 ? 20.438 -9.805 -17.25 1 94.5 141 PHE B N 1
ATOM 3486 C CA . PHE B 1 141 ? 19.109 -9.555 -16.672 1 94.5 141 PHE B CA 1
ATOM 3487 C C . PHE B 1 141 ? 18.125 -10.617 -17.141 1 94.5 141 PHE B C 1
ATOM 3489 O O . PHE B 1 141 ? 17.469 -11.258 -16.312 1 94.5 141 PHE B O 1
ATOM 3496 N N . TRP B 1 142 ? 18.016 -10.844 -18.375 1 95.44 142 TRP B N 1
ATOM 3497 C CA . TRP B 1 142 ? 16.984 -11.703 -18.953 1 95.44 142 TRP B CA 1
ATOM 3498 C C . TRP B 1 142 ? 17.25 -13.164 -18.609 1 95.44 142 TRP B C 1
ATOM 3500 O O . TRP B 1 142 ? 16.297 -13.945 -18.422 1 95.44 142 TRP B O 1
ATOM 3510 N N . LEU B 1 143 ? 18.453 -13.5 -18.422 1 94.81 143 LEU B N 1
ATOM 3511 C CA . LEU B 1 143 ? 18.797 -14.906 -18.234 1 94.81 143 LEU B CA 1
ATOM 3512 C C . LEU B 1 143 ? 18.922 -15.25 -16.75 1 94.81 143 LEU B C 1
ATOM 3514 O O . LEU B 1 143 ? 18.547 -16.344 -16.344 1 94.81 143 LEU B O 1
ATOM 3518 N N . LEU B 1 144 ? 19.438 -14.234 -15.984 1 94.5 144 LEU B N 1
ATOM 3519 C CA . LEU B 1 144 ? 19.844 -14.641 -14.648 1 94.5 144 LEU B CA 1
ATOM 3520 C C . LEU B 1 144 ? 18.984 -13.977 -13.586 1 94.5 144 LEU B C 1
ATOM 3522 O O . LEU B 1 144 ? 19 -14.383 -12.422 1 94.5 144 LEU B O 1
ATOM 3526 N N . ARG B 1 145 ? 18.141 -13.008 -13.961 1 96.12 145 ARG B N 1
ATOM 3527 C CA . ARG B 1 145 ? 17.375 -12.297 -12.945 1 96.12 145 ARG B CA 1
ATOM 3528 C C . ARG B 1 145 ? 15.883 -12.352 -13.242 1 96.12 145 ARG B C 1
ATOM 3530 O O . ARG B 1 145 ? 15.078 -12.648 -12.352 1 96.12 145 ARG B O 1
ATOM 3537 N N . PHE B 1 146 ? 15.562 -12.211 -14.461 1 97.81 146 PHE B N 1
ATOM 3538 C CA . PHE B 1 146 ? 14.18 -12.086 -14.906 1 97.81 146 PHE B CA 1
ATOM 3539 C C . PHE B 1 146 ? 13.375 -13.32 -14.516 1 97.81 146 PHE B C 1
ATOM 3541 O O . PHE B 1 146 ? 12.25 -13.203 -14.023 1 97.81 146 PHE B O 1
ATOM 3548 N N . PRO B 1 147 ? 13.836 -14.516 -14.695 1 98.25 147 PRO B N 1
ATOM 3549 C CA . PRO B 1 147 ? 13.023 -15.703 -14.406 1 98.25 147 PRO B CA 1
ATOM 3550 C C . PRO B 1 147 ? 12.547 -15.75 -12.953 1 98.25 147 PRO B C 1
ATOM 3552 O O . PRO B 1 147 ? 11.406 -16.141 -12.688 1 98.25 147 PRO B O 1
ATOM 3555 N N . PHE B 1 148 ? 13.383 -15.266 -12.109 1 98.44 148 PHE B N 1
ATOM 3556 C CA . PHE B 1 148 ? 13.07 -15.352 -10.688 1 98.44 148 PHE B CA 1
ATOM 3557 C C . PHE B 1 148 ? 12.211 -14.172 -10.25 1 98.44 148 PHE B C 1
ATOM 3559 O O . PHE B 1 148 ? 11.336 -14.32 -9.383 1 98.44 148 PHE B O 1
ATOM 3566 N N . ALA B 1 149 ? 12.406 -13.062 -10.914 1 98.5 149 ALA B N 1
ATOM 3567 C CA . ALA B 1 149 ? 11.594 -11.891 -10.602 1 98.5 149 ALA B CA 1
ATOM 3568 C C . ALA B 1 149 ? 10.148 -12.094 -11.023 1 98.5 149 ALA B C 1
ATOM 3570 O O . ALA B 1 149 ? 9.219 -11.758 -10.281 1 98.5 149 ALA B O 1
ATOM 3571 N N . VAL B 1 150 ? 9.992 -12.602 -12.211 1 98.62 150 VAL B N 1
ATOM 3572 C CA . VAL B 1 150 ? 8.641 -12.828 -12.711 1 98.62 150 VAL B CA 1
ATOM 3573 C C . VAL B 1 150 ? 7.945 -13.898 -11.867 1 98.62 150 VAL B C 1
ATOM 3575 O O . VAL B 1 150 ? 6.758 -13.781 -11.555 1 98.62 150 VAL B O 1
ATOM 3578 N N . HIS B 1 151 ? 8.695 -14.922 -11.492 1 98.69 151 HIS B N 1
ATOM 3579 C CA . HIS B 1 151 ? 8.156 -15.977 -10.641 1 98.69 151 HIS B CA 1
ATOM 3580 C C . HIS B 1 151 ? 7.77 -15.43 -9.266 1 98.69 151 HIS B C 1
ATOM 3582 O O . HIS B 1 151 ? 6.676 -15.711 -8.773 1 98.69 151 HIS B O 1
ATOM 3588 N N . CYS B 1 152 ? 8.617 -14.68 -8.688 1 98.62 152 CYS B N 1
ATOM 3589 C CA . CYS B 1 152 ? 8.344 -14.102 -7.379 1 98.62 152 CYS B CA 1
ATOM 3590 C C . CYS B 1 152 ? 7.152 -13.148 -7.445 1 98.62 152 CYS B C 1
ATOM 3592 O O . CYS B 1 152 ? 6.324 -13.117 -6.531 1 98.62 152 CYS B O 1
ATOM 3594 N N . GLY B 1 153 ? 7.082 -12.359 -8.477 1 98.62 153 GLY B N 1
ATOM 3595 C CA . GLY B 1 153 ? 5.941 -11.477 -8.664 1 98.62 153 GLY B CA 1
ATOM 3596 C C . GLY B 1 153 ? 4.617 -12.227 -8.711 1 98.62 153 GLY B C 1
ATOM 3597 O O . GLY B 1 153 ? 3.666 -11.844 -8.023 1 98.62 153 GLY B O 1
ATOM 3598 N N . TRP B 1 154 ? 4.609 -13.242 -9.422 1 98.06 154 TRP B N 1
ATOM 3599 C CA . TRP B 1 154 ? 3.387 -14.023 -9.539 1 98.06 154 TRP B CA 1
ATOM 3600 C C . TRP B 1 154 ? 3.045 -14.688 -8.203 1 98.06 154 TRP B C 1
ATOM 3602 O O . TRP B 1 154 ? 1.877 -14.734 -7.812 1 98.06 154 TRP B O 1
ATOM 3612 N N . LEU B 1 155 ? 4.055 -15.172 -7.539 1 98.25 155 LEU B N 1
ATOM 3613 C CA . LEU B 1 155 ? 3.811 -15.828 -6.254 1 98.25 155 LEU B CA 1
ATOM 3614 C C . LEU B 1 155 ? 3.328 -14.82 -5.219 1 98.25 155 LEU B C 1
ATOM 3616 O O . LEU B 1 155 ? 2.604 -15.18 -4.285 1 98.25 155 LEU B O 1
ATOM 3620 N N . THR B 1 156 ? 3.705 -13.586 -5.379 1 98.25 156 THR B N 1
ATOM 3621 C CA . THR B 1 156 ? 3.166 -12.547 -4.512 1 98.25 156 THR B CA 1
ATOM 3622 C C . THR B 1 156 ? 1.654 -12.43 -4.684 1 98.25 156 THR B C 1
ATOM 3624 O O . THR B 1 156 ? 0.911 -12.461 -3.699 1 98.25 156 THR B O 1
ATOM 3627 N N . ALA B 1 157 ? 1.228 -12.359 -5.887 1 97.56 157 ALA B N 1
ATOM 3628 C CA . ALA B 1 157 ? -0.202 -12.297 -6.176 1 97.56 157 ALA B CA 1
ATOM 3629 C C . ALA B 1 157 ? -0.897 -13.602 -5.801 1 97.56 157 ALA B C 1
ATOM 3631 O O . ALA B 1 157 ? -1.976 -13.594 -5.203 1 97.56 157 ALA B O 1
ATOM 3632 N N . ALA B 1 158 ? -0.245 -14.695 -6.102 1 95.56 158 ALA B N 1
ATOM 3633 C CA . ALA B 1 158 ? -0.817 -16.016 -5.848 1 95.56 158 ALA B CA 1
ATOM 3634 C C . ALA B 1 158 ? -0.945 -16.281 -4.348 1 95.56 158 ALA B C 1
ATOM 3636 O O . ALA B 1 158 ? -1.884 -16.938 -3.908 1 95.56 158 ALA B O 1
ATOM 3637 N N . SER B 1 159 ? 0.04 -15.82 -3.625 1 97.19 159 SER B N 1
ATOM 3638 C CA . SER B 1 159 ? -0.043 -15.992 -2.178 1 97.19 159 SER B CA 1
ATOM 3639 C C . SER B 1 159 ? -1.243 -15.25 -1.602 1 97.19 159 SER B C 1
ATOM 3641 O O . SER B 1 159 ? -1.952 -15.781 -0.741 1 97.19 159 SER B O 1
ATOM 3643 N N . ALA B 1 160 ? -1.432 -14 -2.037 1 96.94 160 ALA B N 1
ATOM 3644 C CA . ALA B 1 160 ? -2.625 -13.273 -1.619 1 96.94 160 ALA B CA 1
ATOM 3645 C C . ALA B 1 160 ? -3.893 -14.031 -1.997 1 96.94 160 ALA B C 1
ATOM 3647 O O . ALA B 1 160 ? -4.824 -14.133 -1.197 1 96.94 160 ALA B O 1
ATOM 3648 N N . LEU B 1 161 ? -3.912 -14.57 -3.201 1 95.5 161 LEU B N 1
ATOM 3649 C CA . LEU B 1 161 ? -5.047 -15.359 -3.672 1 95.5 161 LEU B CA 1
ATOM 3650 C C . LEU B 1 161 ? -5.266 -16.578 -2.789 1 95.5 161 LEU B C 1
ATOM 3652 O O . LEU B 1 161 ? -6.402 -16.891 -2.41 1 95.5 161 LEU B O 1
ATOM 3656 N N . ASN B 1 162 ? -4.148 -17.281 -2.49 1 96.31 162 ASN B N 1
ATOM 3657 C CA . ASN B 1 162 ? -4.27 -18.5 -1.703 1 96.31 162 ASN B CA 1
ATOM 3658 C C . ASN B 1 162 ? -4.809 -18.219 -0.305 1 96.31 162 ASN B C 1
ATOM 3660 O O . ASN B 1 162 ? -5.535 -19.031 0.262 1 96.31 162 ASN B O 1
ATOM 3664 N N . VAL B 1 163 ? -4.547 -17.078 0.29 1 96.81 163 VAL B N 1
ATOM 3665 C CA . VAL B 1 163 ? -5.137 -16.672 1.562 1 96.81 163 VAL B CA 1
ATOM 3666 C C . VAL B 1 163 ? -6.656 -16.594 1.423 1 96.81 163 VAL B C 1
ATOM 3668 O O . VAL B 1 163 ? -7.391 -17.078 2.279 1 96.81 163 VAL B O 1
ATOM 3671 N N . ASN B 1 164 ? -7.133 -15.992 0.359 1 97.31 164 ASN B N 1
ATOM 3672 C CA . ASN B 1 164 ? -8.562 -15.883 0.11 1 97.31 164 ASN B CA 1
ATOM 3673 C C . ASN B 1 164 ? -9.203 -17.25 -0.122 1 97.31 164 ASN B C 1
ATOM 3675 O O . ASN B 1 164 ? -10.336 -17.484 0.3 1 97.31 164 ASN B O 1
ATOM 3679 N N . VAL B 1 165 ? -8.461 -18.141 -0.788 1 95.25 165 VAL B N 1
ATOM 3680 C CA . VAL B 1 165 ? -8.969 -19.469 -1.054 1 95.25 165 VAL B CA 1
ATOM 3681 C C . VAL B 1 165 ? -9.164 -20.219 0.264 1 95.25 165 VAL B C 1
ATOM 3683 O O . VAL B 1 165 ? -10.148 -20.953 0.426 1 95.25 165 VAL B O 1
ATOM 3686 N N . VAL B 1 166 ? -8.25 -20.062 1.201 1 96.5 166 VAL B N 1
ATOM 3687 C CA . VAL B 1 166 ? -8.398 -20.688 2.514 1 96.5 166 VAL B CA 1
ATOM 3688 C C . VAL B 1 166 ? -9.672 -20.188 3.186 1 96.5 166 VAL B C 1
ATOM 3690 O O . VAL B 1 166 ? -10.422 -20.969 3.775 1 96.5 166 VAL B O 1
ATOM 3693 N N . VAL B 1 167 ? -9.93 -18.875 3.051 1 95.75 167 VAL B N 1
ATOM 3694 C CA . VAL B 1 167 ? -11.102 -18.25 3.654 1 95.75 167 VAL B CA 1
ATOM 3695 C C . VAL B 1 167 ? -12.375 -18.828 3.035 1 95.75 167 VAL B C 1
ATOM 3697 O O . VAL B 1 167 ? -13.344 -19.094 3.744 1 95.75 167 VAL B O 1
ATOM 3700 N N . VAL B 1 168 ? -12.375 -19.062 1.758 1 94 168 VAL B N 1
ATOM 3701 C CA . VAL B 1 168 ? -13.5 -19.672 1.053 1 94 168 VAL B CA 1
ATOM 3702 C C . VAL B 1 168 ? -13.625 -21.141 1.451 1 94 168 VAL B C 1
ATOM 3704 O O . VAL B 1 168 ? -14.734 -21.625 1.684 1 94 168 VAL B O 1
ATOM 3707 N N . ASP B 1 169 ? -12.508 -21.812 1.535 1 93.5 169 ASP B N 1
ATOM 3708 C CA . ASP B 1 169 ? -12.469 -23.25 1.843 1 93.5 169 ASP B CA 1
ATOM 3709 C C . ASP B 1 169 ? -13.102 -23.531 3.205 1 93.5 169 ASP B C 1
ATOM 3711 O O . ASP B 1 169 ? -13.766 -24.547 3.389 1 93.5 169 ASP B O 1
ATOM 3715 N N . ILE B 1 170 ? -12.906 -22.609 4.156 1 95.06 170 ILE B N 1
ATOM 3716 C CA . ILE B 1 170 ? -13.438 -22.828 5.496 1 95.06 170 ILE B CA 1
ATOM 3717 C C . ILE B 1 170 ? -14.805 -22.172 5.629 1 95.06 170 ILE B C 1
ATOM 3719 O O . ILE B 1 170 ? -15.273 -21.922 6.742 1 95.06 170 ILE B O 1
ATOM 3723 N N . ASP B 1 171 ? -15.375 -21.703 4.551 1 93.5 171 ASP B N 1
ATOM 3724 C CA . ASP B 1 171 ? -16.766 -21.281 4.391 1 93.5 171 ASP B CA 1
ATOM 3725 C C . ASP B 1 171 ? -17.031 -20 5.191 1 93.5 171 ASP B C 1
ATOM 3727 O O . ASP B 1 171 ? -18.031 -19.922 5.914 1 93.5 171 ASP B O 1
ATOM 3731 N N . GLN B 1 172 ? -16.109 -19.109 5.176 1 94.19 172 GLN B N 1
ATOM 3732 C CA . GLN B 1 172 ? -16.344 -17.812 5.824 1 94.19 172 GLN B CA 1
ATOM 3733 C C . GLN B 1 172 ? -17.438 -17.031 5.102 1 94.19 172 GLN B C 1
ATOM 3735 O O . GLN B 1 172 ? -17.625 -17.188 3.893 1 94.19 172 GLN B O 1
ATOM 3740 N N . PRO B 1 173 ? -18.234 -16.266 5.84 1 94.75 173 PRO B N 1
ATOM 3741 C CA . PRO B 1 173 ? -19.312 -15.492 5.207 1 94.75 173 PRO B CA 1
ATOM 3742 C C . PRO B 1 173 ? -18.781 -14.438 4.23 1 94.75 173 PRO B C 1
ATOM 3744 O O . PRO B 1 173 ? -17.578 -14.18 4.188 1 94.75 173 PRO B O 1
ATOM 3747 N N . ALA B 1 174 ? -19.641 -13.844 3.492 1 94.25 174 ALA B N 1
ATOM 3748 C CA . ALA B 1 174 ? -19.328 -12.945 2.391 1 94.25 174 ALA B CA 1
ATOM 3749 C C . ALA B 1 174 ? -18.578 -11.711 2.893 1 94.25 174 ALA B C 1
ATOM 3751 O O . ALA B 1 174 ? -17.703 -11.18 2.207 1 94.25 174 ALA B O 1
ATOM 3752 N N . ASP B 1 175 ? -18.922 -11.203 4.043 1 94.75 175 ASP B N 1
ATOM 3753 C CA . ASP B 1 175 ? -18.281 -10 4.57 1 94.75 175 ASP B CA 1
ATOM 3754 C C . ASP B 1 175 ? -16.812 -10.25 4.879 1 94.75 175 ASP B C 1
ATOM 3756 O O . ASP B 1 175 ? -15.961 -9.422 4.555 1 94.75 175 ASP B O 1
ATOM 3760 N N . ILE B 1 176 ? -16.484 -11.414 5.445 1 96.12 176 ILE B N 1
ATOM 3761 C CA . ILE B 1 176 ? -15.109 -11.758 5.75 1 96.12 176 ILE B CA 1
ATOM 3762 C C . ILE B 1 176 ? -14.336 -11.984 4.453 1 96.12 176 ILE B C 1
ATOM 3764 O O . ILE B 1 176 ? -13.172 -11.578 4.34 1 96.12 176 ILE B O 1
ATOM 3768 N N . GLN B 1 177 ? -14.969 -12.617 3.477 1 96.44 177 GLN B N 1
ATOM 3769 C CA . GLN B 1 177 ? -14.344 -12.828 2.176 1 96.44 177 GLN B CA 1
ATOM 3770 C C . GLN B 1 177 ? -14.039 -11.5 1.489 1 96.44 177 GLN B C 1
ATOM 3772 O O . GLN B 1 177 ? -12.969 -11.336 0.897 1 96.44 177 GLN B O 1
ATOM 3777 N N . LEU B 1 178 ? -14.984 -10.602 1.607 1 96.88 178 LEU B N 1
ATOM 3778 C CA . LEU B 1 178 ? -14.766 -9.281 1.038 1 96.88 178 LEU B CA 1
ATOM 3779 C C . LEU B 1 178 ? -13.617 -8.57 1.736 1 96.88 178 LEU B C 1
ATOM 3781 O O . LEU B 1 178 ? -12.742 -7.992 1.079 1 96.88 178 LEU B O 1
ATOM 3785 N N . ALA B 1 179 ? -13.617 -8.602 3.062 1 97.69 179 ALA B N 1
ATOM 3786 C CA . ALA B 1 179 ? -12.523 -7.988 3.816 1 97.69 179 ALA B CA 1
ATOM 3787 C C . ALA B 1 179 ? -11.172 -8.539 3.365 1 97.69 179 ALA B C 1
ATOM 3789 O O . ALA B 1 179 ? -10.227 -7.773 3.148 1 97.69 179 ALA B O 1
ATOM 3790 N N . CYS B 1 180 ? -11.086 -9.82 3.197 1 97.44 180 CYS B N 1
ATOM 3791 C CA . CYS B 1 180 ? -9.852 -10.469 2.773 1 97.44 180 CYS B CA 1
ATOM 3792 C C . CYS B 1 180 ? -9.445 -10 1.378 1 97.44 180 CYS B C 1
ATOM 3794 O O . CYS B 1 180 ? -8.266 -9.773 1.114 1 97.44 180 CYS B O 1
ATOM 3796 N N . GLY B 1 181 ? -10.43 -9.898 0.506 1 97.94 181 GLY B N 1
ATOM 3797 C CA . GLY B 1 181 ? -10.164 -9.383 -0.827 1 97.94 181 GLY B CA 1
ATOM 3798 C C . GLY B 1 181 ? -9.609 -7.969 -0.821 1 97.94 181 GLY B C 1
ATOM 3799 O O . GLY B 1 181 ? -8.633 -7.676 -1.507 1 97.94 181 GLY B O 1
ATOM 3800 N N . ILE B 1 182 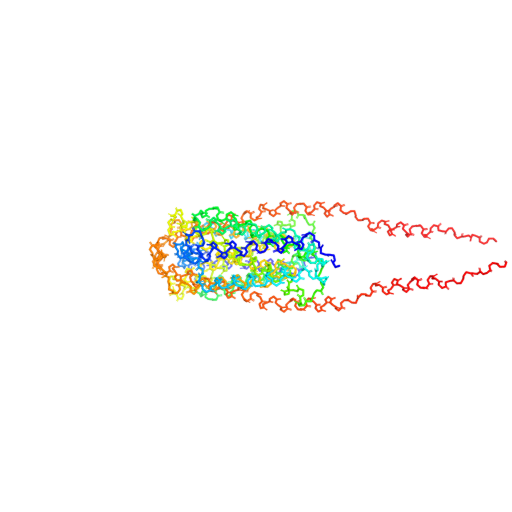? -10.195 -7.113 -0.028 1 97.88 182 ILE B N 1
ATOM 3801 C CA . ILE B 1 182 ? -9.781 -5.715 0.069 1 97.88 182 ILE B CA 1
ATOM 3802 C C . ILE B 1 182 ? -8.359 -5.629 0.61 1 97.88 182 ILE B C 1
ATOM 3804 O O . ILE B 1 182 ? -7.523 -4.906 0.064 1 97.88 182 ILE B O 1
ATOM 3808 N N . ILE B 1 183 ? -8.094 -6.398 1.627 1 97.5 183 ILE B N 1
ATOM 3809 C CA . ILE B 1 183 ? -6.766 -6.414 2.23 1 97.5 183 ILE B CA 1
ATOM 3810 C C . ILE B 1 183 ? -5.738 -6.898 1.209 1 97.5 183 ILE B C 1
ATOM 3812 O O . ILE B 1 183 ? -4.629 -6.363 1.135 1 97.5 183 ILE B O 1
ATOM 3816 N N . SER B 1 184 ? -6.094 -7.887 0.461 1 98.25 184 SER B N 1
ATOM 3817 C CA . SER B 1 184 ? -5.191 -8.414 -0.555 1 98.25 184 SER B CA 1
ATOM 3818 C C . SER B 1 184 ? -4.824 -7.352 -1.58 1 98.25 184 SER B C 1
ATOM 3820 O O . SER B 1 184 ? -3.65 -7.191 -1.926 1 98.25 184 SER B O 1
ATOM 3822 N N . LEU B 1 185 ? -5.852 -6.578 -2.027 1 97.62 185 LEU B N 1
ATOM 3823 C CA . LEU B 1 185 ? -5.582 -5.504 -2.975 1 97.62 185 LEU B CA 1
ATOM 3824 C C . LEU B 1 185 ? -4.68 -4.445 -2.352 1 97.62 185 LEU B C 1
ATOM 3826 O O . LEU B 1 185 ? -3.77 -3.934 -3.008 1 97.62 185 LEU B O 1
ATOM 3830 N N . ALA B 1 186 ? -4.918 -4.168 -1.093 1 96.88 186 ALA B N 1
ATOM 3831 C CA . ALA B 1 186 ? -4.113 -3.174 -0.385 1 96.88 186 ALA B CA 1
ATOM 3832 C C . ALA B 1 186 ? -2.666 -3.639 -0.247 1 96.88 186 ALA B C 1
ATOM 3834 O O . ALA B 1 186 ? -1.734 -2.857 -0.461 1 96.88 186 ALA B O 1
ATOM 3835 N N . VAL B 1 187 ? -2.49 -4.863 0.046 1 97 187 VAL B N 1
ATOM 3836 C CA . VAL B 1 187 ? -1.156 -5.418 0.251 1 97 187 VAL B CA 1
ATOM 3837 C C . VAL B 1 187 ? -0.407 -5.469 -1.079 1 97 187 VAL B C 1
ATOM 3839 O O . VAL B 1 187 ? 0.769 -5.109 -1.151 1 97 187 VAL B O 1
ATOM 3842 N N . LEU B 1 188 ? -1.095 -5.922 -2.125 1 97.88 188 LEU B N 1
ATOM 3843 C CA . LEU B 1 188 ? -0.466 -5.977 -3.439 1 97.88 188 LEU B CA 1
ATOM 3844 C C . LEU B 1 188 ? -0.029 -4.586 -3.891 1 97.88 188 LEU B C 1
ATOM 3846 O O . LEU B 1 188 ? 1.062 -4.422 -4.441 1 97.88 188 LEU B O 1
ATOM 3850 N N . HIS B 1 189 ? -0.888 -3.65 -3.594 1 97.56 189 HIS B N 1
ATOM 3851 C CA . HIS B 1 189 ? -0.531 -2.277 -3.928 1 97.56 189 HIS B CA 1
ATOM 3852 C C . HIS B 1 189 ? 0.679 -1.812 -3.123 1 97.56 189 HIS B C 1
ATOM 3854 O O . HIS B 1 189 ? 1.601 -1.206 -3.676 1 97.56 189 HIS B O 1
ATOM 3860 N N . ALA B 1 190 ? 0.705 -2.076 -1.859 1 97.06 190 ALA B N 1
ATOM 3861 C CA . ALA B 1 190 ? 1.809 -1.666 -0.995 1 97.06 190 ALA B CA 1
ATOM 3862 C C . ALA B 1 190 ? 3.125 -2.287 -1.453 1 97.06 190 ALA B C 1
ATOM 3864 O O . ALA B 1 190 ? 4.164 -1.621 -1.463 1 97.06 190 ALA B O 1
ATOM 3865 N N . ILE B 1 191 ? 3.066 -3.529 -1.856 1 97.12 191 ILE B N 1
ATOM 3866 C CA . ILE B 1 191 ? 4.266 -4.215 -2.328 1 97.12 191 ILE B CA 1
ATOM 3867 C C . ILE B 1 191 ? 4.762 -3.561 -3.615 1 97.12 191 ILE B C 1
ATOM 3869 O O . ILE B 1 191 ? 5.965 -3.385 -3.807 1 97.12 191 ILE B O 1
ATOM 3873 N N . SER B 1 192 ? 3.828 -3.18 -4.492 1 97.56 192 SER 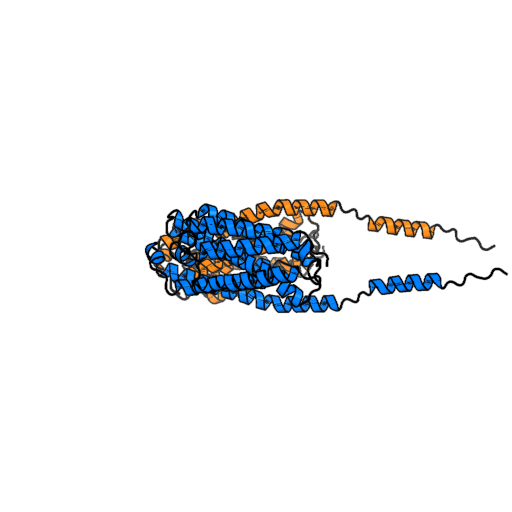B N 1
ATOM 3874 C CA . SER B 1 192 ? 4.223 -2.514 -5.73 1 97.56 192 SER B CA 1
ATOM 3875 C C . SER B 1 192 ? 4.926 -1.189 -5.441 1 97.56 192 SER B C 1
ATOM 3877 O O . SER B 1 192 ? 5.91 -0.851 -6.098 1 97.56 192 SER B O 1
ATOM 3879 N N . VAL B 1 193 ? 4.441 -0.458 -4.469 1 95.38 193 VAL B N 1
ATOM 3880 C CA . VAL B 1 193 ? 5.07 0.805 -4.094 1 95.38 193 VAL B CA 1
ATOM 3881 C C . VAL B 1 193 ? 6.48 0.546 -3.568 1 95.38 193 VAL B C 1
ATOM 3883 O O . VAL B 1 193 ? 7.422 1.259 -3.922 1 95.38 193 VAL B O 1
ATOM 3886 N N . TRP B 1 194 ? 6.621 -0.487 -2.838 1 94.5 194 TRP B N 1
ATOM 3887 C CA . TRP B 1 194 ? 7.914 -0.817 -2.244 1 94.5 194 TRP B CA 1
ATOM 3888 C C . TRP B 1 194 ? 8.93 -1.19 -3.32 1 94.5 194 TRP B C 1
ATOM 3890 O O . TRP B 1 194 ? 10.039 -0.66 -3.344 1 94.5 194 TRP B O 1
ATOM 3900 N N . VAL B 1 195 ? 8.539 -2 -4.262 1 96.31 195 VAL B N 1
ATOM 3901 C CA . VAL B 1 195 ? 9.508 -2.527 -5.215 1 96.31 195 VAL B CA 1
ATOM 3902 C C . VAL B 1 195 ? 9.859 -1.456 -6.246 1 96.31 195 VAL B C 1
ATOM 3904 O O . VAL B 1 195 ? 10.93 -1.496 -6.855 1 96.31 195 VAL B O 1
ATOM 3907 N N . VAL B 1 196 ? 8.977 -0.483 -6.418 1 96.19 196 VAL B N 1
ATOM 3908 C CA . VAL B 1 196 ? 9.203 0.54 -7.434 1 96.19 196 VAL B CA 1
ATOM 3909 C C . VAL B 1 196 ? 9.93 1.731 -6.816 1 96.19 196 VAL B C 1
ATOM 3911 O O . VAL B 1 196 ? 10.859 2.275 -7.41 1 96.19 196 VAL B O 1
ATOM 3914 N N . PHE B 1 197 ? 9.547 2.064 -5.559 1 92.25 197 PHE B N 1
ATOM 3915 C CA . PHE B 1 197 ? 10.062 3.311 -5.004 1 92.25 197 PHE B CA 1
ATOM 3916 C C . PHE B 1 197 ? 10.922 3.041 -3.779 1 92.25 197 PHE B C 1
ATOM 3918 O O . PHE B 1 197 ? 11.789 3.85 -3.432 1 92.25 197 PHE B O 1
ATOM 3925 N N . GLY B 1 198 ? 10.703 2.008 -3.113 1 90.19 198 GLY B N 1
ATOM 3926 C CA . GLY B 1 198 ? 11.398 1.731 -1.866 1 90.19 198 GLY B CA 1
ATOM 3927 C C . GLY B 1 198 ? 12.812 1.218 -2.072 1 90.19 198 GLY B C 1
ATOM 3928 O O . GLY B 1 198 ? 13.688 1.442 -1.233 1 90.19 198 GLY B O 1
ATOM 3929 N N . LEU B 1 199 ? 12.992 0.569 -3.145 1 90.62 199 LEU B N 1
ATOM 3930 C CA . LEU B 1 199 ? 14.297 0 -3.449 1 90.62 199 LEU B CA 1
ATOM 3931 C C . LEU B 1 199 ? 15.156 0.997 -4.223 1 90.62 199 LEU B C 1
ATOM 3933 O O . LEU B 1 199 ? 14.641 1.758 -5.043 1 90.62 199 LEU B O 1
ATOM 3937 N N . GLN B 1 200 ? 16.453 0.97 -3.918 1 88.31 200 GLN B N 1
ATOM 3938 C CA . GLN B 1 200 ? 17.375 1.782 -4.703 1 88.31 200 GLN B CA 1
ATOM 3939 C C . GLN B 1 200 ? 17.375 1.361 -6.172 1 88.31 200 GLN B C 1
ATOM 3941 O O . GLN B 1 200 ? 17.297 2.207 -7.066 1 88.31 200 GLN B O 1
ATOM 3946 N N . LYS B 1 201 ? 17.484 0.074 -6.406 1 91.81 201 LYS B N 1
ATOM 3947 C CA . LYS B 1 201 ? 17.297 -0.515 -7.727 1 91.81 201 LYS B CA 1
ATOM 3948 C C . LYS B 1 201 ? 15.891 -1.115 -7.855 1 91.81 201 LYS B C 1
ATOM 3950 O O . LYS B 1 201 ? 15.633 -2.213 -7.355 1 91.81 201 LYS B O 1
ATOM 3955 N N . PRO B 1 202 ? 15.031 -0.434 -8.508 1 94.5 202 PRO B N 1
ATOM 3956 C CA . PRO B 1 202 ? 13.641 -0.887 -8.578 1 94.5 202 PRO B CA 1
ATOM 3957 C C . PRO B 1 202 ? 13.492 -2.229 -9.297 1 94.5 202 PRO B C 1
ATOM 3959 O O . PRO B 1 202 ? 14.312 -2.572 -10.148 1 94.5 202 PRO B O 1
ATOM 3962 N N . ASN B 1 203 ? 12.516 -2.971 -8.914 1 96.81 203 ASN B N 1
ATOM 3963 C CA . ASN B 1 203 ? 12.141 -4.195 -9.617 1 96.81 203 ASN B CA 1
ATOM 3964 C C . ASN B 1 203 ? 10.852 -4.012 -10.414 1 96.81 203 ASN B C 1
ATOM 3966 O O . ASN B 1 203 ? 9.766 -4.316 -9.922 1 96.81 203 ASN B O 1
ATOM 3970 N N . TYR B 1 204 ? 10.922 -3.623 -11.594 1 96.94 204 TYR B N 1
ATOM 3971 C CA . TYR B 1 204 ? 9.773 -3.322 -12.438 1 96.94 204 TYR B CA 1
ATOM 3972 C C . TYR B 1 204 ? 9.055 -4.598 -12.852 1 96.94 204 TYR B C 1
ATOM 3974 O O . TYR B 1 204 ? 7.848 -4.582 -13.102 1 96.94 204 TYR B O 1
ATOM 3982 N N . THR B 1 205 ? 9.82 -5.711 -12.898 1 98.12 205 THR B N 1
ATOM 3983 C CA . THR B 1 205 ? 9.234 -6.984 -13.289 1 98.12 205 THR B CA 1
ATOM 3984 C C . THR B 1 205 ? 8.125 -7.395 -12.32 1 98.12 205 THR B C 1
ATOM 3986 O O . THR B 1 205 ? 7.008 -7.707 -12.742 1 98.12 205 THR B O 1
ATOM 3989 N N . ILE B 1 206 ? 8.422 -7.316 -11.039 1 98.56 206 ILE B N 1
ATOM 3990 C CA . ILE B 1 206 ? 7.441 -7.684 -10.031 1 98.56 206 ILE B CA 1
ATOM 3991 C C . ILE B 1 206 ? 6.23 -6.754 -10.117 1 98.56 206 ILE B C 1
ATOM 3993 O O . ILE B 1 206 ? 5.086 -7.207 -10.055 1 98.56 206 ILE B O 1
ATOM 3997 N N . ALA B 1 207 ? 6.469 -5.516 -10.32 1 98.44 207 ALA B N 1
ATOM 3998 C CA . ALA B 1 207 ? 5.387 -4.539 -10.406 1 98.44 207 ALA B CA 1
ATOM 3999 C C . ALA B 1 207 ? 4.477 -4.828 -11.594 1 98.44 207 ALA B C 1
ATOM 4001 O O . ALA B 1 207 ? 3.252 -4.77 -11.477 1 98.44 207 ALA B O 1
ATOM 4002 N N . VAL B 1 208 ? 5.031 -5.176 -12.688 1 98.56 208 VAL B N 1
ATOM 4003 C CA . VAL B 1 208 ? 4.254 -5.465 -13.891 1 98.56 208 VAL B CA 1
ATOM 4004 C C . VAL B 1 208 ? 3.4 -6.711 -13.664 1 98.56 208 VAL B C 1
ATOM 4006 O O . VAL B 1 208 ? 2.24 -6.758 -14.086 1 98.56 208 VAL B O 1
ATOM 4009 N N . VAL B 1 209 ? 3.977 -7.664 -13.008 1 98.69 209 VAL B N 1
ATOM 4010 C CA . VAL B 1 209 ? 3.252 -8.906 -12.734 1 98.69 209 VAL B CA 1
ATOM 4011 C C . VAL B 1 209 ? 2.07 -8.617 -11.812 1 98.69 209 VAL B C 1
ATOM 4013 O O . VAL B 1 209 ? 0.984 -9.172 -11.992 1 98.69 209 VAL B O 1
ATOM 4016 N N . LEU B 1 210 ? 2.281 -7.746 -10.844 1 98.69 210 LEU B N 1
ATOM 4017 C CA . LEU B 1 210 ? 1.196 -7.395 -9.938 1 98.69 210 LEU B CA 1
ATOM 4018 C C . LEU B 1 210 ? 0.095 -6.637 -10.672 1 98.69 210 LEU B C 1
ATOM 4020 O O . LEU B 1 210 ? -1.091 -6.844 -10.406 1 98.69 210 LEU B O 1
ATOM 4024 N N . ALA B 1 211 ? 0.503 -5.785 -11.602 1 98.69 211 ALA B N 1
ATOM 4025 C CA . ALA B 1 211 ? -0.484 -5.109 -12.438 1 98.69 211 ALA B CA 1
ATOM 4026 C C . ALA B 1 211 ? -1.249 -6.105 -13.305 1 98.69 211 ALA B C 1
ATOM 4028 O O . ALA B 1 211 ? -2.469 -6 -13.453 1 98.69 211 ALA B O 1
ATOM 4029 N N . TRP B 1 212 ? -0.532 -7.082 -13.828 1 98.25 212 TRP B N 1
ATOM 4030 C CA . TRP B 1 212 ? -1.105 -8.164 -14.617 1 98.25 212 TRP B CA 1
ATOM 4031 C C . TRP B 1 212 ? -2.158 -8.93 -13.812 1 98.25 212 TRP B C 1
ATOM 4033 O O . TRP B 1 212 ? -3.273 -9.148 -14.297 1 98.25 212 TRP B O 1
ATOM 4043 N N . ALA B 1 213 ? -1.816 -9.289 -12.617 1 97.94 213 ALA B N 1
ATOM 4044 C CA . ALA B 1 213 ? -2.729 -10.039 -11.758 1 97.94 213 ALA B CA 1
ATOM 4045 C C . ALA B 1 213 ? -4 -9.242 -11.477 1 97.94 213 ALA B C 1
ATOM 4047 O O . ALA B 1 213 ? -5.109 -9.773 -11.609 1 97.94 213 ALA B O 1
ATOM 4048 N N . ASN B 1 214 ? -3.848 -7.969 -11.18 1 98.56 214 ASN B N 1
ATOM 4049 C CA . ASN B 1 214 ? -4.996 -7.121 -10.883 1 98.56 214 ASN B CA 1
ATOM 4050 C C . ASN B 1 214 ? -5.875 -6.91 -12.109 1 98.56 214 ASN B C 1
ATOM 4052 O O . ASN B 1 214 ? -7.102 -6.875 -12 1 98.56 214 ASN B O 1
ATOM 4056 N N . TYR B 1 215 ? -5.254 -6.766 -13.227 1 98.44 215 TYR B N 1
ATOM 4057 C CA . TYR B 1 215 ? -6.008 -6.605 -14.461 1 98.44 215 TYR B CA 1
ATOM 4058 C C . TYR B 1 215 ? -6.887 -7.824 -14.727 1 98.44 215 TYR B C 1
ATOM 4060 O O . TYR B 1 215 ? -8.047 -7.684 -15.125 1 98.44 215 TYR B O 1
ATOM 4068 N N . PHE B 1 216 ? -6.371 -8.953 -14.438 1 97.25 216 PHE B N 1
ATOM 4069 C CA . PHE B 1 216 ? -7.133 -10.156 -14.766 1 97.25 216 PHE B CA 1
ATOM 4070 C C . PHE B 1 216 ? -8.148 -10.461 -13.68 1 97.25 216 PHE B C 1
ATOM 4072 O O . PHE B 1 216 ? -9.07 -11.266 -13.891 1 97.25 216 PHE B O 1
ATOM 4079 N N . ILE B 1 217 ? -7.992 -9.898 -12.477 1 97.5 217 ILE B N 1
ATOM 4080 C CA . ILE B 1 217 ? -9.086 -9.906 -11.516 1 97.5 217 ILE B CA 1
ATOM 4081 C C . ILE B 1 217 ? -10.266 -9.109 -12.07 1 97.5 217 ILE B C 1
ATOM 4083 O O . ILE B 1 217 ? -11.414 -9.562 -12.008 1 97.5 217 ILE B O 1
ATOM 4087 N N . TYR B 1 218 ? -9.961 -7.969 -12.633 1 98.31 218 TYR B N 1
ATOM 4088 C CA . TYR B 1 218 ? -10.969 -7.125 -13.273 1 98.31 218 TYR B CA 1
ATOM 4089 C C . TYR B 1 218 ? -11.688 -7.887 -14.375 1 98.31 218 TYR B C 1
ATOM 4091 O O . TYR B 1 218 ? -12.914 -7.832 -14.477 1 98.31 218 TYR B O 1
ATOM 4099 N N . VAL B 1 219 ? -10.922 -8.602 -15.203 1 97.31 219 VAL B N 1
ATOM 4100 C CA . VAL B 1 219 ? -11.484 -9.344 -16.328 1 97.31 219 VAL B CA 1
ATOM 4101 C C . VAL B 1 219 ? -12.398 -10.453 -15.812 1 97.31 219 VAL B C 1
ATOM 4103 O O . VAL B 1 219 ? -13.492 -10.664 -16.328 1 97.31 219 VAL B O 1
ATOM 4106 N N . GLU B 1 220 ? -12 -11.141 -14.758 1 95.5 220 GLU B N 1
ATOM 4107 C CA . GLU B 1 220 ? -12.773 -12.25 -14.211 1 95.5 220 GLU B CA 1
ATOM 4108 C C . GLU B 1 220 ? -14.109 -11.773 -13.656 1 95.5 220 GLU B C 1
ATOM 4110 O O . GLU B 1 220 ? -15.133 -12.43 -13.852 1 95.5 220 GLU B O 1
ATOM 4115 N N . LEU B 1 221 ? -14.148 -10.609 -13.031 1 96.31 221 LEU B N 1
ATOM 4116 C CA . LEU B 1 221 ? -15.336 -10.125 -12.328 1 96.31 221 LEU B CA 1
ATOM 4117 C C . LEU B 1 221 ? -16.312 -9.469 -13.297 1 96.31 221 LEU B C 1
ATOM 4119 O O . LEU B 1 221 ? -17.406 -9.07 -12.898 1 96.31 221 LEU B O 1
ATOM 4123 N N . GLU B 1 222 ? -15.93 -9.367 -14.578 1 94.75 222 GLU B N 1
ATOM 4124 C CA . GLU B 1 222 ? -16.859 -8.922 -15.602 1 94.75 222 GLU B CA 1
ATOM 4125 C C . GLU B 1 222 ? -17.969 -9.953 -15.836 1 94.75 222 GLU B C 1
ATOM 4127 O O . GLU B 1 222 ? -19.125 -9.594 -16.062 1 94.75 222 GLU B O 1
ATOM 4132 N N . GLU B 1 223 ? -17.594 -11.227 -15.766 1 92.44 223 GLU B N 1
ATOM 4133 C CA . GLU B 1 223 ? -18.516 -12.359 -15.828 1 92.44 223 GLU B CA 1
ATOM 4134 C C . GLU B 1 223 ? -18.219 -13.375 -14.727 1 92.44 223 GLU B C 1
ATOM 4136 O O . GLU B 1 223 ? -17.688 -14.453 -14.992 1 92.44 223 GLU B O 1
ATOM 4141 N N . PRO B 1 224 ? -18.719 -12.953 -13.531 1 89.25 224 PRO B N 1
ATOM 4142 C CA . PRO B 1 224 ? -18.391 -13.836 -12.406 1 89.25 224 PRO B CA 1
ATOM 4143 C C . PRO B 1 224 ? -18.984 -15.234 -12.57 1 89.25 224 PRO B C 1
ATOM 4145 O O . PRO B 1 224 ? -20.094 -15.383 -13.102 1 89.25 224 PRO B O 1
ATOM 4148 N N . LYS B 1 225 ? -18.266 -16.203 -12.164 1 86.69 225 LYS B N 1
ATOM 4149 C CA . LYS B 1 225 ? -18.719 -17.594 -12.195 1 86.69 225 LYS B CA 1
ATOM 4150 C C . LYS B 1 225 ? -19.844 -17.812 -11.195 1 86.69 225 LYS B C 1
ATOM 4152 O O . LYS B 1 225 ? -19.984 -17.062 -10.227 1 86.69 225 LYS B O 1
ATOM 4157 N N . GLN B 1 226 ? -20.547 -18.859 -11.445 1 84.81 226 GLN B N 1
ATOM 4158 C CA . GLN B 1 226 ? -21.719 -19.172 -10.617 1 84.81 226 GLN B CA 1
ATOM 4159 C C . GLN B 1 226 ? -21.297 -19.438 -9.172 1 84.81 226 GLN B C 1
ATOM 4161 O O . GLN B 1 226 ? -22.016 -19.078 -8.242 1 84.81 226 GLN B O 1
ATOM 4166 N N . THR B 1 227 ? -20.125 -20.016 -9.055 1 82.5 227 THR B N 1
ATOM 4167 C CA . THR B 1 227 ? -19.625 -20.328 -7.715 1 82.5 227 THR B CA 1
ATOM 4168 C C . THR B 1 227 ? -19.469 -19.062 -6.887 1 82.5 227 THR B C 1
ATOM 4170 O O . THR B 1 227 ? -19.719 -19.062 -5.684 1 82.5 227 THR B O 1
ATOM 4173 N N . LEU B 1 228 ? -19.094 -18 -7.473 1 85.81 228 LEU B N 1
ATOM 4174 C CA . LEU B 1 228 ? -18.922 -16.719 -6.793 1 85.81 228 LEU B CA 1
ATOM 4175 C C . LEU B 1 228 ? -20.266 -16.062 -6.52 1 85.81 228 LEU B C 1
ATOM 4177 O O . LEU B 1 228 ? -20.484 -15.5 -5.441 1 85.81 228 LEU B O 1
ATOM 4181 N N . LEU B 1 229 ? -21.141 -16.25 -7.43 1 83.31 229 LEU B N 1
ATOM 4182 C CA . LEU B 1 229 ? -22.469 -15.664 -7.289 1 83.31 229 LEU B CA 1
ATOM 4183 C C . LEU B 1 229 ? -23.234 -16.344 -6.16 1 83.31 229 LEU B C 1
ATOM 4185 O O . LEU B 1 229 ? -24.031 -15.695 -5.473 1 83.31 229 LEU B O 1
ATOM 4189 N N . ASP B 1 230 ? -22.906 -17.562 -5.938 1 83.75 230 ASP B N 1
ATOM 4190 C CA . ASP B 1 230 ? -23.609 -18.344 -4.91 1 83.75 230 ASP B CA 1
ATOM 4191 C C . ASP B 1 230 ? -23.094 -17.984 -3.516 1 83.75 230 ASP B C 1
ATOM 4193 O O . ASP B 1 230 ? -23.719 -18.344 -2.514 1 83.75 230 ASP B O 1
ATOM 4197 N N . SER B 1 231 ? -22.016 -17.219 -3.482 1 83 231 SER B N 1
ATOM 4198 C CA . SER B 1 231 ? -21.406 -16.891 -2.199 1 83 231 SER B CA 1
ATOM 4199 C C . SER B 1 231 ? -22.141 -15.734 -1.523 1 83 231 SER B C 1
ATOM 4201 O O . SER B 1 231 ? -21.859 -15.398 -0.372 1 83 231 SER B O 1
ATOM 4203 N N . GLY B 1 232 ? -23.109 -15.07 -2.193 1 84.81 232 GLY B N 1
ATOM 4204 C CA . GLY B 1 232 ? -23.969 -14.102 -1.535 1 84.81 232 GLY B CA 1
ATOM 4205 C C . GLY B 1 232 ? -23.531 -12.664 -1.772 1 84.81 232 GLY B C 1
ATOM 4206 O O . GLY B 1 232 ? -24.031 -11.75 -1.106 1 84.81 232 GLY B O 1
ATOM 4207 N N . PHE B 1 233 ? -22.625 -12.5 -2.693 1 90.44 233 PHE B N 1
ATOM 4208 C CA . PHE B 1 233 ? -22.203 -11.133 -2.973 1 90.44 233 PHE B CA 1
ATOM 4209 C C . PHE B 1 233 ? -23.25 -10.391 -3.789 1 90.44 233 PHE B C 1
ATOM 4211 O O . PHE B 1 233 ? -23.859 -10.961 -4.688 1 90.44 233 PHE B O 1
ATOM 4218 N N . SER B 1 234 ? -23.438 -9.117 -3.385 1 90.81 234 SER B N 1
ATOM 4219 C CA . SER B 1 234 ? -24.297 -8.266 -4.211 1 90.81 234 SER B CA 1
ATOM 4220 C C . SER B 1 234 ? -23.609 -7.902 -5.523 1 90.81 234 SER B C 1
ATOM 4222 O O . SER B 1 234 ? -22.375 -7.98 -5.629 1 90.81 234 SER B O 1
ATOM 4224 N N . SER B 1 235 ? -24.359 -7.547 -6.531 1 91.06 235 SER B N 1
ATOM 4225 C CA . SER B 1 235 ? -23.812 -7.105 -7.809 1 91.06 235 SER B CA 1
ATOM 4226 C C . SER B 1 235 ? -22.922 -5.883 -7.633 1 91.06 235 SER B C 1
ATOM 4228 O O . SER B 1 235 ? -21.891 -5.762 -8.305 1 91.06 235 SER B O 1
ATOM 4230 N N . ASP B 1 236 ? -23.25 -5.039 -6.688 1 91.88 236 ASP B N 1
ATOM 4231 C CA . ASP B 1 236 ? -22.469 -3.834 -6.426 1 91.88 236 ASP B CA 1
ATOM 4232 C C . ASP B 1 236 ? -21.125 -4.18 -5.809 1 91.88 236 ASP B C 1
ATOM 4234 O O . ASP B 1 236 ? -20.109 -3.523 -6.094 1 91.88 236 ASP B O 1
ATOM 4238 N N . THR B 1 237 ? -21.156 -5.195 -4.996 1 94.44 237 THR B N 1
ATOM 4239 C CA . THR B 1 237 ? -19.906 -5.621 -4.387 1 94.44 237 THR B CA 1
ATOM 4240 C C . THR B 1 237 ? -18.938 -6.16 -5.441 1 94.44 237 THR B C 1
ATOM 4242 O O . THR B 1 237 ? -17.766 -5.777 -5.473 1 94.44 237 THR B O 1
ATOM 4245 N N . LEU B 1 238 ? -19.453 -6.988 -6.32 1 95.62 238 LEU B N 1
ATOM 4246 C CA . LEU B 1 238 ? -18.625 -7.574 -7.371 1 95.62 238 LEU B CA 1
ATOM 4247 C C . LEU B 1 238 ? -18.078 -6.492 -8.305 1 95.62 238 LEU B C 1
ATOM 4249 O O . LEU B 1 238 ? -16.875 -6.465 -8.594 1 95.62 238 LEU B O 1
ATOM 4253 N N . SER B 1 239 ? -18.953 -5.582 -8.641 1 95.62 239 SER B N 1
ATOM 4254 C CA . SER B 1 239 ? -18.531 -4.504 -9.531 1 95.62 239 SER B CA 1
ATOM 4255 C C . SER B 1 239 ? -17.562 -3.553 -8.828 1 95.62 239 SER B C 1
ATOM 4257 O O . SER B 1 239 ? -16.625 -3.039 -9.453 1 95.62 239 SER B O 1
ATOM 4259 N N . GLY B 1 240 ? -17.797 -3.277 -7.566 1 96.38 240 GLY B N 1
ATOM 4260 C CA . GLY B 1 240 ? -16.891 -2.428 -6.801 1 96.38 240 GLY B CA 1
ATOM 4261 C C . GLY B 1 240 ? -15.484 -2.977 -6.715 1 96.38 240 GLY B C 1
ATOM 4262 O O . GLY B 1 240 ? -14.516 -2.248 -6.941 1 96.38 240 GLY B O 1
ATOM 4263 N N . VAL B 1 241 ? -15.375 -4.266 -6.43 1 97.38 241 VAL B N 1
ATOM 4264 C CA . VAL B 1 241 ? -14.07 -4.91 -6.352 1 97.38 241 VAL B CA 1
ATOM 4265 C C . VAL B 1 241 ? -13.422 -4.934 -7.734 1 97.38 241 VAL B C 1
ATOM 4267 O O . VAL B 1 241 ? -12.211 -4.727 -7.867 1 97.38 241 VAL B O 1
ATOM 4270 N N . ARG B 1 242 ? -14.266 -5.164 -8.742 1 97.75 242 ARG B N 1
ATOM 4271 C CA . ARG B 1 242 ? -13.805 -5.16 -10.125 1 97.75 242 ARG B CA 1
ATOM 4272 C C . ARG B 1 242 ? -13.141 -3.836 -10.477 1 97.75 242 ARG B C 1
ATOM 4274 O O . ARG B 1 242 ? -12 -3.814 -10.945 1 97.75 242 ARG B O 1
ATOM 4281 N N . TYR B 1 243 ? -13.766 -2.758 -10.141 1 97.56 243 TYR B N 1
ATOM 4282 C CA . TYR B 1 243 ? -13.25 -1.436 -10.484 1 97.56 243 TYR B CA 1
ATOM 4283 C C . TYR B 1 243 ? -12.055 -1.074 -9.609 1 97.56 243 TYR B C 1
ATOM 4285 O O . TYR B 1 243 ? -11.133 -0.401 -10.07 1 97.56 243 TYR B O 1
ATOM 4293 N N . ALA B 1 244 ? -12.078 -1.504 -8.422 1 98.06 244 ALA B N 1
ATOM 4294 C CA . ALA B 1 244 ? -10.914 -1.286 -7.559 1 98.06 244 ALA B CA 1
ATOM 4295 C C . ALA B 1 244 ? -9.688 -1.996 -8.109 1 98.06 244 ALA B C 1
ATOM 4297 O O . ALA B 1 244 ? -8.594 -1.427 -8.133 1 98.06 244 ALA B O 1
ATOM 4298 N N . ALA B 1 245 ? -9.875 -3.207 -8.57 1 98.44 245 ALA B N 1
ATOM 4299 C CA . ALA B 1 245 ? -8.766 -4.012 -9.07 1 98.44 245 ALA B CA 1
ATOM 4300 C C . ALA B 1 245 ? -8.125 -3.359 -10.297 1 98.44 245 ALA B C 1
ATOM 4302 O O . ALA B 1 245 ? -6.898 -3.258 -10.383 1 98.44 245 ALA B O 1
ATOM 4303 N N . VAL B 1 246 ? -8.922 -2.887 -11.203 1 98.12 246 VAL B N 1
ATOM 4304 C CA . VAL B 1 246 ? -8.359 -2.281 -12.406 1 98.12 246 VAL B CA 1
ATOM 4305 C C . VAL B 1 246 ? -7.711 -0.942 -12.055 1 98.12 246 VAL B C 1
ATOM 4307 O O . VAL B 1 246 ? -6.695 -0.563 -12.641 1 98.12 246 VAL B O 1
ATOM 4310 N N . ALA B 1 247 ? -8.281 -0.248 -11.117 1 97.62 247 ALA B N 1
ATOM 4311 C CA . ALA B 1 247 ? -7.664 0.998 -10.672 1 97.62 247 ALA B CA 1
ATOM 4312 C C . ALA B 1 247 ? -6.285 0.741 -10.078 1 97.62 247 ALA B C 1
ATOM 4314 O O . ALA B 1 247 ? -5.328 1.453 -10.383 1 97.62 247 ALA B O 1
ATOM 4315 N N . VAL B 1 248 ? -6.234 -0.26 -9.242 1 97.25 248 VAL B N 1
ATOM 4316 C CA . VAL B 1 248 ? -4.953 -0.613 -8.648 1 97.25 248 VAL B CA 1
ATOM 4317 C C . VAL B 1 248 ? -3.961 -1.002 -9.742 1 97.25 248 VAL B C 1
ATOM 4319 O O . VAL B 1 248 ? -2.797 -0.598 -9.703 1 97.25 248 VAL B O 1
ATOM 4322 N N . SER B 1 249 ? -4.41 -1.787 -10.734 1 98.38 249 SER B N 1
ATOM 4323 C CA . SER B 1 249 ? -3.566 -2.156 -11.867 1 98.38 249 SER B CA 1
ATOM 4324 C C . SER B 1 249 ? -3.021 -0.922 -12.578 1 98.38 249 SER B C 1
ATOM 4326 O O . SER B 1 249 ? -1.816 -0.815 -12.812 1 98.38 249 SER B O 1
ATOM 4328 N N . CYS B 1 250 ? -3.863 0.053 -12.805 1 98.12 250 CYS B N 1
ATOM 4329 C CA . CYS B 1 250 ? -3.477 1.279 -13.492 1 98.12 250 CYS B CA 1
ATOM 4330 C C . CYS B 1 250 ? -2.523 2.107 -12.641 1 98.12 250 CYS B C 1
ATOM 4332 O O . CYS B 1 250 ? -1.56 2.678 -13.156 1 98.12 250 CYS B O 1
ATOM 4334 N N . ILE B 1 251 ? -2.791 2.15 -11.383 1 97.44 251 ILE B N 1
ATOM 4335 C CA . ILE B 1 251 ? -1.94 2.904 -10.469 1 97.44 251 ILE B CA 1
ATOM 4336 C C . ILE B 1 251 ? -0.539 2.301 -10.453 1 97.44 251 ILE B C 1
ATOM 4338 O O . ILE B 1 251 ? 0.458 3.029 -10.469 1 97.44 251 ILE B O 1
ATOM 4342 N N . ILE B 1 252 ? -0.447 1.024 -10.445 1 97.56 252 ILE B N 1
ATOM 4343 C CA . ILE B 1 252 ? 0.848 0.353 -10.438 1 97.56 252 ILE B CA 1
ATOM 4344 C C . ILE B 1 252 ? 1.609 0.682 -11.719 1 97.56 252 ILE B C 1
ATOM 4346 O O . ILE B 1 252 ? 2.803 0.994 -11.68 1 97.56 252 ILE B O 1
ATOM 4350 N N . LEU B 1 253 ? 0.93 0.671 -12.867 1 97.81 253 LEU B N 1
ATOM 4351 C CA . LEU B 1 253 ? 1.572 1 -14.141 1 97.81 253 LEU B CA 1
ATOM 4352 C C . LEU B 1 253 ? 2.023 2.457 -14.156 1 97.81 253 LEU B C 1
ATOM 4354 O O . LEU B 1 253 ? 3.102 2.77 -14.672 1 97.81 253 LEU B O 1
ATOM 4358 N N . LEU B 1 254 ? 1.229 3.275 -13.539 1 96.44 254 LEU B N 1
ATOM 4359 C CA . LEU B 1 254 ? 1.6 4.684 -13.453 1 96.44 254 LEU B CA 1
ATOM 4360 C C . LEU B 1 254 ? 2.84 4.863 -12.586 1 96.44 254 LEU B C 1
ATOM 4362 O O . LEU B 1 254 ? 3.689 5.711 -12.875 1 96.44 254 LEU B O 1
ATOM 4366 N N . GLN B 1 255 ? 2.881 4.094 -11.523 1 95.75 255 GLN B N 1
ATOM 4367 C CA . GLN B 1 255 ? 4.074 4.109 -10.68 1 95.75 255 GLN B CA 1
ATOM 4368 C C . GLN B 1 255 ? 5.328 3.834 -11.5 1 95.75 255 GLN B C 1
ATOM 4370 O O . GLN B 1 255 ? 6.348 4.508 -11.336 1 95.75 255 GLN B O 1
ATOM 4375 N N . ILE B 1 256 ? 5.242 2.895 -12.367 1 95.94 256 ILE B N 1
ATOM 4376 C CA . ILE B 1 256 ? 6.371 2.482 -13.195 1 95.94 256 ILE B CA 1
ATOM 4377 C C . ILE B 1 256 ? 6.762 3.621 -14.141 1 95.94 256 ILE B C 1
ATOM 4379 O O . ILE B 1 256 ? 7.941 3.957 -14.258 1 95.94 256 ILE B O 1
ATOM 4383 N N . VAL B 1 257 ? 5.793 4.281 -14.719 1 95.25 257 VAL B N 1
ATOM 4384 C CA . VAL B 1 257 ? 6.016 5.355 -15.672 1 95.25 257 VAL B CA 1
ATOM 4385 C C . VAL B 1 257 ? 6.68 6.539 -14.977 1 95.25 257 VAL B C 1
ATOM 4387 O O . VAL B 1 257 ? 7.57 7.18 -15.539 1 95.25 257 VAL B O 1
ATOM 4390 N N . ILE B 1 258 ? 6.316 6.754 -13.758 1 93.19 258 ILE B N 1
ATOM 4391 C CA . ILE B 1 258 ? 6.844 7.879 -12.992 1 93.19 258 ILE B CA 1
ATOM 4392 C C . ILE B 1 258 ? 8.281 7.582 -12.57 1 93.19 258 ILE B C 1
ATOM 4394 O O . ILE B 1 258 ? 9.125 8.477 -12.555 1 93.19 258 ILE B O 1
ATOM 4398 N N . ARG B 1 259 ? 8.508 6.363 -12.25 1 92.44 259 ARG B N 1
ATOM 4399 C CA . ARG B 1 259 ? 9.797 5.988 -11.672 1 92.44 259 ARG B CA 1
ATOM 4400 C C . ARG B 1 259 ? 10.867 5.867 -12.75 1 92.44 259 ARG B C 1
ATOM 4402 O O . ARG B 1 259 ? 12.039 6.148 -12.5 1 92.44 259 ARG B O 1
ATOM 4409 N N . ILE B 1 260 ? 10.578 5.539 -13.922 1 88.94 260 ILE B N 1
ATOM 4410 C CA . ILE B 1 260 ? 11.516 5.219 -14.992 1 88.94 260 ILE B CA 1
ATOM 4411 C C . ILE B 1 260 ? 12.391 6.438 -15.289 1 88.94 260 ILE B C 1
ATOM 4413 O O . ILE B 1 260 ? 13.617 6.34 -15.297 1 88.94 260 ILE B O 1
ATOM 4417 N N . PRO B 1 261 ? 11.805 7.652 -15.438 1 85.69 261 PRO B N 1
ATOM 4418 C CA . PRO B 1 261 ? 12.656 8.805 -15.734 1 85.69 261 PRO B CA 1
ATOM 4419 C C . PRO B 1 261 ? 13.625 9.141 -14.602 1 85.69 261 PRO B C 1
ATOM 4421 O O . PRO B 1 261 ? 14.758 9.539 -14.859 1 85.69 261 PRO B O 1
ATOM 4424 N N . THR B 1 262 ? 13.234 8.977 -13.406 1 82.5 262 THR B N 1
ATOM 4425 C CA . THR B 1 262 ? 14.102 9.273 -12.273 1 82.5 262 THR B CA 1
ATOM 4426 C C . THR B 1 262 ? 15.258 8.281 -12.195 1 82.5 262 THR B C 1
ATOM 4428 O O . THR B 1 262 ? 16.359 8.641 -11.805 1 82.5 262 THR B O 1
ATOM 4431 N N . ASP B 1 263 ? 14.938 7.145 -12.594 1 79.81 263 ASP B N 1
ATOM 4432 C CA . ASP B 1 263 ? 15.953 6.098 -12.602 1 79.81 263 ASP B CA 1
ATOM 4433 C C . ASP B 1 263 ? 16.984 6.328 -13.711 1 79.81 263 ASP B C 1
ATOM 4435 O O . ASP B 1 263 ? 18.188 6.168 -13.492 1 79.81 263 ASP B O 1
ATOM 4439 N N . ILE B 1 264 ? 16.531 6.73 -14.805 1 76.62 264 ILE B N 1
ATOM 4440 C CA . ILE B 1 264 ? 17.406 7.016 -15.938 1 76.62 264 ILE B CA 1
ATOM 4441 C C . ILE B 1 264 ? 18.312 8.203 -15.609 1 76.62 264 ILE B C 1
ATOM 4443 O O . ILE B 1 264 ? 19.516 8.164 -15.875 1 76.62 264 ILE B O 1
ATOM 4447 N N . TYR B 1 265 ? 17.734 9.211 -14.938 1 69.56 265 TYR B N 1
ATOM 4448 C CA . TYR B 1 265 ? 18.5 10.406 -14.578 1 69.56 265 TYR B CA 1
ATOM 4449 C C . TYR B 1 265 ? 19.562 10.078 -13.539 1 69.56 265 TYR B C 1
ATOM 4451 O O . TYR B 1 265 ? 20.703 10.555 -13.641 1 69.56 265 TYR B O 1
ATOM 4459 N N . ALA B 1 266 ? 19.281 9.273 -12.656 1 69.38 266 ALA B N 1
ATOM 4460 C CA . ALA B 1 266 ? 20.219 8.898 -11.602 1 69.38 266 ALA B CA 1
ATOM 4461 C C . ALA B 1 266 ? 21.391 8.102 -12.164 1 69.38 266 ALA B C 1
ATOM 4463 O O . ALA B 1 266 ? 22.531 8.281 -11.742 1 69.38 266 ALA B O 1
ATOM 4464 N N . ARG B 1 267 ? 21.188 7.273 -13.102 1 67.25 267 ARG B N 1
ATOM 4465 C CA . ARG B 1 267 ? 22.234 6.457 -13.703 1 67.25 267 ARG B CA 1
ATOM 4466 C C . ARG B 1 267 ? 23.141 7.301 -14.586 1 67.25 267 ARG B C 1
ATOM 4468 O O . ARG B 1 267 ? 24.344 7.043 -14.664 1 67.25 267 ARG B O 1
ATOM 4475 N N . LYS B 1 268 ? 22.594 8.344 -15.172 1 63.69 268 LYS B N 1
ATOM 4476 C CA . LYS B 1 268 ? 23.375 9.242 -16.016 1 63.69 268 LYS B CA 1
ATOM 4477 C C . LYS B 1 268 ? 24.297 10.125 -15.164 1 63.69 268 LYS B C 1
ATOM 4479 O O . LYS B 1 268 ? 25.438 10.375 -15.539 1 63.69 268 LYS B O 1
ATOM 4484 N N . PHE B 1 269 ? 23.828 10.523 -14.039 1 54.22 269 PHE B N 1
ATOM 4485 C CA . PHE B 1 269 ? 24.609 11.391 -13.164 1 54.22 269 PHE B CA 1
ATOM 4486 C C . PHE B 1 269 ? 25.734 10.609 -12.492 1 54.22 269 PHE B C 1
ATOM 4488 O O . PHE B 1 269 ? 26.828 11.148 -12.273 1 54.22 269 PHE B O 1
ATOM 4495 N N . LYS B 1 270 ? 25.438 9.422 -12.07 1 56.88 270 LYS B N 1
ATOM 4496 C CA . LYS B 1 270 ? 26.484 8.609 -11.461 1 56.88 270 LYS B CA 1
ATOM 4497 C C . LYS B 1 270 ? 27.594 8.281 -12.469 1 56.88 270 LYS B C 1
ATOM 4499 O O . LYS B 1 270 ? 28.766 8.156 -12.094 1 56.88 270 LYS B O 1
ATOM 4504 N N . LYS B 1 271 ? 27.188 8.195 -13.633 1 54.56 271 LYS B N 1
ATOM 4505 C CA . LYS B 1 271 ? 28.188 7.949 -14.672 1 54.56 271 LYS B CA 1
ATOM 4506 C C . LYS B 1 271 ? 29.047 9.18 -14.898 1 54.56 271 LYS B C 1
ATOM 4508 O O . LYS B 1 271 ? 30.203 9.062 -15.312 1 54.56 271 LYS B O 1
ATOM 4513 N N . GLN B 1 272 ? 28.562 10.367 -14.711 1 51.06 272 GLN B N 1
ATOM 4514 C CA . GLN B 1 272 ? 29.312 11.594 -14.961 1 51.06 272 GLN B CA 1
ATOM 4515 C C . GLN B 1 272 ? 30.219 11.93 -13.789 1 51.06 272 GLN B C 1
ATOM 4517 O O . GLN B 1 272 ? 31.078 12.805 -13.891 1 51.06 272 GLN B O 1
ATOM 4522 N N . GLU B 1 273 ? 30 11.523 -12.562 1 48.88 273 GLU B N 1
ATOM 4523 C CA . GLU B 1 273 ? 30.969 11.797 -11.508 1 48.88 273 GLU B CA 1
ATOM 4524 C C . GLU B 1 273 ? 32.312 11.133 -11.805 1 48.88 273 GLU B C 1
ATOM 4526 O O . GLU B 1 273 ? 32.375 9.914 -11.969 1 48.88 273 GLU B O 1
ATOM 4531 N N . PRO B 1 274 ? 33.344 11.742 -12.398 1 46.03 274 PRO B N 1
ATOM 4532 C CA . PRO B 1 274 ? 34.688 11.297 -12.789 1 46.03 274 PRO B CA 1
ATOM 4533 C C . PRO B 1 274 ? 35.375 10.5 -11.688 1 46.03 274 PRO B C 1
ATOM 4535 O O . PRO B 1 274 ? 35.219 10.781 -10.5 1 46.03 274 PRO B O 1
ATOM 4538 N N . GLN B 1 275 ? 35.781 9.234 -11.844 1 44.38 275 GLN B N 1
ATOM 4539 C CA . GLN B 1 275 ? 36.844 8.531 -11.117 1 44.38 275 GLN B CA 1
ATOM 4540 C C . GLN B 1 275 ? 38.031 9.445 -10.859 1 44.38 275 GLN B C 1
ATOM 4542 O O . GLN B 1 275 ? 39.094 9.281 -11.469 1 44.38 275 GLN B O 1
ATOM 4547 N N . GLN B 1 276 ? 37.906 10.656 -10.727 1 43.31 276 GLN B N 1
ATOM 4548 C CA . GLN B 1 276 ? 39.062 11.555 -10.531 1 43.31 276 GLN B CA 1
ATOM 4549 C C . GLN B 1 276 ? 39.844 11.164 -9.289 1 43.31 276 GLN B C 1
ATOM 4551 O O . GLN B 1 276 ? 41 11.578 -9.133 1 43.31 276 GLN B O 1
ATOM 4556 N N . SER B 1 277 ? 39.344 10.391 -8.367 1 45.47 277 SER B N 1
ATOM 4557 C CA . SER B 1 277 ? 40.156 10.18 -7.184 1 45.47 277 SER B CA 1
ATOM 4558 C C . SER B 1 277 ? 41.344 9.273 -7.488 1 45.47 277 SER B C 1
ATOM 4560 O O . SER B 1 277 ? 42.406 9.367 -6.836 1 45.47 277 SER B O 1
ATOM 4562 N N . ASP B 1 278 ? 41.25 8.461 -8.508 1 44.44 278 ASP B N 1
ATOM 4563 C CA . ASP B 1 278 ? 42.375 7.531 -8.719 1 44.44 278 ASP B CA 1
ATOM 4564 C C . ASP B 1 278 ? 43.5 8.203 -9.461 1 44.44 278 ASP B C 1
ATOM 4566 O O . ASP B 1 278 ? 44.656 7.742 -9.398 1 44.44 278 ASP B O 1
ATOM 4570 N N . GLU B 1 279 ? 43.281 9.258 -10.211 1 43.16 279 GLU B N 1
ATOM 4571 C CA . GLU B 1 279 ? 44.344 9.836 -11.008 1 43.16 279 GLU B CA 1
ATOM 4572 C C . GLU B 1 279 ? 45.188 10.82 -10.188 1 43.16 279 GLU B C 1
ATOM 4574 O O . GLU B 1 279 ? 46.375 11.016 -10.453 1 43.16 279 GLU B O 1
ATOM 4579 N N . VAL B 1 280 ? 44.625 11.359 -9.078 1 45.44 280 VAL B N 1
ATOM 4580 C CA . VAL B 1 280 ? 45.406 12.266 -8.25 1 45.44 280 VAL B CA 1
ATOM 4581 C C . VAL B 1 280 ? 46.344 11.461 -7.336 1 45.44 280 VAL B C 1
ATOM 4583 O O . VAL B 1 280 ? 47.469 11.891 -7.043 1 45.44 280 VAL B O 1
ATOM 4586 N N . THR B 1 281 ? 45.969 10.266 -6.996 1 44.22 281 THR B N 1
ATOM 4587 C CA . THR B 1 281 ? 46.844 9.43 -6.16 1 44.22 281 THR B CA 1
ATOM 4588 C C . THR B 1 281 ? 48 8.875 -6.973 1 44.22 281 THR B C 1
ATOM 4590 O O . THR B 1 281 ? 49.094 8.711 -6.453 1 44.22 281 THR B O 1
ATOM 4593 N N . ASN B 1 282 ? 47.688 8.711 -8.219 1 45.03 282 ASN B N 1
ATOM 4594 C CA . ASN B 1 282 ? 48.781 8.156 -9.016 1 45.03 282 ASN B CA 1
ATOM 4595 C C . ASN B 1 282 ? 49.812 9.227 -9.422 1 45.03 282 ASN B C 1
ATOM 4597 O O . ASN B 1 282 ? 50.969 8.93 -9.672 1 45.03 282 ASN B O 1
ATOM 4601 N N . LYS B 1 283 ? 49.375 10.445 -9.453 1 45.81 283 LYS B N 1
ATOM 4602 C CA . LYS B 1 283 ? 50.312 11.508 -9.805 1 45.81 283 LYS B CA 1
ATOM 4603 C C . LYS B 1 283 ? 51.156 11.898 -8.602 1 45.81 283 LYS B C 1
ATOM 4605 O O . LYS B 1 283 ? 52.25 12.445 -8.758 1 45.81 283 LYS B O 1
ATOM 4610 N N . LYS B 1 284 ? 50.688 11.727 -7.402 1 48.5 284 LYS B N 1
ATOM 4611 C CA . LYS B 1 284 ? 51.5 11.992 -6.219 1 48.5 284 LYS B CA 1
ATOM 4612 C C . LYS B 1 284 ? 52.531 10.898 -6.016 1 48.5 284 LYS B C 1
ATOM 4614 O O . LYS B 1 284 ? 53.656 11.164 -5.559 1 48.5 284 LYS B O 1
ATOM 4619 N N . ASP B 1 285 ? 52.25 9.719 -6.406 1 48.81 285 ASP B N 1
ATOM 4620 C CA . ASP B 1 285 ? 53.188 8.602 -6.312 1 48.81 285 ASP B CA 1
ATOM 4621 C C . ASP B 1 285 ? 54.25 8.703 -7.383 1 48.81 285 ASP B C 1
ATOM 4623 O O . ASP B 1 285 ? 55.406 8.352 -7.137 1 48.81 285 ASP B O 1
ATOM 4627 N N . GLU B 1 286 ? 53.875 9.297 -8.453 1 46.97 286 GLU B N 1
ATOM 4628 C CA . GLU B 1 286 ? 54.875 9.406 -9.516 1 46.97 286 GLU B CA 1
ATOM 4629 C C . GLU B 1 286 ? 55.875 10.531 -9.227 1 46.97 286 GLU B C 1
ATOM 4631 O O . GLU B 1 286 ? 57.031 10.438 -9.586 1 46.97 286 GLU B O 1
ATOM 4636 N N . LYS B 1 287 ? 55.406 11.578 -8.57 1 49.41 287 LYS B N 1
ATOM 4637 C CA . LYS B 1 287 ? 56.344 12.672 -8.25 1 49.41 287 LYS B CA 1
ATOM 4638 C C . LYS B 1 287 ? 57.281 12.281 -7.113 1 49.41 287 LYS B C 1
ATOM 4640 O O . LYS B 1 287 ? 58.312 12.93 -6.895 1 49.41 287 LYS B O 1
ATOM 4645 N N . GLN B 1 288 ? 56.875 11.367 -6.195 1 48.69 288 GLN B N 1
ATOM 4646 C CA . GLN B 1 288 ? 57.75 10.93 -5.109 1 48.69 288 GLN B CA 1
ATOM 4647 C C . GLN B 1 288 ? 58.844 9.992 -5.625 1 48.69 288 GLN B C 1
ATOM 4649 O O . GLN B 1 288 ? 59.938 9.914 -5.043 1 48.69 288 GLN B O 1
ATOM 4654 N N . GLU B 1 289 ? 58.531 9.281 -6.684 1 50.06 289 GLU B N 1
ATOM 4655 C CA . GLU B 1 289 ? 59.531 8.305 -7.164 1 50.06 289 GLU B CA 1
ATOM 4656 C C . GLU B 1 289 ? 60.625 8.977 -7.965 1 50.06 289 GLU B C 1
ATOM 4658 O O . GLU B 1 289 ? 61.656 8.367 -8.219 1 50.06 289 GLU B O 1
ATOM 4663 N N . GLY B 1 290 ? 60.344 10.219 -8.445 1 45.72 290 GLY B N 1
ATOM 4664 C CA . GLY B 1 290 ? 61.344 10.836 -9.32 1 45.72 290 GLY B CA 1
ATOM 4665 C C . GLY B 1 290 ? 62.438 11.555 -8.562 1 45.72 290 GLY B C 1
ATOM 4666 O O . GLY B 1 290 ? 63.188 12.336 -9.148 1 45.72 290 GLY B O 1
ATOM 4667 N N . ALA B 1 291 ? 62.406 11.516 -7.188 1 48.22 291 ALA B N 1
ATOM 4668 C CA . ALA B 1 291 ? 63.5 12.18 -6.512 1 48.22 291 ALA B CA 1
ATOM 4669 C C . ALA B 1 291 ? 64.812 11.398 -6.699 1 48.22 291 ALA B C 1
ATOM 4671 O O . ALA B 1 291 ? 64.875 10.203 -6.418 1 48.22 291 ALA B O 1
ATOM 4672 N N . PRO B 1 292 ? 65.75 11.914 -7.512 1 42.38 292 PRO B N 1
ATOM 4673 C CA . PRO B 1 292 ? 67 11.242 -7.828 1 42.38 292 PRO B CA 1
ATOM 4674 C C . PRO B 1 292 ? 67.812 10.852 -6.582 1 42.38 292 PRO B C 1
ATOM 4676 O O . PRO B 1 292 ? 67.812 11.562 -5.578 1 42.38 292 PRO B O 1
ATOM 4679 N N . VAL B 1 293 ? 68 9.57 -6.207 1 46.88 293 VAL B N 1
ATOM 4680 C CA . VAL B 1 293 ? 68.875 9 -5.234 1 46.88 293 VAL B CA 1
ATOM 4681 C C . VAL B 1 293 ? 70.312 9.5 -5.512 1 46.88 293 VAL B C 1
ATOM 4683 O O . VAL B 1 293 ? 70.875 9.297 -6.609 1 46.88 293 VAL B O 1
ATOM 4686 N N . GLY B 1 294 ? 70.625 10.656 -4.965 1 39.53 294 GLY B N 1
ATOM 4687 C CA . GLY B 1 294 ? 72 11.203 -5.039 1 39.53 294 GLY B CA 1
ATOM 4688 C C . GLY B 1 294 ? 73.062 10.172 -4.766 1 39.53 294 GLY B C 1
ATOM 4689 O O . GLY B 1 294 ? 72.875 9.281 -3.93 1 39.53 294 GLY B O 1
ATOM 4690 N N . ASP B 1 295 ? 73.938 9.82 -5.793 1 38.69 295 ASP B N 1
ATOM 4691 C CA . ASP B 1 295 ? 75.125 9.031 -5.812 1 38.69 295 ASP B CA 1
ATOM 4692 C C . ASP B 1 295 ? 76.125 9.477 -4.703 1 38.69 295 ASP B C 1
ATOM 4694 O O . ASP B 1 295 ? 76.438 10.648 -4.621 1 38.69 295 ASP B O 1
ATOM 4698 N N . ASP B 1 296 ? 75.875 9.055 -3.482 1 31.31 296 ASP B N 1
ATOM 4699 C CA . ASP B 1 296 ? 76.938 9.266 -2.486 1 31.31 296 ASP B CA 1
ATOM 4700 C C . ASP B 1 296 ? 78.25 8.828 -3.018 1 31.31 296 ASP B C 1
ATOM 4702 O O . ASP B 1 296 ? 78.5 7.66 -3.359 1 31.31 296 ASP B O 1
ATOM 4706 N N . VAL B 1 297 ? 79.062 9.711 -3.725 1 25.28 297 VAL B N 1
ATOM 4707 C CA . VAL B 1 297 ? 80.5 9.625 -3.715 1 25.28 297 VAL B CA 1
ATOM 4708 C C . VAL B 1 297 ? 81 9.781 -2.287 1 25.28 297 VAL B C 1
ATOM 4710 O O . VAL B 1 297 ? 80.5 10.57 -1.508 1 25.28 297 VAL B O 1
#

Organism: NCBI:txid2856

Solvent-accessible surface area (backbone atoms only — not comparable to full-atom values): 29740 Å² total; per-residue (Å²): 117,76,67,44,71,64,45,52,46,41,34,52,34,49,52,52,27,51,50,45,40,41,33,37,29,63,68,34,71,71,76,31,58,28,57,68,57,50,50,58,72,48,50,47,88,57,44,47,28,76,73,58,57,54,52,53,57,56,33,52,51,41,40,48,54,29,40,56,48,33,64,36,68,88,34,30,71,30,55,52,44,63,58,7,37,51,67,25,58,39,50,22,26,54,26,45,37,50,20,41,53,26,47,43,71,64,38,50,68,59,18,38,55,24,41,51,48,22,34,51,23,36,48,50,20,52,51,34,36,68,75,37,80,70,89,81,46,68,66,54,38,61,48,72,42,41,31,54,38,46,42,34,18,45,38,54,51,47,42,47,40,41,55,42,31,41,44,51,73,72,64,53,56,49,23,59,51,45,14,47,37,48,46,37,54,18,49,55,47,26,50,36,50,37,35,51,66,44,37,92,76,51,42,62,54,30,33,51,39,46,21,50,49,25,40,23,19,24,58,27,46,73,65,63,51,69,70,47,55,71,54,68,60,51,71,45,55,46,46,6,52,22,52,26,27,38,48,50,16,50,50,44,53,47,50,50,63,61,42,51,59,58,51,54,52,52,56,55,53,61,68,62,58,71,77,52,70,64,56,57,57,50,52,53,54,55,61,64,69,65,60,76,79,75,76,82,123,117,75,68,46,71,64,44,52,46,40,31,52,36,48,51,52,26,49,50,45,40,41,34,38,29,62,67,33,71,73,76,32,61,29,58,68,56,49,50,57,71,48,51,46,88,57,45,48,26,77,73,58,60,56,51,53,57,56,32,52,51,40,41,47,52,28,41,54,48,33,65,35,68,86,36,32,72,29,56,51,44,62,58,7,36,49,68,25,59,39,50,23,27,54,27,46,37,51,20,40,52,26,47,42,72,64,37,49,70,58,19,39,52,24,40,50,49,24,32,51,22,36,50,50,20,52,52,34,37,68,76,35,79,70,90,81,44,68,65,53,39,61,48,70,41,41,30,54,36,47,42,35,18,44,36,54,52,46,42,48,40,40,55,43,30,42,42,50,72,71,63,54,56,51,23,59,51,44,13,46,36,50,45,38,54,16,49,54,48,27,50,36,49,38,35,53,66,47,36,93,75,52,42,61,55,30,35,51,37,45,22,49,48,24,40,22,17,23,58,27,45,75,65,63,51,67,69,46,55,71,54,66,61,52,73,45,53,45,46,6,51,21,52,26,27,36,49,52,17,51,50,45,54,48,51,51,63,61,43,49,60,57,52,54,52,52,54,54,51,62,66,62,58,70,79,55,72,64,58,57,57,53,53,54,52,52,63,62,68,64,60,78,80,76,79,81,123

Sequence (594 aa):
MEINLINILNFIFYVINIIITYGIGNAGWANTPDNGELSEKYQTLITPNGSAFSIWGLIFVAEGIFAVAQLFPKFSNEKMVMEGVKYWWVLACIFQCGWTIAFAFEVIWLSLVFMLLIWSSLAALLYSQYYTESKGTLLEFWLLRFPFAVHCGWLTAASALNVNVVVVDIDQPADIQLACGIISLAVLHAISVWVVFGLQKPNYTIAVVLAWANYFIYVELEEPKQTLLDSGFSSDTLSGVRYAAVAVSCIILLQIVIRIPTDIYARKFKKQEPQQSDEVTNKKDEKQEGAPVGDDVMEINLINILNFIFYVINIIITYGIGNAGWANTPDNGELSEKYQTLITPNGSAFSIWGLIFVAEGIFAVAQLFPKFSNEKMVMEGVKYWWVLACIFQCGWTIAFAFEVIWLSLVFMLLIWSSLAALLYSQYYTESKGTLLEFWLLRFPFAVHCGWLTAASALNVNVVVVDIDQPADIQLACGIISLAVLHAISVWVVFGLQKPNYTIAVVLAWANYFIYVELEEPKQTLLDSGFSSDTLSGVRYAAVAVSCIILLQIVIRIPTDIYARKFKKQEPQQSDEVTNKKDEKQEGAPVGDDV

Foldseek 3Di:
DDQDPLLVLLLVLLVVLCCLCCCQQPVCVVVFDHPLVLCLLLDALQRFDPVLCCLVVVLSVLSNLLSVVCRDPVNVPDCCRVQQLNCLSSQLSVLSSVLSVCVRVPVLVSNLVSLVSNLVSLVVSNVRNLPTDDPPDPCCCSRRPLSSLLVNLLSLLVSLVSVLSVCVVVPPAPVVSLVSLVVSLVVLLVVLCCQLPVDPDHDLSSLLSSLSSLLRSLVCLVDDDPSVVVRPDDNCSSVVSSVSSNVSSVVSVVSNVVRVVVSVVVVVVVVPPDPVVVVVVVVVVVVVVPPDPPPPD/DDQDPLLVLLLVLLVVLCCLCCCQQPVCVVVFDHPLVLCLLLDALQRFDPVLCCLVVVLSVLSNLLSVVCRDPVNVPDCCRVQQLNCLSSQLSVLSSVLSVCVRVPVLVSNLVSLVSNLVSLVVSNVRNLPTDDPPDPCCCSRRPLSSLLVNLLSLLVSLVSVLSVCVVVPPAPVVSLVSLVVSLVVLLVVLCCQLPVDPDHDLSSLLSSLSSLLRSLVCLVDDDPSVVVRDDDNCSSVVSSVSSNVSSVVSVVSNVVRVVVSVVVVVVVVPPDPVVVVVVVVVVVVVVPPDPPPPD

Secondary structure (DSSP, 8-state):
----HHHHHHHHHHHHHHHHHHHHHTS-TTS---HHHHHHHT--TTPPPGGGGGHHHHHHHHHHHHHHHTTSHHHHT-HIIIIIITTHHHHHHHHHHHHHHHHHTT-HHHHHHHHHHHHHHHHHHHHHHHTS-----HHHIIIIIHHHHHHHHHHHHHHHHHHHHHHHHTT--HHHHHHHHHHHHHHHHHHHHIIIIISSS--HHHHHHHHHHHHHHHHHTTS--HHHHTTT--HHHHHHHHHHHHHHHHHHHHHHHHHHHHHHHHHHHHHHS--HHHHHHHHHHHHHHT-------/----HHHHHHHHHHHHHHHHHHHHHTS-TTS---HHHHHHHT--TTPPPGGGGGHHHHHHHHHHHHHHHTTSHHHHT-HIIIIIITTHHHHHHHHHHHHHHHHHTT-HHHHHHHHHHHHHHHHHHHHHHHTS-----HHHIIIIIHHHHHHHHHHHHHHHHHHHHHHHHTT--HHHHHHHHHHHHHHHHHHHHIIIIISSS--HHHHHHHHHHHHHHHHHTTS--HHHHTTT--HHHHHHHHHHHHHHHHHHHHHHHHHHHHHHHHHHHHHHS---HHHHHHHHHHHHHTS------